Protein AF-A0AAV7KJJ8-F1 (afdb_monomer)

Structure (mmCIF, N/CA/C/O backbone):
data_AF-A0AAV7KJJ8-F1
#
_entry.id   AF-A0AAV7KJJ8-F1
#
loop_
_atom_site.group_PDB
_atom_site.id
_atom_site.type_symbol
_atom_site.label_atom_id
_atom_site.label_alt_id
_atom_site.label_comp_id
_atom_site.label_asym_id
_atom_site.label_entity_id
_atom_site.label_seq_id
_atom_site.pdbx_PDB_ins_code
_atom_site.Cartn_x
_atom_site.Cartn_y
_atom_site.Cartn_z
_atom_site.occupancy
_atom_site.B_iso_or_equiv
_atom_site.auth_seq_id
_atom_site.auth_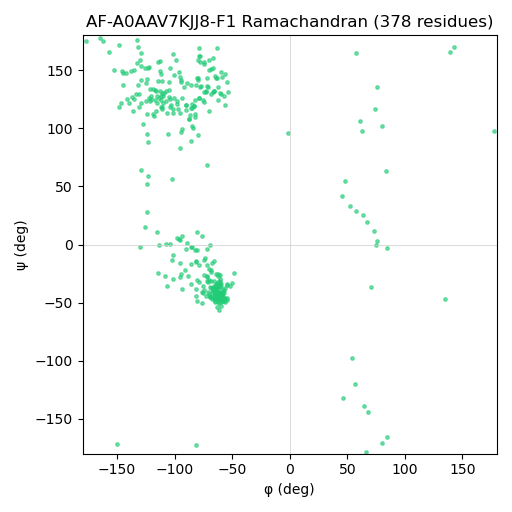comp_id
_atom_site.auth_asym_id
_atom_site.auth_atom_id
_atom_site.pdbx_PDB_model_num
ATOM 1 N N . MET A 1 1 ? 14.624 48.109 -19.524 1.00 42.94 1 MET A N 1
ATOM 2 C CA . MET A 1 1 ? 13.953 46.899 -20.046 1.00 42.94 1 MET A CA 1
ATOM 3 C C . MET A 1 1 ? 15.030 45.931 -20.506 1.00 42.94 1 MET A C 1
ATOM 5 O O . MET A 1 1 ? 15.985 46.408 -21.103 1.00 42.94 1 MET A O 1
ATOM 9 N N . ILE A 1 2 ? 14.835 44.633 -20.219 1.00 25.41 2 ILE A N 1
ATOM 10 C CA . ILE A 1 2 ? 15.768 43.486 -20.349 1.00 25.41 2 ILE A CA 1
ATOM 11 C C . ILE A 1 2 ? 16.853 43.492 -19.246 1.00 25.41 2 ILE A C 1
ATOM 13 O O . ILE A 1 2 ? 17.620 44.437 -19.164 1.00 25.41 2 ILE A O 1
ATOM 17 N N . GLY A 1 3 ? 16.990 42.537 -18.320 1.00 29.48 3 GLY A N 1
ATOM 18 C CA . GLY A 1 3 ? 16.262 41.301 -18.019 1.00 29.48 3 GLY A CA 1
ATOM 19 C C . GLY A 1 3 ? 16.970 40.602 -16.843 1.00 29.48 3 GLY A C 1
ATOM 20 O O . GLY A 1 3 ? 17.975 39.935 -17.038 1.00 29.48 3 GLY A O 1
ATOM 21 N N . TYR A 1 4 ? 16.477 40.791 -15.614 1.00 29.67 4 TYR A N 1
ATOM 22 C CA . TYR A 1 4 ? 17.018 40.183 -14.380 1.00 29.67 4 TYR A CA 1
ATOM 23 C C . TYR A 1 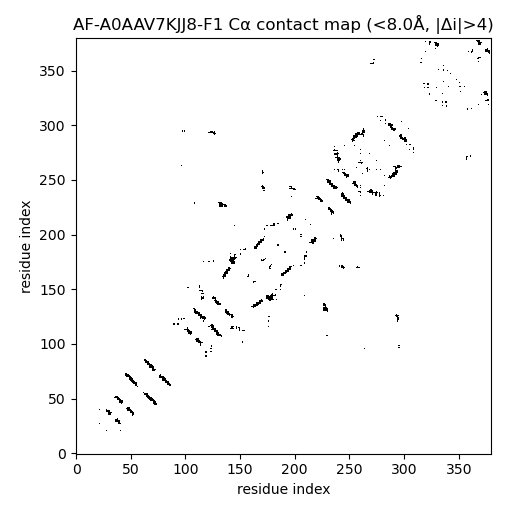4 ? 16.550 38.722 -14.165 1.00 29.67 4 TYR A C 1
ATOM 25 O O . TYR A 1 4 ? 16.738 38.158 -13.089 1.00 29.67 4 TYR A O 1
ATOM 33 N N . SER A 1 5 ? 15.927 38.097 -15.171 1.00 39.06 5 SER A N 1
ATOM 34 C CA . SER A 1 5 ? 15.310 36.770 -15.055 1.00 39.06 5 SER A CA 1
ATOM 35 C C . SER A 1 5 ? 16.327 35.626 -15.046 1.00 39.06 5 SER A C 1
ATOM 37 O O . SER A 1 5 ? 16.204 34.718 -14.231 1.00 39.06 5 SER A O 1
ATOM 39 N N . ASP A 1 6 ? 17.375 35.677 -15.870 1.00 33.38 6 ASP A N 1
ATOM 40 C CA . ASP A 1 6 ? 18.225 34.496 -16.115 1.00 33.38 6 ASP A CA 1
ATOM 41 C C . ASP A 1 6 ? 19.177 34.140 -14.966 1.00 33.38 6 ASP A C 1
ATOM 43 O O . ASP A 1 6 ? 19.538 32.974 -14.799 1.00 33.38 6 ASP A O 1
ATOM 47 N N . GLN A 1 7 ? 19.570 35.108 -14.133 1.00 32.34 7 GLN A N 1
ATOM 48 C CA . GLN A 1 7 ? 20.392 34.816 -12.954 1.00 32.34 7 GLN A CA 1
ATOM 49 C C . GLN A 1 7 ? 19.574 34.255 -11.788 1.00 32.34 7 GLN A C 1
ATOM 51 O O . GLN A 1 7 ? 20.083 33.394 -11.074 1.00 32.34 7 GLN A O 1
ATOM 56 N N . MET A 1 8 ? 18.309 34.664 -11.626 1.00 34.25 8 MET A N 1
ATOM 57 C CA . MET A 1 8 ? 17.423 34.058 -10.627 1.00 34.25 8 MET A CA 1
ATOM 58 C C . MET A 1 8 ? 17.093 32.608 -10.977 1.00 34.25 8 MET A C 1
ATOM 60 O O . MET A 1 8 ? 17.142 31.759 -10.092 1.00 34.25 8 MET A O 1
ATOM 64 N N . TYR A 1 9 ? 16.840 32.297 -12.253 1.00 35.03 9 TYR A N 1
ATOM 65 C CA . TYR A 1 9 ? 16.600 30.913 -12.668 1.00 35.03 9 TYR A CA 1
ATOM 66 C C . TYR A 1 9 ? 17.824 30.025 -12.441 1.00 35.03 9 TYR A C 1
ATOM 68 O O . TYR A 1 9 ? 17.675 28.927 -11.920 1.00 35.03 9 TYR A O 1
ATOM 76 N N . LYS A 1 10 ? 19.041 30.514 -12.717 1.00 33.44 10 LYS A N 1
ATOM 77 C CA . LYS A 1 10 ? 20.274 29.773 -12.397 1.00 33.44 10 LYS A CA 1
ATOM 78 C C . LYS A 1 10 ? 20.458 29.553 -10.894 1.00 33.44 10 LYS A C 1
ATOM 80 O O . LYS A 1 10 ? 20.889 28.476 -10.501 1.00 33.44 10 LYS A O 1
ATOM 85 N N . PHE A 1 11 ? 20.092 30.525 -10.057 1.00 38.97 11 PHE A N 1
ATOM 86 C CA . PHE A 1 11 ? 20.187 30.397 -8.599 1.00 38.97 11 PHE A CA 1
ATOM 87 C C . PHE A 1 11 ? 19.163 29.403 -8.034 1.00 38.97 11 PHE A C 1
ATOM 89 O O . PHE A 1 11 ? 19.514 28.561 -7.216 1.00 38.97 11 PHE A O 1
ATOM 96 N N . VAL A 1 12 ? 17.917 29.449 -8.518 1.00 41.03 12 VAL A N 1
ATOM 97 C CA . VAL A 1 12 ? 16.852 28.502 -8.145 1.00 41.03 12 VAL A CA 1
ATOM 98 C C . VAL A 1 12 ? 17.167 27.091 -8.650 1.00 41.03 12 VAL A C 1
ATOM 100 O O . VAL A 1 12 ? 16.927 26.120 -7.941 1.00 41.03 12 VAL A O 1
ATOM 103 N N . PHE A 1 13 ? 17.766 26.963 -9.835 1.00 38.25 13 PHE A N 1
ATOM 104 C CA . PHE A 1 13 ? 18.161 25.676 -10.407 1.00 38.25 13 PHE A CA 1
ATOM 105 C C . PHE A 1 13 ? 19.322 25.034 -9.639 1.00 38.25 13 PHE A C 1
ATOM 107 O O . PHE A 1 13 ? 19.237 23.865 -9.279 1.00 38.25 13 PHE A O 1
ATOM 114 N N . ILE A 1 14 ? 20.362 25.808 -9.302 1.00 43.38 14 ILE A N 1
ATOM 115 C CA . ILE A 1 14 ? 21.464 25.359 -8.433 1.00 43.38 14 ILE A CA 1
ATOM 116 C C . ILE A 1 14 ? 20.930 24.959 -7.048 1.00 43.38 14 ILE A C 1
ATOM 118 O O . ILE A 1 14 ? 21.380 23.969 -6.481 1.00 43.38 14 ILE A O 1
ATOM 122 N N . PHE A 1 15 ? 19.927 25.674 -6.535 1.00 48.84 15 PHE A N 1
ATOM 123 C CA . PHE A 1 15 ? 19.304 25.414 -5.239 1.00 48.84 15 PHE A CA 1
ATOM 124 C C . PHE A 1 15 ? 18.440 24.135 -5.210 1.00 48.84 15 PHE A C 1
ATOM 126 O O . PHE A 1 15 ? 18.537 23.358 -4.263 1.00 48.84 15 PHE A O 1
ATOM 133 N N . ILE A 1 16 ? 17.663 23.856 -6.264 1.00 48.53 16 ILE A N 1
ATOM 134 C CA . ILE A 1 16 ? 16.921 22.587 -6.416 1.00 48.53 16 ILE A CA 1
ATOM 135 C C . ILE A 1 16 ? 17.894 21.415 -6.589 1.00 48.53 16 ILE A C 1
ATOM 137 O O . ILE A 1 16 ? 17.692 20.361 -5.990 1.00 48.53 16 ILE A O 1
ATOM 141 N N . LEU A 1 17 ? 18.978 21.612 -7.349 1.00 41.31 17 LEU A N 1
ATOM 142 C CA . LEU A 1 17 ? 20.030 20.611 -7.524 1.00 41.31 17 LEU A CA 1
ATOM 143 C C . LEU A 1 17 ? 20.746 20.303 -6.197 1.00 41.31 17 LEU A C 1
ATOM 145 O O . LEU A 1 17 ? 21.054 19.148 -5.931 1.00 41.31 17 LEU A O 1
ATOM 149 N N . LEU A 1 18 ? 20.961 21.314 -5.346 1.00 43.34 18 LEU A N 1
ATOM 150 C CA . LEU A 1 18 ? 21.541 21.173 -4.005 1.00 43.34 18 LEU A CA 1
ATOM 151 C C . LEU A 1 18 ? 20.626 20.400 -3.051 1.00 43.34 18 LEU A C 1
ATOM 153 O O . LEU A 1 18 ? 21.107 19.494 -2.383 1.00 43.34 18 LEU A O 1
ATOM 157 N N . ILE A 1 19 ? 19.319 20.686 -3.029 1.00 50.28 19 ILE A N 1
ATOM 158 C CA . ILE A 1 19 ? 18.348 19.894 -2.249 1.00 50.28 19 ILE A CA 1
ATOM 159 C C . ILE A 1 19 ? 18.342 18.439 -2.734 1.00 50.28 19 ILE A C 1
ATOM 161 O O . ILE A 1 19 ? 18.376 17.519 -1.925 1.00 50.28 19 ILE A O 1
ATOM 165 N N . PHE A 1 20 ? 18.373 18.216 -4.049 1.00 41.66 20 PHE A N 1
ATOM 166 C CA . PHE A 1 20 ? 18.398 16.871 -4.624 1.00 41.66 20 PHE A CA 1
ATOM 167 C C . PHE A 1 20 ? 19.706 16.119 -4.314 1.00 41.66 20 PHE A C 1
ATOM 169 O O . PHE A 1 20 ? 19.683 14.924 -4.037 1.00 41.66 20 PHE A O 1
ATOM 176 N N . LEU A 1 21 ? 20.848 16.815 -4.303 1.00 36.62 21 LEU A N 1
ATOM 177 C CA . LEU A 1 21 ? 22.150 16.253 -3.929 1.00 36.62 21 LEU A CA 1
ATOM 178 C C . LEU A 1 21 ? 22.239 15.925 -2.430 1.00 36.62 21 LEU A C 1
ATOM 180 O O . LEU A 1 21 ? 22.783 14.877 -2.096 1.00 36.62 21 LEU A O 1
ATOM 184 N N . ILE A 1 22 ? 21.638 16.740 -1.552 1.00 43.25 22 ILE A N 1
ATOM 185 C CA . ILE A 1 22 ? 21.533 16.480 -0.101 1.00 43.25 22 ILE A CA 1
ATOM 186 C C . ILE A 1 22 ? 20.777 15.172 0.185 1.00 43.25 22 ILE A C 1
ATOM 188 O O . ILE A 1 22 ? 21.129 14.457 1.119 1.00 43.25 22 ILE A O 1
ATOM 192 N N . PHE A 1 23 ? 19.778 14.827 -0.635 1.00 41.22 23 PHE A N 1
ATOM 193 C CA . PHE A 1 23 ? 19.032 13.569 -0.509 1.00 41.22 23 PHE A CA 1
ATOM 194 C C . PHE A 1 23 ? 19.685 12.372 -1.218 1.00 41.22 23 PHE A C 1
ATOM 196 O O . PHE A 1 23 ? 19.310 11.236 -0.939 1.00 41.22 23 PHE A O 1
ATOM 203 N N . CYS A 1 24 ? 20.630 12.585 -2.141 1.00 36.31 24 CYS A N 1
ATOM 204 C CA . CYS A 1 24 ? 21.163 11.507 -2.983 1.00 36.31 24 CYS A CA 1
ATOM 205 C C . CYS A 1 24 ? 22.642 11.165 -2.762 1.00 36.31 24 CYS A C 1
ATOM 207 O O . CYS A 1 24 ? 23.016 10.036 -3.071 1.00 36.31 24 CYS A O 1
ATOM 209 N N . PHE A 1 25 ? 23.498 12.062 -2.254 1.00 31.78 25 PHE A N 1
ATOM 210 C CA . PHE A 1 25 ? 24.932 11.771 -2.135 1.00 31.78 25 PHE A CA 1
ATOM 211 C C . PHE A 1 25 ? 25.612 12.421 -0.912 1.00 31.78 25 PHE A C 1
ATOM 213 O O . PHE A 1 25 ? 25.753 13.637 -0.826 1.00 31.78 25 PHE A O 1
ATOM 220 N N . SER A 1 26 ? 26.201 11.550 -0.078 1.00 28.70 26 SER A N 1
ATOM 221 C CA . SER A 1 26 ? 27.318 11.747 0.877 1.00 28.70 26 SER A CA 1
ATOM 222 C C . SER A 1 26 ? 27.096 12.473 2.223 1.00 28.70 26 SER A C 1
ATOM 224 O O . SER A 1 26 ? 26.474 13.521 2.317 1.00 28.70 26 SER A O 1
ATOM 226 N N . SER A 1 27 ? 27.677 11.846 3.260 1.00 36.59 27 SER A N 1
ATOM 227 C CA . SER A 1 27 ? 27.885 12.242 4.668 1.00 36.59 27 SER A CA 1
ATOM 228 C C . SER A 1 27 ? 27.401 13.636 5.090 1.00 36.59 27 SER A C 1
ATOM 230 O O . SER A 1 27 ? 28.131 14.621 4.992 1.00 36.59 27 SER A O 1
ATOM 232 N N . VAL A 1 28 ? 26.195 13.680 5.656 1.00 37.41 28 VAL A N 1
ATOM 233 C CA . VAL A 1 28 ? 25.672 14.828 6.402 1.00 37.41 28 VAL A CA 1
ATOM 234 C C . VAL A 1 28 ? 26.212 14.756 7.832 1.00 37.41 28 VAL A C 1
ATOM 236 O O . VAL A 1 28 ? 25.833 13.864 8.590 1.00 37.41 28 VAL A O 1
ATOM 239 N N . GLU A 1 29 ? 27.081 15.686 8.224 1.00 36.75 29 GLU A N 1
ATOM 240 C CA . GLU A 1 29 ? 27.401 15.883 9.641 1.00 36.75 29 GLU A CA 1
ATOM 241 C C . GLU A 1 29 ? 26.331 16.780 10.269 1.00 36.75 29 GLU A C 1
ATOM 243 O O . GLU A 1 29 ? 26.098 17.914 9.847 1.00 36.75 29 GLU A O 1
ATOM 248 N N . SER A 1 30 ? 25.636 16.242 11.268 1.00 34.91 30 SER A N 1
ATOM 249 C CA . SER A 1 30 ? 24.679 17.004 12.068 1.00 34.91 30 SER A CA 1
ATOM 250 C C . SER A 1 30 ? 25.440 17.716 13.181 1.00 34.91 30 SER A C 1
ATOM 252 O O . SER A 1 30 ? 26.039 17.060 14.032 1.00 34.91 30 SER A O 1
ATOM 254 N N . CYS A 1 31 ? 25.411 19.047 13.187 1.00 33.41 31 CYS A N 1
ATOM 255 C CA . CYS A 1 31 ? 26.066 19.870 14.201 1.00 33.41 31 CYS A CA 1
ATOM 256 C C . CYS A 1 31 ? 25.040 20.779 14.891 1.00 33.41 31 CYS A C 1
ATOM 258 O O . CYS A 1 31 ? 24.019 21.149 14.317 1.00 33.41 31 CYS A O 1
ATOM 260 N N . THR A 1 32 ? 25.311 21.153 16.141 1.00 29.83 32 THR A N 1
ATOM 261 C CA . THR A 1 32 ? 24.426 22.003 16.955 1.00 29.83 32 THR A CA 1
ATOM 262 C C . THR A 1 32 ? 25.102 23.336 17.284 1.00 29.83 32 THR A C 1
ATOM 264 O O . THR A 1 32 ? 26.243 23.347 17.746 1.00 29.83 32 THR A O 1
ATOM 267 N N . LEU A 1 33 ? 24.405 24.463 17.090 1.00 30.45 33 LEU A N 1
ATOM 268 C CA . LEU A 1 33 ? 24.782 25.805 17.568 1.00 30.45 33 LEU A CA 1
ATOM 269 C C . LEU A 1 33 ? 23.577 26.266 18.383 1.00 30.45 33 LEU A C 1
ATOM 271 O O . LEU A 1 33 ? 22.592 26.754 17.832 1.00 30.45 33 LEU A O 1
ATOM 275 N N . GLY A 1 34 ? 23.630 26.066 19.698 1.00 46.84 34 GLY A N 1
ATOM 276 C CA . GLY A 1 34 ? 22.473 26.309 20.561 1.00 46.84 34 GLY A CA 1
ATOM 277 C C . GLY A 1 34 ? 21.323 25.321 20.312 1.00 46.84 34 GLY A C 1
ATOM 278 O O . GLY A 1 34 ? 21.567 24.145 20.059 1.00 46.84 34 GLY A O 1
ATOM 279 N N . GLU A 1 35 ? 20.078 25.801 20.417 1.00 31.16 35 GLU A N 1
ATOM 280 C CA . GLU A 1 35 ? 18.846 24.983 20.459 1.00 31.16 35 GLU A CA 1
ATOM 281 C C . GLU A 1 35 ? 18.218 24.661 19.087 1.00 31.16 35 GLU A C 1
ATOM 283 O O . GLU A 1 35 ? 17.188 23.994 19.037 1.00 31.16 35 GLU A O 1
ATOM 288 N N . TYR A 1 36 ? 18.813 25.097 17.970 1.00 40.50 36 TYR A N 1
ATOM 289 C CA . TYR A 1 36 ? 18.249 24.872 16.632 1.00 40.50 36 TYR A CA 1
ATOM 290 C C . TYR A 1 36 ? 19.140 23.938 15.803 1.00 40.50 36 TYR A C 1
ATOM 292 O O . TYR A 1 36 ? 20.333 24.227 15.650 1.00 40.50 36 TYR A O 1
ATOM 300 N N . PRO A 1 37 ? 18.595 22.839 15.245 1.00 43.66 37 PRO A N 1
ATOM 301 C CA . PRO A 1 37 ? 19.353 21.982 14.346 1.00 43.66 37 PRO A CA 1
ATOM 302 C C . PRO A 1 37 ? 19.681 22.752 13.064 1.00 43.66 37 PRO A C 1
ATOM 304 O O . PRO A 1 37 ? 18.816 23.392 12.460 1.00 43.66 37 PRO A O 1
ATOM 307 N N . TYR A 1 38 ? 20.944 22.696 12.653 1.00 48.22 38 TYR A N 1
ATOM 308 C CA . TYR A 1 38 ? 21.381 23.175 11.351 1.00 48.22 38 TYR A CA 1
ATOM 309 C C . TYR A 1 38 ? 22.123 22.060 10.627 1.00 48.22 38 TYR A C 1
ATOM 311 O O . TYR A 1 38 ? 22.735 21.186 11.243 1.00 48.22 38 TYR A O 1
ATOM 319 N N . HIS A 1 39 ? 22.078 22.109 9.305 1.00 51.69 39 HIS A N 1
ATOM 320 C CA . HIS A 1 39 ? 22.786 21.165 8.457 1.00 51.69 39 HIS A CA 1
ATOM 321 C C . HIS A 1 39 ? 23.812 21.922 7.627 1.00 51.69 39 HIS A C 1
ATOM 323 O O . HIS A 1 39 ? 23.502 22.962 7.037 1.00 51.69 39 HIS A O 1
ATOM 329 N N . THR A 1 40 ? 25.031 21.390 7.586 1.00 44.81 40 THR A N 1
ATOM 330 C CA . THR A 1 40 ? 26.127 21.947 6.796 1.00 44.81 40 THR A CA 1
ATOM 331 C C . THR A 1 40 ? 26.468 20.993 5.666 1.00 44.81 40 THR A C 1
ATOM 333 O O . THR A 1 40 ? 26.713 19.811 5.890 1.00 44.81 40 THR A O 1
ATOM 336 N N . VAL A 1 41 ? 26.507 21.515 4.446 1.00 46.81 41 VAL A N 1
ATOM 337 C CA . VAL A 1 41 ? 26.934 20.787 3.251 1.00 46.81 41 VAL A CA 1
ATOM 338 C C . VAL A 1 41 ? 28.262 21.373 2.795 1.00 46.81 41 VAL A C 1
ATOM 340 O O . VAL A 1 41 ? 28.340 22.556 2.459 1.00 46.81 41 VAL A O 1
ATOM 343 N N . ILE A 1 42 ? 29.309 20.552 2.788 1.00 48.12 42 ILE A N 1
ATOM 344 C CA . ILE A 1 42 ? 30.642 20.947 2.323 1.00 48.12 42 ILE A CA 1
ATOM 345 C C . ILE A 1 42 ? 30.691 20.744 0.807 1.00 48.12 42 ILE A C 1
ATOM 347 O O . ILE A 1 42 ? 30.531 19.628 0.321 1.00 48.12 42 ILE A O 1
ATOM 351 N N . LEU A 1 43 ? 30.885 21.827 0.054 1.00 43.31 43 LEU A N 1
ATOM 352 C CA . LEU A 1 43 ? 30.940 21.798 -1.412 1.00 43.31 43 LEU A CA 1
ATOM 353 C C . LEU A 1 43 ? 32.383 21.716 -1.936 1.00 43.31 43 LEU A C 1
ATOM 355 O O . LEU A 1 43 ? 32.610 21.201 -3.029 1.00 43.31 43 LEU A O 1
ATOM 359 N N . SER A 1 44 ? 33.353 22.228 -1.172 1.00 44.28 44 SER A N 1
ATOM 360 C CA . SER A 1 44 ? 34.801 22.118 -1.408 1.00 44.28 44 SER A CA 1
ATOM 361 C C . SER A 1 44 ? 35.576 22.436 -0.117 1.00 44.28 44 SER A C 1
ATOM 363 O O . SER A 1 44 ? 34.956 22.849 0.863 1.00 44.28 44 SER A O 1
ATOM 365 N N . GLU A 1 45 ? 36.911 22.286 -0.109 1.00 46.16 45 GLU A N 1
ATOM 366 C CA . GLU A 1 45 ? 37.764 22.576 1.070 1.00 46.16 45 GLU A CA 1
ATOM 367 C C . GLU A 1 45 ? 37.502 23.963 1.687 1.00 46.16 45 GLU A C 1
ATOM 369 O O . GLU A 1 45 ? 37.520 24.102 2.907 1.00 46.16 45 GLU A O 1
ATOM 374 N N . ASP A 1 46 ? 37.159 24.960 0.863 1.00 41.25 46 ASP A N 1
ATOM 375 C CA . ASP A 1 46 ? 36.973 26.350 1.294 1.00 41.25 46 ASP A CA 1
ATOM 376 C C . ASP A 1 46 ? 35.530 26.857 1.131 1.00 41.25 46 ASP A C 1
ATOM 378 O O . ASP A 1 46 ? 35.297 28.067 1.169 1.00 41.25 46 ASP A O 1
ATOM 382 N N . THR A 1 47 ? 34.548 25.993 0.848 1.00 42.75 47 THR A N 1
ATOM 383 C CA . THR A 1 47 ? 33.153 26.415 0.609 1.00 42.75 47 THR A CA 1
ATOM 384 C C . THR A 1 47 ? 32.159 25.459 1.247 1.00 42.75 47 THR A C 1
ATOM 386 O O . THR A 1 47 ? 32.085 24.283 0.892 1.00 42.75 47 THR A O 1
ATOM 389 N N . PHE A 1 48 ? 31.328 25.997 2.134 1.00 51.62 48 PHE A N 1
ATOM 390 C CA . PHE A 1 48 ? 30.264 25.261 2.806 1.00 51.62 48 PHE A CA 1
ATOM 391 C C . PHE A 1 48 ? 28.966 26.071 2.827 1.00 51.62 48 PHE A C 1
ATOM 393 O O . PHE A 1 48 ? 28.974 27.305 2.807 1.00 51.62 48 PHE A O 1
ATOM 400 N N . VAL A 1 49 ? 27.849 25.349 2.825 1.00 47.31 49 VAL A N 1
ATOM 401 C CA . VAL A 1 49 ? 26.493 25.895 2.897 1.00 47.31 49 VAL A CA 1
ATOM 402 C C . VAL A 1 49 ? 25.869 25.432 4.195 1.00 47.31 49 VAL A C 1
ATOM 404 O O . VAL A 1 49 ? 25.728 24.230 4.405 1.00 47.31 49 VAL A O 1
ATOM 407 N N . THR A 1 50 ? 25.452 26.378 5.029 1.00 47.94 50 THR A N 1
ATOM 408 C CA . THR A 1 50 ? 24.725 26.077 6.264 1.00 47.94 50 THR A CA 1
ATOM 409 C C . THR A 1 50 ? 23.268 26.479 6.095 1.00 47.94 50 THR A C 1
ATOM 411 O O . THR A 1 50 ? 22.988 27.594 5.639 1.00 47.94 50 THR A O 1
ATOM 414 N N . TYR A 1 51 ? 22.339 25.590 6.457 1.00 50.75 51 TYR A N 1
ATOM 415 C CA . TYR A 1 51 ? 20.915 25.910 6.475 1.00 50.75 51 TYR A CA 1
ATOM 416 C C . TYR A 1 51 ? 20.234 25.538 7.793 1.00 50.75 51 TYR A C 1
ATOM 418 O O . TYR A 1 51 ? 20.512 24.501 8.395 1.00 50.75 51 TYR A O 1
ATOM 426 N N . THR A 1 52 ? 19.311 26.404 8.214 1.00 45.78 52 THR A N 1
ATOM 427 C CA . THR A 1 52 ? 18.356 26.169 9.304 1.00 45.78 52 THR A CA 1
ATOM 428 C C . THR A 1 52 ? 16.939 26.301 8.764 1.00 45.78 52 THR A C 1
ATOM 430 O O . THR A 1 52 ? 16.634 27.241 8.023 1.00 45.78 52 THR A O 1
ATOM 433 N N . GLY A 1 53 ? 16.079 25.347 9.119 1.00 42.66 53 GLY A N 1
ATOM 434 C CA . GLY A 1 53 ? 14.641 25.415 8.875 1.00 42.66 53 GLY A CA 1
ATOM 435 C C . GLY A 1 53 ? 13.909 25.628 10.195 1.00 42.66 53 GLY A C 1
ATOM 436 O O . GLY A 1 53 ? 14.168 24.914 11.158 1.00 42.66 53 GLY A O 1
ATOM 437 N N . CYS A 1 54 ? 13.006 26.605 10.251 1.00 39.31 54 CYS A N 1
ATOM 438 C CA . CYS A 1 54 ? 12.078 26.768 11.370 1.00 39.31 54 CYS A CA 1
ATOM 439 C C . CYS A 1 54 ? 10.656 26.938 10.822 1.00 39.31 54 CYS A C 1
ATOM 441 O O . CYS A 1 54 ? 10.435 27.751 9.917 1.00 39.31 54 CYS A O 1
ATOM 443 N N . GLU A 1 55 ? 9.709 26.155 11.343 1.00 40.22 55 GLU A N 1
ATOM 444 C CA . GLU A 1 55 ? 8.279 26.319 11.073 1.00 40.22 55 GLU A CA 1
ATOM 445 C C . GLU A 1 55 ? 7.735 27.472 11.918 1.00 40.22 55 GLU A C 1
ATOM 447 O O . GLU A 1 55 ? 7.882 27.489 13.139 1.00 40.22 55 GLU A O 1
ATOM 452 N N . SER A 1 56 ? 7.090 28.452 11.280 1.00 37.88 56 SER A N 1
ATOM 453 C CA . SER A 1 56 ? 6.380 29.507 12.009 1.00 37.88 56 SER A CA 1
ATOM 454 C C . SER A 1 56 ? 4.877 29.250 11.986 1.00 37.88 56 SER A C 1
ATOM 456 O O . SER A 1 56 ? 4.265 29.242 10.916 1.00 37.88 56 SER A O 1
ATOM 458 N N . SER A 1 57 ? 4.277 29.093 13.164 1.00 38.94 57 SER A N 1
ATOM 459 C CA . SER A 1 57 ? 2.837 28.939 13.362 1.00 38.94 57 SER A CA 1
ATOM 460 C C . SER A 1 57 ? 2.197 30.294 13.683 1.00 38.94 57 SER A C 1
ATOM 462 O O . SER A 1 57 ? 1.987 30.621 14.847 1.00 38.94 57 SER A O 1
ATOM 464 N N . ASN A 1 58 ? 1.888 31.105 12.671 1.00 30.95 58 ASN A N 1
ATOM 465 C CA . ASN A 1 58 ? 1.066 32.304 12.863 1.00 30.95 58 ASN A CA 1
ATOM 466 C C . ASN A 1 58 ? -0.167 32.262 11.957 1.00 30.95 58 ASN A C 1
ATOM 468 O O . ASN A 1 58 ? -0.154 32.795 10.855 1.00 30.95 58 ASN A O 1
ATOM 472 N N . GLY A 1 59 ? -1.230 31.646 12.480 1.00 35.75 59 GLY A N 1
ATOM 473 C CA . GLY A 1 59 ? -2.632 32.061 12.326 1.00 35.75 59 GLY A CA 1
ATOM 474 C C . GLY A 1 59 ? -3.330 31.920 10.973 1.00 35.75 59 GLY A C 1
ATOM 475 O O . GLY A 1 59 ? -4.504 31.577 10.967 1.00 35.75 59 GLY A O 1
ATOM 476 N N . GLU A 1 60 ? -2.671 32.142 9.841 1.00 33.38 60 GLU A N 1
ATOM 477 C CA . GLU A 1 60 ? -3.283 32.056 8.513 1.00 33.38 60 GLU A CA 1
ATOM 478 C C . GLU A 1 60 ? -2.220 31.578 7.511 1.00 33.38 60 GLU A C 1
ATOM 480 O O . GLU A 1 60 ? -1.215 32.251 7.300 1.00 33.38 60 GLU A O 1
ATOM 485 N N . LEU A 1 61 ? -2.468 30.414 6.894 1.00 31.72 61 LEU A N 1
ATOM 486 C CA . LEU A 1 61 ? -1.576 29.624 6.021 1.00 31.72 61 LEU A CA 1
ATOM 487 C C . LEU A 1 61 ? -0.542 28.764 6.777 1.00 31.72 61 LEU A C 1
ATOM 489 O O . LEU A 1 61 ? 0.505 29.223 7.228 1.00 31.72 61 LEU A O 1
ATOM 493 N N . VAL A 1 62 ? -0.851 27.469 6.861 1.00 32.66 62 VAL A N 1
ATOM 494 C CA . VAL A 1 62 ? 0.049 26.405 7.327 1.00 32.66 62 VAL A CA 1
ATOM 495 C C . VAL A 1 62 ? 1.127 26.173 6.250 1.00 32.66 62 VAL A C 1
ATOM 497 O O . VAL A 1 62 ? 0.804 26.128 5.063 1.00 32.66 62 VAL A O 1
ATOM 500 N N . ASN A 1 63 ? 2.391 26.025 6.666 1.00 36.88 63 ASN A N 1
ATOM 501 C CA . ASN A 1 63 ? 3.604 25.780 5.855 1.00 36.88 63 ASN A CA 1
ATOM 502 C C . ASN A 1 63 ? 4.290 27.015 5.239 1.00 36.88 63 ASN A C 1
ATOM 504 O O . ASN A 1 63 ? 4.436 27.120 4.017 1.00 36.88 63 ASN A O 1
ATOM 508 N N . ASN A 1 64 ? 4.789 27.910 6.096 1.00 35.19 64 ASN A N 1
ATOM 509 C CA . ASN A 1 64 ? 5.874 28.828 5.743 1.00 35.19 64 ASN A CA 1
ATOM 510 C C . ASN A 1 64 ? 7.187 28.289 6.327 1.00 35.19 64 ASN A C 1
ATOM 512 O O . ASN A 1 64 ? 7.358 28.270 7.546 1.00 35.19 64 ASN A O 1
ATOM 516 N N . TYR A 1 65 ? 8.114 27.877 5.462 1.00 39.91 65 TYR A N 1
ATOM 517 C CA . TYR A 1 65 ? 9.478 27.536 5.866 1.00 39.91 65 TYR A CA 1
ATOM 518 C C . TYR A 1 65 ? 10.341 28.791 5.781 1.00 39.91 65 TYR A C 1
ATOM 520 O O . TYR A 1 65 ? 10.484 29.385 4.707 1.00 39.91 65 TYR A O 1
ATOM 528 N N . LEU A 1 66 ? 10.923 29.201 6.910 1.00 37.72 66 LEU A N 1
ATOM 529 C CA . LEU A 1 66 ? 11.982 30.200 6.901 1.00 37.72 66 LEU A CA 1
ATOM 530 C C . LEU A 1 66 ? 13.303 29.462 6.709 1.00 37.72 66 LEU A C 1
ATOM 532 O O . LEU A 1 66 ? 13.752 28.761 7.613 1.00 37.72 66 LEU A O 1
ATOM 536 N N . LEU A 1 67 ? 13.902 29.596 5.526 1.00 39.84 67 LEU A N 1
ATOM 537 C CA . LEU A 1 67 ? 15.206 29.007 5.251 1.00 39.84 67 LEU A CA 1
ATOM 538 C C . LEU A 1 67 ? 16.272 30.096 5.354 1.00 39.84 67 LEU A C 1
ATOM 540 O O . LEU A 1 67 ? 16.253 31.069 4.591 1.00 39.84 67 LEU A O 1
ATOM 544 N N . HIS A 1 68 ? 17.188 29.948 6.307 1.00 44.00 68 HIS A N 1
ATOM 545 C CA . HIS A 1 68 ? 18.351 30.822 6.409 1.00 44.00 68 HIS A CA 1
ATOM 546 C C . HIS A 1 68 ? 19.523 30.153 5.695 1.00 44.00 68 HIS A C 1
ATOM 548 O O . HIS A 1 68 ? 19.987 29.110 6.138 1.00 44.00 68 HIS A O 1
ATOM 554 N N . LEU A 1 69 ? 19.978 30.736 4.585 1.00 43.22 69 LEU A N 1
ATOM 555 C CA . LEU A 1 69 ? 21.157 30.273 3.853 1.00 43.22 69 LEU A CA 1
ATOM 556 C C . LEU A 1 69 ? 22.323 31.212 4.126 1.00 43.22 69 LEU A C 1
ATOM 558 O O . LEU A 1 69 ? 22.213 32.426 3.914 1.00 43.22 69 LEU A O 1
ATOM 562 N N . GLU A 1 70 ? 23.437 30.635 4.557 1.00 46.84 70 GLU A N 1
ATOM 563 C CA . GLU A 1 70 ? 24.715 31.325 4.666 1.00 46.84 70 GLU A CA 1
ATOM 564 C C . GLU A 1 70 ? 25.756 30.587 3.821 1.00 46.84 70 GLU A C 1
ATOM 566 O O . GLU A 1 70 ? 25.918 29.370 3.937 1.00 46.84 70 GLU A O 1
ATOM 571 N N . ILE A 1 71 ? 26.412 31.330 2.925 1.00 45.88 71 ILE A N 1
ATOM 572 C CA . ILE A 1 71 ? 27.495 30.829 2.078 1.00 45.88 71 ILE A CA 1
ATOM 573 C C . ILE A 1 71 ? 28.777 31.508 2.550 1.00 45.88 71 ILE A C 1
ATOM 575 O O . ILE A 1 71 ? 28.912 32.732 2.466 1.00 45.88 71 ILE A O 1
ATOM 579 N N . SER A 1 72 ? 29.726 30.707 3.018 1.00 45.56 72 SER A N 1
ATOM 580 C CA . SER A 1 72 ? 31.015 31.195 3.509 1.00 45.56 72 SER A CA 1
ATOM 581 C C . SER A 1 72 ? 32.140 30.707 2.608 1.00 45.56 72 SER A C 1
ATOM 583 O O . SER A 1 72 ? 32.111 29.573 2.122 1.00 45.56 72 SER A O 1
ATOM 585 N N . ARG A 1 73 ? 33.127 31.579 2.368 1.00 40.91 73 ARG A N 1
ATOM 586 C CA . ARG A 1 73 ? 34.339 31.245 1.613 1.00 40.91 73 ARG A CA 1
ATOM 587 C C . ARG A 1 73 ? 35.559 31.631 2.447 1.00 40.91 73 ARG A C 1
ATOM 589 O O . ARG A 1 73 ? 35.871 32.812 2.569 1.00 40.91 73 ARG A O 1
ATOM 596 N N . GLY A 1 74 ? 36.229 30.649 3.048 1.00 53.47 74 GLY A N 1
ATOM 597 C CA . GLY A 1 74 ? 37.255 30.907 4.069 1.00 53.47 74 GLY A CA 1
ATOM 598 C C . GLY A 1 74 ? 36.672 31.555 5.338 1.00 53.47 74 GLY A C 1
ATOM 599 O O . GLY A 1 74 ? 35.594 31.172 5.786 1.00 53.47 74 GLY A O 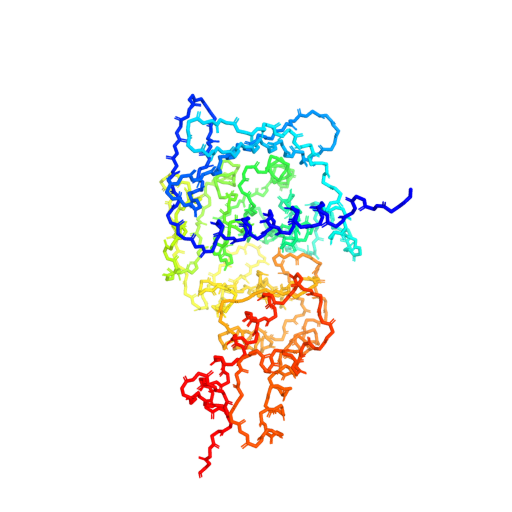1
ATOM 600 N N . THR A 1 75 ? 37.367 32.536 5.930 1.00 45.38 75 THR A N 1
ATOM 601 C CA . THR A 1 75 ? 36.911 33.256 7.143 1.00 45.38 75 THR A CA 1
ATOM 602 C C . THR A 1 75 ? 35.916 34.387 6.873 1.00 45.38 75 THR A C 1
ATOM 604 O O . THR A 1 75 ? 35.419 34.991 7.822 1.00 45.38 75 THR A O 1
ATOM 607 N N . ASP A 1 76 ? 35.626 34.685 5.606 1.00 38.66 76 ASP A N 1
ATOM 608 C CA . ASP A 1 76 ? 34.712 35.757 5.222 1.00 38.66 76 ASP A CA 1
ATOM 609 C C . ASP A 1 76 ? 33.315 35.182 4.940 1.00 38.66 76 ASP A C 1
ATOM 611 O O . ASP A 1 76 ? 33.116 34.395 4.006 1.00 38.66 76 ASP A O 1
ATOM 615 N N . SER A 1 77 ? 32.326 35.585 5.745 1.00 41.47 77 SER A N 1
ATOM 616 C CA . SER A 1 77 ? 30.918 35.290 5.471 1.00 41.47 77 SER A CA 1
ATOM 617 C C . SER A 1 77 ? 30.392 36.250 4.405 1.00 41.47 77 SER A C 1
ATOM 619 O O . SER A 1 77 ? 30.507 37.474 4.517 1.00 41.47 77 SER A O 1
ATOM 621 N N . VAL A 1 78 ? 29.813 35.711 3.328 1.00 42.16 78 VAL A N 1
ATOM 622 C CA . VAL A 1 78 ? 29.271 36.531 2.241 1.00 42.16 78 VAL A CA 1
ATOM 623 C C . VAL A 1 78 ? 27.771 36.299 2.123 1.00 42.16 78 VAL A C 1
ATOM 625 O O . VAL A 1 78 ? 27.311 35.277 1.632 1.00 42.16 78 VAL A O 1
ATOM 628 N N . LYS A 1 79 ? 27.025 37.346 2.494 1.00 43.16 79 LYS A N 1
ATOM 629 C CA . LYS A 1 79 ? 25.575 37.541 2.315 1.00 43.16 79 LYS A CA 1
ATOM 630 C C . LYS A 1 79 ? 24.672 36.508 2.992 1.00 43.16 79 LYS A C 1
ATOM 632 O O . LYS A 1 79 ? 24.389 35.435 2.471 1.00 43.16 79 LYS A O 1
ATOM 637 N N . THR A 1 80 ? 24.041 36.961 4.069 1.00 38.41 80 THR A N 1
ATOM 638 C CA . THR A 1 80 ? 22.816 36.369 4.600 1.00 38.41 80 THR A CA 1
ATOM 639 C C . THR A 1 80 ? 21.629 36.763 3.719 1.00 38.41 80 THR A C 1
ATOM 641 O O . THR A 1 80 ? 21.369 37.943 3.476 1.00 38.41 80 THR A O 1
ATOM 644 N N . SER A 1 81 ? 20.900 35.770 3.214 1.00 39.41 81 SER A N 1
ATOM 645 C CA . SER A 1 81 ? 19.653 35.986 2.471 1.00 39.41 81 SER A CA 1
ATOM 646 C C . SER A 1 81 ? 18.515 35.351 3.260 1.00 39.41 81 SER A C 1
ATOM 648 O O . SER A 1 81 ? 18.488 34.135 3.423 1.00 39.41 81 SER A O 1
ATOM 650 N N . ARG A 1 82 ? 17.572 36.157 3.765 1.00 36.59 82 ARG A N 1
ATOM 651 C CA . ARG A 1 82 ? 16.320 35.641 4.339 1.00 36.59 82 ARG A C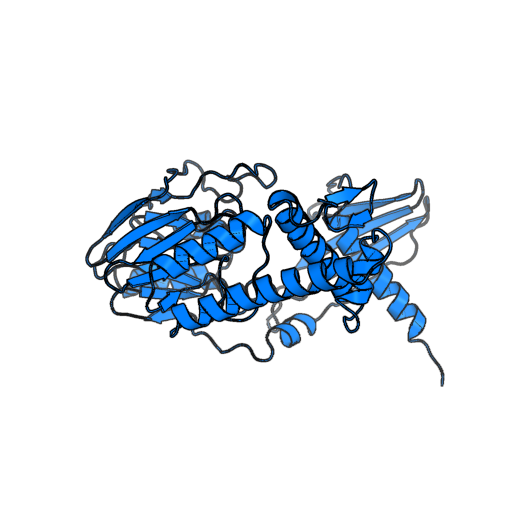A 1
ATOM 652 C C . ARG A 1 82 ? 15.311 35.467 3.217 1.00 36.59 82 ARG A C 1
ATOM 654 O O . ARG A 1 82 ? 14.852 36.461 2.655 1.00 36.59 82 ARG A O 1
ATOM 661 N N . LEU A 1 83 ? 14.975 34.222 2.894 1.00 37.03 83 LEU A N 1
ATOM 662 C CA . LEU A 1 83 ? 13.962 33.918 1.893 1.00 37.03 83 LEU A CA 1
ATOM 663 C C . LEU A 1 83 ? 12.676 33.467 2.591 1.00 37.03 83 LEU A C 1
ATOM 665 O O . LEU A 1 83 ? 12.663 32.469 3.306 1.00 37.03 83 LEU A O 1
ATOM 669 N N . TYR A 1 84 ? 11.597 34.221 2.382 1.00 33.22 84 TYR A N 1
ATOM 670 C CA . TYR A 1 84 ? 10.254 33.830 2.800 1.00 33.22 84 TYR A CA 1
ATOM 671 C C . TYR A 1 84 ? 9.629 32.993 1.682 1.00 33.22 84 TYR A C 1
ATOM 673 O O . TYR A 1 84 ? 9.295 33.524 0.622 1.00 33.22 84 TYR A O 1
ATOM 681 N N . MET A 1 85 ? 9.484 31.688 1.904 1.00 34.62 85 MET A N 1
ATOM 682 C CA . MET A 1 85 ? 8.758 30.797 0.999 1.00 34.62 85 MET A CA 1
ATOM 683 C C . MET A 1 85 ? 7.307 30.677 1.475 1.00 34.62 85 MET A C 1
ATOM 685 O O . MET A 1 85 ? 7.019 29.911 2.389 1.00 34.62 85 MET A O 1
ATOM 689 N N . ALA A 1 86 ? 6.395 31.425 0.846 1.00 31.97 86 ALA A N 1
ATOM 690 C CA . ALA A 1 86 ? 4.963 31.142 0.925 1.00 31.97 86 ALA A CA 1
ATOM 691 C C . ALA A 1 86 ? 4.623 30.040 -0.090 1.00 31.97 86 ALA A C 1
ATOM 693 O O . ALA A 1 86 ? 4.926 30.173 -1.280 1.00 31.97 86 ALA A O 1
ATOM 694 N N . SER A 1 87 ? 4.015 28.942 0.362 1.00 36.69 87 SER A N 1
ATOM 695 C CA . SER A 1 87 ? 3.790 27.718 -0.418 1.00 36.69 87 SER A CA 1
ATOM 696 C C . SER A 1 87 ? 2.705 27.858 -1.507 1.00 36.69 87 SER A C 1
ATOM 698 O O . SER A 1 87 ? 1.670 27.202 -1.500 1.00 36.69 87 SER A O 1
ATOM 700 N N . LYS A 1 88 ? 2.967 28.646 -2.557 1.00 28.88 88 LYS A N 1
ATOM 701 C CA . LYS A 1 88 ? 2.190 28.569 -3.814 1.00 28.88 88 LYS A CA 1
ATOM 702 C C . LYS A 1 88 ? 2.373 27.237 -4.559 1.00 28.88 88 LYS A C 1
ATOM 704 O O . LYS A 1 88 ? 1.603 26.939 -5.463 1.00 28.88 88 LYS A O 1
ATOM 709 N N . VAL A 1 89 ? 3.379 26.443 -4.186 1.00 35.47 89 VAL A N 1
ATOM 710 C CA . VAL A 1 89 ? 3.696 25.153 -4.817 1.00 35.47 89 VAL A CA 1
ATOM 711 C C . VAL A 1 89 ? 2.697 24.069 -4.392 1.00 35.47 89 VAL A C 1
ATOM 713 O O . VAL A 1 89 ? 2.201 23.342 -5.246 1.00 35.47 89 VAL A O 1
ATOM 716 N N . GLY A 1 90 ? 2.306 24.008 -3.112 1.00 34.53 90 GLY A N 1
ATOM 717 C CA . GLY A 1 90 ? 1.332 23.018 -2.625 1.00 34.53 90 GLY A CA 1
ATOM 718 C C . GLY A 1 90 ? -0.058 23.177 -3.252 1.00 34.53 90 GLY A C 1
ATOM 719 O O . GLY A 1 90 ? -0.701 22.189 -3.602 1.00 34.53 90 GLY A O 1
ATOM 720 N N . SER A 1 91 ? -0.490 24.420 -3.496 1.00 39.25 91 SER A N 1
ATOM 721 C CA . SER A 1 91 ? -1.806 24.689 -4.087 1.00 39.25 91 SER A CA 1
ATOM 722 C C . SER A 1 91 ? -1.909 24.330 -5.569 1.00 39.25 91 SER A C 1
ATOM 724 O O . SER A 1 91 ? -3.022 24.179 -6.058 1.00 39.25 91 SER A O 1
ATOM 726 N N . GLN A 1 92 ? -0.789 24.166 -6.285 1.00 38.81 92 GLN A N 1
ATOM 727 C CA . GLN A 1 92 ? -0.780 23.746 -7.690 1.00 38.81 92 GLN A CA 1
ATOM 728 C C . GLN A 1 92 ? -0.821 22.218 -7.852 1.00 38.81 92 GLN A C 1
ATOM 730 O O . GLN A 1 92 ? -1.463 21.730 -8.776 1.00 38.81 92 GLN A O 1
ATOM 735 N N . PHE A 1 93 ? -0.205 21.451 -6.943 1.00 44.56 93 PHE A N 1
ATOM 736 C CA . PHE A 1 93 ? -0.207 19.977 -6.995 1.00 44.56 93 PHE A CA 1
ATOM 737 C C . PHE A 1 93 ? -1.567 19.351 -6.655 1.00 44.56 93 PHE A C 1
ATOM 739 O O . PHE A 1 93 ? -1.923 18.307 -7.209 1.00 44.56 93 PHE A O 1
ATOM 746 N N . LEU A 1 94 ? -2.336 20.012 -5.785 1.00 49.19 94 LEU A N 1
ATOM 747 C CA . LEU A 1 94 ? -3.695 19.607 -5.419 1.00 49.19 94 LEU A CA 1
ATOM 748 C C . LEU A 1 94 ? -4.757 20.037 -6.450 1.00 49.19 94 LEU A C 1
ATOM 750 O O . LEU A 1 94 ? -5.922 19.668 -6.312 1.00 49.19 94 LEU A O 1
ATOM 754 N N . GLN A 1 95 ? -4.392 20.798 -7.493 1.00 50.28 95 GLN A N 1
ATOM 755 C CA . GLN A 1 95 ? -5.340 21.154 -8.554 1.00 50.28 95 GLN A CA 1
ATOM 756 C C . GLN A 1 95 ? -5.851 19.882 -9.243 1.00 50.28 95 GLN A C 1
ATOM 758 O O . GLN A 1 95 ? -5.065 19.033 -9.663 1.00 50.28 95 GLN A O 1
ATOM 763 N N . ASN A 1 96 ? -7.176 19.786 -9.379 1.00 68.38 96 ASN A N 1
ATOM 764 C CA . ASN A 1 96 ? -7.923 18.686 -10.007 1.00 68.38 96 ASN A CA 1
ATOM 765 C C . ASN A 1 96 ? -7.998 17.368 -9.216 1.00 68.38 96 ASN A C 1
ATOM 767 O O . ASN A 1 96 ? -8.433 16.360 -9.772 1.00 68.38 96 ASN A O 1
ATOM 771 N N . LEU A 1 97 ? -7.609 17.353 -7.939 1.00 82.50 97 LEU A N 1
ATOM 772 C CA . LEU A 1 97 ? -7.940 16.231 -7.061 1.00 82.50 97 LEU A CA 1
ATOM 773 C C . LEU A 1 97 ? -9.381 16.353 -6.562 1.00 82.50 97 LEU A C 1
ATOM 775 O O . LEU A 1 97 ? -9.871 17.454 -6.306 1.00 82.50 97 LEU A O 1
ATOM 779 N N . GLU A 1 98 ? -10.063 15.218 -6.430 1.00 87.19 98 GLU A N 1
ATOM 780 C CA . GLU A 1 98 ? -11.410 15.204 -5.867 1.00 87.19 98 GLU A CA 1
ATOM 781 C C . GLU A 1 98 ? -11.326 15.468 -4.359 1.00 87.19 98 GLU A C 1
ATOM 783 O O . GLU A 1 98 ? -10.374 15.046 -3.698 1.00 87.19 98 GLU A O 1
ATOM 788 N N . SER A 1 99 ? -12.292 16.196 -3.801 1.00 90.06 99 SER A N 1
ATOM 789 C CA . SER A 1 99 ? -12.320 16.418 -2.357 1.00 90.06 99 SER A CA 1
ATOM 790 C C . SER A 1 99 ? -12.698 15.125 -1.637 1.00 90.06 99 SER A C 1
ATOM 792 O O . SER A 1 99 ? -13.622 14.422 -2.039 1.00 90.06 99 SER A O 1
ATOM 794 N N . ILE A 1 100 ? -11.980 14.824 -0.561 1.00 94.25 100 ILE A N 1
ATOM 795 C CA . ILE A 1 100 ? -12.242 13.688 0.313 1.00 94.25 100 ILE A CA 1
ATOM 796 C C . ILE A 1 100 ? -12.580 14.244 1.693 1.00 94.25 100 ILE A C 1
ATOM 798 O O . ILE A 1 100 ? -11.797 15.001 2.262 1.00 94.25 100 ILE A O 1
ATOM 802 N N . GLU A 1 101 ? -13.742 13.870 2.227 1.00 96.50 101 GLU A N 1
ATOM 803 C CA . GLU A 1 101 ? -14.095 14.191 3.610 1.00 96.50 101 GLU A CA 1
ATOM 804 C C . GLU A 1 101 ? -13.124 13.511 4.581 1.00 96.50 101 GLU A C 1
ATOM 806 O O . GLU A 1 101 ? -12.732 12.358 4.379 1.00 96.50 101 GLU A O 1
ATOM 811 N N . SER A 1 102 ? -12.784 14.199 5.673 1.00 97.62 102 SER A N 1
ATOM 812 C CA . SER A 1 102 ? -11.828 13.691 6.661 1.00 97.62 102 SER A CA 1
ATOM 813 C C . SER A 1 102 ? -12.288 12.399 7.344 1.00 97.62 102 SER A C 1
ATOM 815 O O . SER A 1 102 ? -11.456 11.619 7.799 1.00 97.62 102 SER A O 1
ATOM 817 N N . VAL A 1 103 ? -13.602 12.151 7.403 1.00 98.56 103 VAL A N 1
ATOM 818 C CA . VAL A 1 103 ? -14.192 10.880 7.841 1.00 98.56 103 VAL A CA 1
ATOM 819 C C . VAL A 1 103 ? -15.298 10.495 6.869 1.00 98.56 103 VAL A C 1
ATOM 821 O O . VAL A 1 103 ? -16.236 11.258 6.673 1.00 98.56 103 VAL A O 1
ATOM 824 N N . SER A 1 104 ? -15.232 9.294 6.298 1.00 98.25 104 SER A N 1
ATOM 825 C CA . SER A 1 104 ? -16.273 8.782 5.399 1.00 98.25 104 SER A CA 1
ATOM 826 C C . SER A 1 104 ? -16.639 7.349 5.761 1.00 98.25 104 SER A C 1
ATOM 828 O O . SER A 1 104 ? -15.775 6.476 5.846 1.00 98.25 104 SER A O 1
ATOM 830 N N . LYS A 1 105 ? -17.934 7.063 5.916 1.00 98.19 105 LYS A N 1
ATOM 831 C CA . LYS A 1 105 ? -18.425 5.683 5.996 1.00 98.19 105 LYS A CA 1
ATOM 832 C C . LYS A 1 105 ? -18.609 5.141 4.579 1.00 98.19 105 LYS A C 1
ATOM 834 O O . LYS A 1 105 ? -19.604 5.447 3.932 1.00 98.19 105 LYS A O 1
ATOM 839 N N . LEU A 1 106 ? -17.644 4.352 4.115 1.00 98.31 106 LEU A N 1
ATOM 840 C CA . LEU A 1 106 ? -17.595 3.842 2.741 1.00 98.31 106 LEU A CA 1
ATOM 841 C C . LEU A 1 106 ? -18.500 2.623 2.537 1.00 98.31 106 LEU A C 1
ATOM 843 O O . LEU A 1 106 ? -19.026 2.410 1.450 1.00 98.31 106 LEU A O 1
ATOM 847 N N . SER A 1 107 ? -18.701 1.824 3.585 1.00 98.38 107 SER A N 1
ATOM 848 C CA . SER A 1 107 ? -19.600 0.670 3.545 1.00 98.38 107 SER A CA 1
ATOM 849 C C . SER A 1 107 ? -20.207 0.382 4.920 1.00 98.38 107 SER A C 1
ATOM 851 O O . SER A 1 107 ? -20.072 1.153 5.877 1.00 98.38 107 SER A O 1
ATOM 853 N N . LYS A 1 108 ? -20.906 -0.752 5.058 1.00 97.69 108 LYS A N 1
ATOM 854 C CA . LYS A 1 108 ? -21.361 -1.220 6.378 1.00 97.69 108 LYS A CA 1
ATOM 855 C C . LYS A 1 108 ? -20.183 -1.566 7.297 1.00 97.69 108 LYS A C 1
ATOM 857 O O . LYS A 1 108 ? -20.361 -1.499 8.512 1.00 97.69 108 LYS A O 1
ATOM 862 N N . ARG A 1 109 ? -19.023 -1.915 6.727 1.00 98.69 109 ARG A N 1
ATOM 863 C CA . ARG A 1 109 ? -17.833 -2.403 7.440 1.00 98.69 109 ARG A CA 1
ATOM 864 C C . ARG A 1 109 ? -16.690 -1.404 7.475 1.00 98.69 109 ARG A C 1
ATOM 866 O O . ARG A 1 109 ? -15.897 -1.469 8.405 1.00 98.69 109 ARG A O 1
ATOM 873 N N . VAL A 1 110 ? -16.596 -0.516 6.488 1.00 98.81 110 VAL A N 1
ATOM 874 C CA . VAL A 1 110 ? -15.418 0.332 6.284 1.00 98.81 110 VAL A CA 1
ATOM 875 C C . VAL A 1 110 ? -15.730 1.789 6.614 1.00 98.81 110 VAL A C 1
ATOM 877 O O . VAL A 1 110 ? -16.617 2.404 6.015 1.00 98.81 110 VAL A O 1
ATOM 880 N N . ILE A 1 111 ? -14.976 2.347 7.560 1.00 98.88 111 ILE A N 1
ATOM 881 C CA . ILE A 1 111 ? -14.879 3.791 7.801 1.00 98.88 111 ILE A CA 1
ATOM 882 C C . ILE A 1 111 ? -13.469 4.216 7.407 1.00 98.88 111 ILE A C 1
ATOM 884 O O . ILE A 1 111 ? -12.502 3.676 7.935 1.00 98.88 111 ILE A O 1
ATOM 888 N N . ARG A 1 112 ? -13.355 5.186 6.503 1.00 98.88 112 ARG A N 1
ATOM 889 C CA . ARG A 1 112 ? -12.090 5.837 6.170 1.00 98.88 112 ARG A CA 1
ATOM 890 C C . ARG A 1 112 ? -11.906 7.073 7.041 1.00 98.88 112 ARG A C 1
ATOM 892 O O . ARG A 1 112 ? -12.844 7.860 7.171 1.00 98.88 112 ARG A O 1
ATOM 899 N N . ILE A 1 113 ? -10.706 7.246 7.579 1.00 98.75 113 ILE A N 1
ATOM 900 C CA . ILE A 1 113 ? -10.256 8.463 8.251 1.00 98.75 113 ILE A CA 1
ATOM 901 C C . ILE A 1 113 ? -9.030 8.966 7.491 1.00 98.75 113 ILE A C 1
ATOM 903 O O . ILE A 1 113 ? -8.083 8.219 7.262 1.00 98.75 113 ILE A O 1
ATOM 907 N N . LEU A 1 114 ? -9.060 10.219 7.051 1.00 98.50 114 LEU A N 1
ATOM 908 C CA . LEU A 1 114 ? -7.940 10.817 6.339 1.00 98.50 114 LEU A CA 1
ATOM 909 C C . LEU A 1 114 ? -6.851 11.223 7.341 1.00 98.50 114 LEU A C 1
ATOM 911 O O . LEU A 1 114 ? -7.142 11.839 8.364 1.00 98.50 114 LEU A O 1
ATOM 915 N N . GLY A 1 115 ? -5.594 10.924 7.027 1.00 98.12 115 GLY A N 1
ATOM 916 C CA . GLY A 1 115 ? -4.415 11.204 7.851 1.00 98.12 115 GLY A CA 1
ATOM 917 C C . GLY A 1 115 ? -4.057 12.687 7.969 1.00 98.12 115 GLY A C 1
ATOM 918 O O . GLY A 1 115 ? -3.090 13.020 8.646 1.00 98.12 115 GLY A O 1
ATOM 919 N N . MET A 1 116 ? -4.822 13.575 7.318 1.00 97.88 116 MET A N 1
ATOM 920 C CA . MET A 1 116 ? -4.661 15.037 7.331 1.00 97.88 116 MET A CA 1
ATOM 921 C C . MET A 1 116 ? -3.242 15.514 6.978 1.00 97.88 116 MET A C 1
ATOM 923 O O . MET A 1 116 ? -2.759 16.534 7.461 1.00 97.88 116 MET A O 1
ATOM 927 N N . ASN A 1 117 ? -2.579 14.771 6.096 1.00 96.12 117 ASN A N 1
ATOM 928 C CA . ASN A 1 117 ? -1.209 14.979 5.643 1.00 96.12 117 ASN A CA 1
ATOM 929 C C . ASN A 1 117 ? -1.145 15.141 4.108 1.00 96.12 117 ASN A C 1
ATOM 931 O O . ASN A 1 117 ? -0.496 14.329 3.445 1.00 96.12 117 ASN A O 1
ATOM 935 N N . PRO A 1 118 ? -1.827 16.140 3.509 1.00 95.00 118 PRO A N 1
ATOM 936 C CA . PRO A 1 118 ? -1.843 16.316 2.060 1.00 95.00 118 PRO A CA 1
ATOM 937 C C . PRO A 1 118 ? -0.456 16.661 1.513 1.00 95.00 118 PRO A C 1
ATOM 939 O O . PRO A 1 118 ? 0.308 17.411 2.126 1.00 95.00 118 PRO A O 1
ATOM 942 N N . GLY A 1 119 ? -0.140 16.168 0.319 1.00 86.88 119 GLY A N 1
ATOM 943 C CA . GLY A 1 119 ? 1.177 16.355 -0.273 1.00 86.88 119 GLY A CA 1
ATOM 944 C C . GLY A 1 119 ? 1.313 15.776 -1.681 1.00 86.88 119 GLY A C 1
ATOM 945 O O . GLY A 1 119 ? 0.396 15.138 -2.192 1.00 86.88 119 GLY A O 1
ATOM 946 N N . PRO A 1 120 ? 2.462 15.991 -2.346 1.00 81.12 120 PRO A N 1
ATOM 947 C CA . PRO A 1 120 ? 2.686 15.495 -3.705 1.00 81.12 120 PRO A CA 1
ATOM 948 C C . PRO A 1 120 ? 2.615 13.966 -3.828 1.00 81.12 120 PRO A C 1
ATOM 950 O O . PRO A 1 120 ? 2.168 13.472 -4.860 1.00 81.12 120 PRO A O 1
ATOM 953 N N . MET A 1 121 ? 3.043 13.247 -2.785 1.00 85.00 121 MET A N 1
ATOM 954 C CA . MET A 1 121 ? 3.026 11.779 -2.726 1.00 85.00 121 MET A CA 1
ATOM 955 C C . MET A 1 121 ? 1.748 11.246 -2.070 1.00 85.00 121 MET A C 1
ATOM 957 O O . MET A 1 121 ? 1.167 10.287 -2.556 1.00 85.00 121 MET A O 1
ATOM 961 N N . THR A 1 122 ? 1.262 11.932 -1.034 1.00 92.06 122 THR A N 1
ATOM 962 C CA . THR A 1 122 ? 0.112 11.507 -0.223 1.00 92.06 122 THR A CA 1
ATOM 963 C C . THR A 1 122 ? -1.236 12.018 -0.737 1.00 92.06 122 THR A C 1
ATOM 965 O O . THR A 1 122 ? -2.286 11.692 -0.187 1.00 92.06 122 THR A O 1
ATOM 968 N N . LEU A 1 123 ? -1.239 12.834 -1.796 1.00 93.75 123 LEU A N 1
ATOM 969 C CA . LEU A 1 123 ? -2.425 13.448 -2.396 1.00 93.75 123 LEU A CA 1
ATOM 970 C C . LEU A 1 123 ? -3.222 14.278 -1.374 1.00 93.75 123 LEU A C 1
ATOM 972 O O . LEU A 1 123 ? -2.693 15.238 -0.816 1.00 93.75 123 LEU A O 1
ATOM 976 N N . GLN A 1 124 ? -4.490 13.940 -1.133 1.00 96.12 124 GLN A N 1
ATOM 977 C CA . GLN A 1 124 ? -5.322 14.547 -0.092 1.00 96.12 124 GLN A CA 1
ATOM 978 C C . GLN A 1 124 ? -4.850 14.177 1.328 1.00 96.12 124 GLN A C 1
ATOM 980 O O . GLN A 1 124 ? -5.160 14.888 2.279 1.00 96.12 124 GLN A O 1
ATOM 985 N N . GLY A 1 125 ? -4.106 13.082 1.470 1.00 96.88 125 GLY A N 1
ATOM 986 C CA . GLY A 1 125 ? -3.649 12.501 2.726 1.00 96.88 125 GLY A CA 1
ATOM 987 C C . GLY A 1 125 ? -3.677 10.973 2.669 1.00 96.88 125 GLY A C 1
ATOM 988 O O . GLY A 1 125 ? -4.230 10.372 1.744 1.00 96.88 125 GLY A O 1
ATOM 989 N N . THR A 1 126 ? -3.086 10.332 3.672 1.00 98.62 126 THR A N 1
ATOM 990 C CA . THR A 1 126 ? -3.156 8.876 3.841 1.00 98.62 126 THR A CA 1
ATOM 991 C C . THR A 1 126 ? -4.576 8.468 4.207 1.00 98.62 126 THR A C 1
ATOM 993 O O . THR A 1 126 ? -5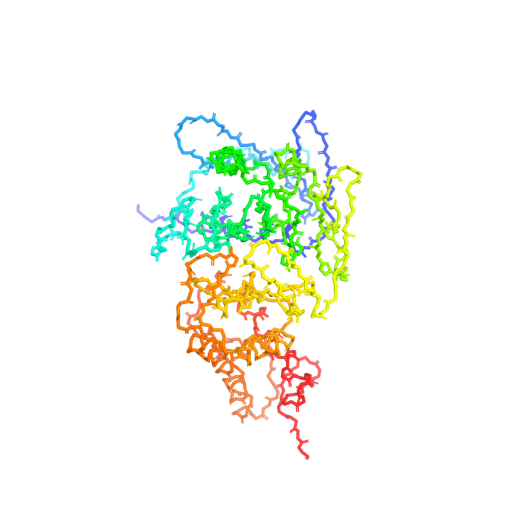.169 9.006 5.137 1.00 98.62 126 THR A O 1
ATOM 996 N N . ASN A 1 127 ? -5.140 7.502 3.505 1.00 98.88 127 ASN A N 1
ATOM 997 C CA . ASN A 1 127 ? -6.395 6.877 3.867 1.00 98.88 127 ASN A CA 1
ATOM 998 C C . ASN A 1 127 ? -6.116 5.794 4.914 1.00 98.88 127 ASN A C 1
ATOM 1000 O O . ASN A 1 127 ? -5.570 4.744 4.584 1.00 98.88 127 ASN A O 1
ATOM 1004 N N . THR A 1 128 ? -6.527 6.020 6.161 1.00 98.88 128 THR A N 1
ATOM 1005 C CA . THR A 1 128 ? -6.562 4.957 7.172 1.00 98.88 128 THR A CA 1
ATOM 1006 C C . THR A 1 128 ? -7.968 4.372 7.249 1.00 98.88 128 THR A C 1
ATOM 1008 O O . THR A 1 128 ? -8.961 5.060 6.982 1.00 98.88 128 THR A O 1
ATOM 1011 N N . TYR A 1 129 ? -8.083 3.082 7.569 1.00 98.94 129 TYR A N 1
ATOM 1012 C CA . TYR A 1 129 ? -9.366 2.374 7.498 1.00 98.94 129 TYR A CA 1
ATOM 1013 C C . TYR A 1 129 ? -9.685 1.625 8.786 1.00 98.94 129 TYR A C 1
ATOM 1015 O O . TYR A 1 129 ? -8.958 0.717 9.177 1.00 98.94 129 TYR A O 1
ATOM 1023 N N . LEU A 1 130 ? -10.821 1.948 9.408 1.00 98.88 130 LEU A N 1
ATOM 1024 C CA . LEU A 1 130 ? -11.428 1.143 10.467 1.00 98.88 130 LEU A CA 1
ATOM 1025 C C . LEU A 1 130 ? -12.385 0.122 9.851 1.00 98.88 130 LEU A C 1
ATOM 1027 O O . LEU A 1 130 ? -13.378 0.497 9.218 1.00 98.88 130 LEU A O 1
ATOM 1031 N N . VAL A 1 131 ? -12.119 -1.162 10.087 1.00 98.94 131 VAL A N 1
ATOM 1032 C CA . VAL A 1 131 ? -12.823 -2.280 9.450 1.00 98.94 131 VAL A CA 1
ATOM 1033 C C . VAL A 1 131 ? -13.499 -3.184 10.481 1.00 98.94 131 VAL A C 1
ATOM 1035 O O . VAL A 1 131 ? -12.871 -3.646 11.434 1.00 98.94 131 VAL A O 1
ATOM 1038 N N . GLY A 1 132 ? -14.794 -3.432 10.282 1.00 98.81 132 GLY A N 1
ATOM 1039 C CA . GLY A 1 132 ? -15.644 -4.281 11.123 1.00 98.81 132 GLY A CA 1
ATOM 1040 C C . GLY A 1 132 ? -17.031 -3.674 11.335 1.00 98.81 132 GLY A C 1
ATOM 1041 O O . GLY A 1 132 ? -17.259 -2.496 11.057 1.00 98.81 132 GLY A O 1
ATOM 1042 N N . THR A 1 133 ? -17.980 -4.466 11.831 1.00 98.69 133 THR A N 1
ATOM 1043 C CA . THR A 1 133 ? -19.330 -3.988 12.187 1.00 98.69 133 THR A CA 1
ATOM 1044 C C . THR A 1 133 ? -19.504 -3.775 13.684 1.00 98.69 133 THR A C 1
ATOM 1046 O O . THR A 1 133 ? -20.265 -2.890 14.074 1.00 98.69 133 THR A O 1
ATOM 1049 N N . GLY A 1 134 ? -18.783 -4.542 14.504 1.00 97.94 134 GLY A N 1
ATOM 1050 C CA . GLY A 1 134 ? -18.876 -4.491 15.961 1.00 97.94 134 GLY A CA 1
ATOM 1051 C C . GLY A 1 134 ? -18.077 -3.362 16.612 1.00 97.94 134 GLY A C 1
ATOM 1052 O O . GLY A 1 134 ? -17.503 -2.491 15.946 1.00 97.94 134 GLY A O 1
ATOM 1053 N N . ALA A 1 135 ? -18.033 -3.418 17.946 1.00 97.69 135 ALA A N 1
ATOM 1054 C CA . ALA A 1 135 ? -17.289 -2.476 18.783 1.00 97.69 135 ALA A CA 1
ATOM 1055 C C . ALA A 1 135 ? -15.767 -2.651 18.667 1.00 97.69 135 ALA A C 1
ATOM 1057 O O . ALA A 1 135 ? -15.036 -1.681 18.782 1.00 97.69 135 ALA A O 1
ATOM 1058 N N . LYS A 1 136 ? -15.271 -3.863 18.407 1.00 98.56 136 LYS A N 1
ATOM 1059 C CA . LYS A 1 136 ? -13.848 -4.109 18.133 1.00 98.56 136 LYS A CA 1
ATOM 1060 C C . LYS A 1 136 ? -13.599 -4.071 16.631 1.00 98.56 136 LYS A C 1
ATOM 1062 O O . LYS A 1 136 ? -14.259 -4.808 15.897 1.00 98.56 136 LYS A O 1
ATOM 1067 N N . ARG A 1 137 ? -12.652 -3.249 16.177 1.00 98.75 137 ARG A N 1
ATOM 1068 C CA . ARG A 1 137 ? -12.311 -3.101 14.753 1.00 98.75 137 ARG A CA 1
ATOM 1069 C C . ARG A 1 137 ? -10.819 -3.223 14.485 1.00 98.75 137 ARG A C 1
ATOM 1071 O O . ARG A 1 137 ? -9.994 -3.043 15.378 1.00 98.75 137 ARG A O 1
ATOM 1078 N N . LEU A 1 138 ? -10.496 -3.545 13.240 1.00 98.88 138 LEU A N 1
ATOM 1079 C CA . LEU A 1 138 ? -9.134 -3.536 12.713 1.00 98.88 138 LEU A CA 1
ATOM 1080 C C . LEU A 1 138 ? -8.844 -2.139 12.156 1.00 98.88 138 LEU A C 1
ATOM 1082 O O . LEU A 1 138 ? -9.724 -1.558 11.523 1.00 98.88 138 LEU A O 1
ATOM 1086 N N . LEU A 1 139 ? -7.647 -1.606 12.392 1.00 98.94 139 LEU A N 1
ATOM 1087 C CA . LEU A 1 139 ? -7.161 -0.384 11.747 1.00 98.94 139 LEU A CA 1
ATOM 1088 C C . LEU A 1 139 ? -6.133 -0.758 10.674 1.00 98.94 139 LEU A C 1
ATOM 1090 O O . LEU A 1 139 ? -5.227 -1.541 10.953 1.00 98.94 139 LEU A O 1
ATOM 1094 N N . ILE A 1 140 ? -6.260 -0.195 9.476 1.00 98.94 140 ILE A N 1
ATOM 1095 C CA . ILE A 1 140 ? -5.258 -0.293 8.410 1.00 98.94 140 ILE A CA 1
ATOM 1096 C C . ILE A 1 140 ? -4.564 1.061 8.279 1.00 98.94 140 ILE A C 1
ATOM 1098 O O . ILE A 1 140 ? -5.249 2.061 8.052 1.00 98.94 140 ILE A O 1
ATOM 1102 N N . ASP A 1 141 ? -3.236 1.050 8.418 1.00 98.75 141 ASP A N 1
ATOM 1103 C CA . ASP A 1 141 ? -2.331 2.207 8.429 1.00 98.75 141 ASP A CA 1
ATOM 1104 C C . ASP A 1 141 ? -2.624 3.266 9.506 1.00 98.75 141 ASP A C 1
ATOM 1106 O O . ASP A 1 141 ? -3.658 3.272 10.175 1.00 98.75 141 ASP A O 1
ATOM 1110 N N . THR A 1 142 ? -1.651 4.148 9.741 1.00 98.31 142 THR A N 1
ATOM 1111 C CA . THR A 1 142 ? -1.677 5.099 10.865 1.00 98.31 142 THR A CA 1
ATOM 1112 C C . THR A 1 142 ? -1.387 6.547 10.490 1.00 98.31 142 THR A C 1
ATOM 1114 O O . THR A 1 142 ? -1.501 7.408 11.356 1.00 98.31 142 THR A O 1
ATOM 1117 N N . GLY A 1 143 ? -1.088 6.846 9.225 1.00 97.25 143 GLY A N 1
ATOM 1118 C CA . GLY A 1 143 ? -0.786 8.209 8.793 1.00 97.25 143 GLY A CA 1
ATOM 1119 C C . GLY A 1 143 ? 0.651 8.641 9.114 1.00 97.25 143 GLY A C 1
ATOM 1120 O O . GLY A 1 143 ? 1.496 7.846 9.528 1.00 97.25 143 GLY A O 1
ATOM 1121 N N . SER A 1 144 ? 0.922 9.933 8.919 1.00 95.81 144 SER A N 1
ATOM 1122 C CA . SER A 1 144 ? 2.198 10.580 9.265 1.00 95.81 144 SER A CA 1
ATOM 1123 C C . SER A 1 144 ? 2.316 10.862 10.772 1.00 95.81 144 SER A C 1
ATOM 1125 O O . SER A 1 144 ? 1.290 10.980 11.443 1.00 95.81 144 SER A O 1
ATOM 1127 N N . PRO A 1 145 ? 3.539 11.000 11.320 1.00 93.81 145 PRO A N 1
ATOM 1128 C CA . PRO A 1 145 ? 3.718 11.304 12.738 1.00 93.81 145 PRO A CA 1
ATOM 1129 C C . PRO A 1 145 ? 3.278 12.738 13.060 1.00 93.81 145 PRO A C 1
ATOM 1131 O O . PRO A 1 145 ? 3.419 13.637 12.226 1.00 93.81 145 PRO A O 1
ATOM 1134 N N . ASP A 1 146 ? 2.803 12.941 14.290 1.00 92.12 146 ASP A N 1
ATOM 1135 C CA . ASP A 1 146 ? 2.568 14.248 14.916 1.00 92.12 146 ASP A CA 1
ATOM 1136 C C . ASP A 1 146 ? 1.501 15.121 14.222 1.00 92.12 146 ASP A C 1
ATOM 1138 O O . ASP A 1 146 ? 1.478 16.347 14.360 1.00 92.12 146 ASP A O 1
ATOM 1142 N N . ILE A 1 147 ? 0.556 14.502 13.503 1.00 97.25 147 ILE A N 1
ATOM 1143 C CA . ILE A 1 147 ? -0.562 15.216 12.867 1.00 97.25 147 ILE A CA 1
ATOM 1144 C C . ILE A 1 147 ? -1.723 15.387 13.858 1.00 97.25 147 ILE A C 1
ATOM 1146 O O . ILE A 1 147 ? -2.643 14.569 13.929 1.00 97.25 147 ILE A O 1
ATOM 1150 N N . ALA A 1 148 ? -1.707 16.487 14.617 1.00 97.69 148 ALA A N 1
ATOM 1151 C CA . ALA A 1 148 ? -2.689 16.771 15.672 1.00 97.69 148 ALA A CA 1
ATOM 1152 C C . ALA A 1 148 ? -4.161 16.717 15.206 1.00 97.69 148 ALA A C 1
ATOM 1154 O O . ALA A 1 148 ? -5.043 16.299 15.961 1.00 97.69 148 ALA A O 1
ATOM 1155 N N . GLU A 1 149 ? -4.442 17.112 13.961 1.00 98.06 149 GLU A N 1
ATOM 1156 C CA . GLU A 1 149 ? -5.797 17.062 13.403 1.00 98.06 149 GLU A CA 1
ATOM 1157 C C . GLU A 1 149 ? -6.287 15.618 13.222 1.00 98.06 149 GLU A C 1
ATOM 1159 O O . GLU A 1 149 ? -7.375 15.275 13.688 1.00 98.06 149 GLU A O 1
ATOM 1164 N N . TYR A 1 150 ? -5.457 14.739 12.648 1.00 98.31 150 TYR A N 1
ATOM 1165 C CA . TYR A 1 150 ? -5.754 13.309 12.537 1.00 98.31 150 TYR A CA 1
ATOM 1166 C C . TYR A 1 150 ? -5.978 12.673 13.915 1.00 98.31 150 TYR A C 1
ATOM 1168 O O . TYR A 1 150 ? -6.943 11.934 14.108 1.00 98.31 150 TYR A O 1
ATOM 1176 N N . GLN A 1 151 ? -5.150 13.023 14.904 1.00 98.12 151 GLN A N 1
ATOM 1177 C CA . GLN A 1 151 ? -5.305 12.551 16.283 1.00 98.12 151 GLN A CA 1
ATOM 1178 C C . GLN A 1 151 ? -6.661 12.940 16.886 1.00 98.12 151 GLN A C 1
ATOM 1180 O O . GLN A 1 151 ? -7.325 12.117 17.523 1.00 98.12 151 GLN A O 1
ATOM 1185 N N . SER A 1 152 ? -7.074 14.196 16.690 1.00 98.38 152 SER A N 1
ATOM 1186 C CA . SER A 1 152 ? -8.361 14.707 17.167 1.00 98.38 152 SER A CA 1
ATOM 1187 C C . SER A 1 152 ? -9.532 13.981 16.504 1.00 98.38 152 SER A C 1
ATOM 1189 O O . SER A 1 152 ? -10.448 13.532 17.196 1.00 98.38 152 SER A O 1
ATOM 1191 N N . ILE A 1 153 ? -9.466 13.793 15.183 1.00 98.56 153 ILE A N 1
ATOM 1192 C CA . ILE A 1 153 ? -10.499 13.104 14.406 1.00 98.56 153 ILE A CA 1
ATOM 1193 C C . ILE A 1 153 ? -10.603 11.636 14.820 1.00 98.56 153 ILE A C 1
ATOM 1195 O O . ILE A 1 153 ? -11.700 11.173 15.127 1.00 98.56 153 ILE A O 1
ATOM 1199 N N . LEU A 1 154 ? -9.483 10.909 14.882 1.00 98.62 154 LEU A N 1
ATOM 1200 C CA . LEU A 1 154 ? -9.471 9.502 15.280 1.00 98.62 154 LEU A CA 1
ATOM 1201 C C . LEU A 1 154 ? -10.064 9.326 16.681 1.00 98.62 154 LEU A C 1
ATOM 1203 O O . LEU A 1 154 ? -10.951 8.496 16.869 1.00 98.62 154 LEU A O 1
ATOM 1207 N N . ARG A 1 155 ? -9.631 10.141 17.652 1.00 98.44 155 ARG A N 1
ATOM 1208 C CA . ARG A 1 155 ? -10.191 10.132 19.010 1.00 98.44 155 ARG A CA 1
ATOM 1209 C C . ARG A 1 155 ? -11.701 10.368 18.990 1.00 98.44 155 ARG A C 1
ATOM 1211 O O . ARG A 1 155 ? -12.439 9.582 19.576 1.00 98.44 155 ARG A O 1
ATOM 1218 N N . GLY A 1 156 ? -12.151 11.404 18.281 1.00 98.44 156 GLY A N 1
ATOM 1219 C CA . GLY A 1 156 ? -13.567 11.739 18.163 1.00 98.44 156 GLY A CA 1
ATOM 1220 C C . GLY A 1 156 ? -14.391 10.602 17.557 1.00 98.44 156 GLY A C 1
ATOM 1221 O O . GLY A 1 156 ? -15.453 10.274 18.083 1.00 98.44 156 GLY A O 1
ATOM 1222 N N . VAL A 1 157 ? -13.888 9.946 16.506 1.00 98.44 157 VAL A N 1
ATOM 1223 C CA . VAL A 1 157 ? -14.552 8.787 15.891 1.00 98.44 157 VAL A CA 1
ATOM 1224 C C . VAL A 1 157 ? -14.664 7.633 16.884 1.00 98.44 157 VAL A C 1
ATOM 1226 O O . VAL A 1 157 ? -15.756 7.088 17.044 1.00 98.44 157 VAL A O 1
ATOM 1229 N N . LEU A 1 158 ? -13.579 7.261 17.571 1.00 98.38 158 LEU A N 1
ATOM 1230 C CA . LEU A 1 158 ? -13.591 6.148 18.528 1.00 98.38 158 LEU A CA 1
ATOM 1231 C C . LEU A 1 158 ? -14.535 6.421 19.712 1.00 98.38 158 LEU A C 1
ATOM 1233 O O . LEU A 1 158 ? -15.332 5.556 20.071 1.00 98.38 158 LEU A O 1
ATOM 1237 N N . GLU A 1 159 ? -14.519 7.636 20.268 1.00 97.69 159 GLU A N 1
ATOM 1238 C CA . GLU A 1 159 ? -15.385 8.037 21.386 1.00 97.69 159 GLU A CA 1
ATOM 1239 C C . GLU A 1 159 ? -16.870 8.071 20.997 1.00 97.69 159 GLU A C 1
ATOM 1241 O O . GLU A 1 159 ? -17.709 7.527 21.714 1.00 97.69 159 GLU A O 1
ATOM 1246 N N . GLN A 1 160 ? -17.210 8.666 19.849 1.00 97.50 160 GLN A N 1
ATOM 1247 C CA . GLN A 1 160 ? -18.603 8.797 19.401 1.00 97.50 160 GLN A CA 1
ATOM 1248 C C . GLN A 1 160 ? -19.235 7.457 19.017 1.00 97.50 160 GLN A C 1
ATOM 1250 O O . GLN A 1 160 ? -20.444 7.274 19.155 1.00 97.50 160 GLN A O 1
ATOM 1255 N N . THR A 1 161 ? -18.431 6.526 18.505 1.00 97.19 161 THR A N 1
ATOM 1256 C CA . THR A 1 161 ? -18.910 5.218 18.036 1.00 97.19 161 THR A CA 1
ATOM 1257 C C . THR A 1 161 ? -18.792 4.117 19.088 1.00 97.19 161 THR A C 1
ATOM 1259 O O . THR A 1 161 ? -19.409 3.065 18.927 1.00 97.19 161 THR A O 1
ATOM 1262 N N . GLY A 1 162 ? -18.001 4.331 20.144 1.00 97.38 162 GLY A N 1
ATOM 1263 C CA . GLY A 1 162 ? -17.637 3.292 21.108 1.00 97.38 162 GLY A CA 1
ATOM 1264 C C . GLY A 1 162 ? -16.741 2.198 20.515 1.00 97.38 162 GLY A C 1
ATOM 1265 O O . GLY A 1 162 ? -16.690 1.095 21.061 1.00 97.38 162 GLY A O 1
ATOM 1266 N N . ILE A 1 163 ? -16.074 2.472 19.387 1.00 98.38 163 ILE A N 1
ATOM 1267 C CA . ILE A 1 163 ? -15.164 1.526 18.739 1.00 98.38 163 ILE A CA 1
ATOM 1268 C C . ILE A 1 163 ? -13.832 1.481 19.499 1.00 98.38 163 ILE A C 1
ATOM 1270 O O . ILE A 1 163 ? -13.258 2.514 19.833 1.00 98.38 163 ILE A O 1
ATOM 1274 N N . SER A 1 164 ? -13.299 0.280 19.705 1.00 98.44 164 SER A N 1
ATOM 1275 C CA . SER A 1 164 ? -11.914 0.035 20.099 1.00 98.44 164 SER A CA 1
ATOM 1276 C C . SER A 1 164 ? -11.140 -0.638 18.966 1.00 98.44 164 SER A C 1
ATOM 1278 O O . SER A 1 164 ? -11.687 -1.412 18.174 1.00 98.44 164 SER A O 1
ATOM 1280 N N . ILE A 1 165 ? -9.849 -0.323 18.875 1.00 98.69 165 ILE A N 1
ATOM 1281 C CA . ILE A 1 165 ? -8.952 -0.898 17.873 1.00 98.69 165 ILE A CA 1
ATOM 1282 C C . ILE A 1 165 ? -8.343 -2.166 18.470 1.00 98.69 165 ILE A C 1
ATOM 1284 O O . ILE A 1 165 ? -7.620 -2.099 19.459 1.00 98.69 165 ILE A O 1
ATOM 1288 N N . GLU A 1 166 ? -8.647 -3.320 17.883 1.00 98.12 166 GLU A N 1
ATOM 1289 C CA . GLU A 1 166 ? -8.121 -4.614 18.338 1.00 98.12 166 GLU A CA 1
ATOM 1290 C C . GLU A 1 166 ? -6.704 -4.845 17.799 1.00 98.12 166 GLU A C 1
ATOM 1292 O O . GLU A 1 166 ? -5.810 -5.299 18.517 1.00 98.12 166 GLU A O 1
ATOM 1297 N N . ARG A 1 167 ? -6.501 -4.544 16.511 1.00 98.56 167 ARG A N 1
ATOM 1298 C CA . ARG A 1 167 ? -5.235 -4.743 15.800 1.00 98.56 167 ARG A CA 1
ATOM 1299 C C . ARG A 1 167 ? -5.010 -3.647 14.768 1.00 98.56 167 ARG A C 1
ATOM 1301 O O . ARG A 1 167 ? -5.972 -3.142 14.190 1.00 98.56 167 ARG A O 1
ATOM 1308 N N . ILE A 1 168 ? -3.743 -3.337 14.526 1.00 98.75 168 ILE A N 1
ATOM 1309 C CA . ILE A 1 168 ? -3.269 -2.451 13.466 1.00 98.75 168 ILE A CA 1
ATOM 1310 C C . ILE A 1 168 ? -2.540 -3.308 12.431 1.00 98.75 168 ILE A C 1
ATOM 1312 O O . ILE A 1 168 ? -1.648 -4.079 12.787 1.00 98.75 168 ILE A O 1
ATOM 1316 N N . LEU A 1 169 ? -2.923 -3.164 11.168 1.00 98.81 169 LEU A N 1
ATOM 1317 C CA . LEU A 1 169 ? -2.295 -3.785 10.008 1.00 98.81 169 LEU A CA 1
ATOM 1318 C C . LEU A 1 169 ? -1.610 -2.674 9.196 1.00 98.81 169 LEU A C 1
ATOM 1320 O O . LEU A 1 169 ? -2.292 -1.774 8.714 1.00 98.81 169 LEU A O 1
ATOM 1324 N N . LEU A 1 170 ? -0.285 -2.708 9.069 1.00 98.19 170 LEU A N 1
ATOM 1325 C CA . LEU A 1 170 ? 0.474 -1.713 8.300 1.00 98.19 170 LEU A CA 1
ATOM 1326 C C . LEU A 1 170 ? 0.784 -2.241 6.907 1.00 98.19 170 LEU A C 1
ATOM 1328 O O . LEU A 1 170 ? 1.414 -3.289 6.778 1.00 98.19 170 LEU A O 1
ATOM 1332 N N . THR A 1 171 ? 0.375 -1.514 5.876 1.00 98.31 171 THR A N 1
ATOM 1333 C CA . THR A 1 171 ? 0.583 -1.930 4.488 1.00 98.31 171 THR A CA 1
ATOM 1334 C C . THR A 1 171 ? 2.061 -2.014 4.136 1.00 98.31 171 THR A C 1
ATOM 1336 O O . THR A 1 171 ? 2.439 -2.972 3.479 1.00 98.31 171 THR A O 1
ATOM 1339 N N . HIS A 1 172 ? 2.890 -1.066 4.579 1.00 96.12 172 HIS A N 1
ATOM 1340 C CA . HIS A 1 172 ? 4.336 -1.051 4.337 1.00 96.12 172 HIS A CA 1
ATOM 1341 C C . HIS A 1 172 ? 5.072 -0.068 5.262 1.00 96.12 172 HIS A C 1
ATOM 1343 O O . HIS A 1 172 ? 4.439 0.614 6.067 1.00 96.12 172 HIS A O 1
ATOM 1349 N N . TRP A 1 173 ? 6.405 -0.001 5.166 1.00 93.88 173 TRP A N 1
ATOM 1350 C CA . TRP A 1 173 ? 7.262 0.770 6.079 1.00 93.88 173 TRP A CA 1
ATOM 1351 C C . TRP A 1 173 ? 7.256 2.297 5.904 1.00 93.88 173 TRP A C 1
ATOM 1353 O O . TRP A 1 173 ? 7.766 2.982 6.793 1.00 93.88 173 TRP A O 1
ATOM 1363 N N . HIS A 1 174 ? 6.715 2.859 4.815 1.00 93.50 174 HIS A N 1
ATOM 1364 C CA . HIS A 1 174 ? 6.832 4.301 4.576 1.00 93.50 174 HIS A CA 1
ATOM 1365 C C . HIS A 1 174 ? 6.223 5.143 5.706 1.00 93.50 174 HIS A C 1
ATOM 1367 O O . HIS A 1 174 ? 5.204 4.811 6.323 1.00 93.50 174 HIS A O 1
ATOM 1373 N N . ARG A 1 175 ? 6.881 6.280 5.966 1.00 94.19 175 ARG A N 1
ATOM 1374 C CA . ARG A 1 175 ? 6.614 7.192 7.089 1.00 94.19 175 ARG A CA 1
ATOM 1375 C C . ARG A 1 175 ? 5.155 7.611 7.208 1.00 94.19 175 ARG A C 1
ATOM 1377 O O . ARG A 1 175 ? 4.677 7.833 8.312 1.00 94.19 175 ARG A O 1
ATOM 1384 N N . ASP A 1 176 ? 4.452 7.786 6.107 1.00 95.94 176 ASP A N 1
ATOM 1385 C CA . ASP A 1 176 ? 3.068 8.237 6.091 1.00 95.94 176 ASP A CA 1
ATOM 1386 C C . ASP A 1 176 ? 2.044 7.110 6.284 1.00 95.94 176 ASP A C 1
ATOM 1388 O O . ASP A 1 176 ? 0.859 7.402 6.420 1.00 95.94 176 ASP A O 1
ATOM 1392 N N . HIS A 1 177 ? 2.488 5.857 6.407 1.00 97.31 177 HIS A N 1
ATOM 1393 C CA . HIS A 1 177 ? 1.662 4.711 6.794 1.00 97.31 177 HIS A CA 1
ATOM 1394 C C . HIS A 1 177 ? 1.961 4.250 8.225 1.00 97.31 177 HIS A C 1
ATOM 1396 O O . HIS A 1 177 ? 1.036 3.887 8.959 1.00 97.31 177 HIS A O 1
ATOM 1402 N N . VAL A 1 178 ? 3.225 4.321 8.661 1.00 95.56 178 VAL A N 1
ATOM 1403 C CA . VAL A 1 178 ? 3.668 3.870 9.998 1.00 95.56 178 VAL A CA 1
ATOM 1404 C C . VAL A 1 178 ? 3.894 5.005 11.002 1.00 95.56 178 VAL A C 1
ATOM 1406 O O . VAL A 1 178 ? 4.064 4.763 12.195 1.00 95.56 178 VAL A O 1
ATOM 1409 N N . GLY A 1 179 ? 3.943 6.253 10.543 1.00 95.25 179 GLY A N 1
ATOM 1410 C CA . GLY A 1 179 ? 4.393 7.386 11.345 1.00 95.25 179 GLY A CA 1
ATOM 1411 C C . GLY A 1 179 ? 3.498 7.699 12.535 1.00 95.25 179 GLY A C 1
ATOM 1412 O O . GLY A 1 179 ? 3.991 8.017 13.616 1.00 95.25 179 GLY A O 1
ATOM 1413 N N . GLY A 1 180 ? 2.186 7.556 12.360 1.00 96.31 180 GLY A N 1
ATOM 1414 C CA . GLY A 1 180 ? 1.194 7.814 13.401 1.00 96.31 180 GLY A CA 1
ATOM 1415 C C . GLY A 1 180 ? 1.082 6.719 14.467 1.00 96.31 180 GLY A C 1
ATOM 1416 O O . GLY A 1 180 ? 0.185 6.785 15.305 1.00 96.31 180 GLY A O 1
ATOM 1417 N N . LEU A 1 181 ? 1.949 5.699 14.484 1.00 96.31 181 LEU A N 1
ATOM 1418 C CA . LEU A 1 181 ? 1.863 4.594 15.448 1.00 96.31 181 LEU A CA 1
ATOM 1419 C C . LEU A 1 181 ? 1.844 5.058 16.909 1.00 96.31 181 LEU A C 1
ATOM 1421 O O . LEU A 1 181 ? 0.991 4.613 17.679 1.00 96.31 181 LEU A O 1
ATOM 1425 N N . ARG A 1 182 ? 2.751 5.962 17.301 1.00 94.94 182 ARG A N 1
ATOM 1426 C CA . ARG A 1 182 ? 2.802 6.509 18.674 1.00 94.94 182 ARG A CA 1
ATOM 1427 C C . ARG A 1 182 ? 1.498 7.203 19.045 1.00 94.94 182 ARG A C 1
ATOM 1429 O O . ARG A 1 182 ? 0.959 6.982 20.131 1.00 94.94 182 ARG A O 1
ATOM 1436 N N . ASP A 1 183 ? 0.957 7.967 18.110 1.00 92.94 183 ASP A N 1
ATOM 1437 C CA . ASP A 1 183 ? -0.288 8.700 18.278 1.00 92.94 183 ASP A CA 1
ATOM 1438 C C . ASP A 1 183 ? -1.481 7.758 18.452 1.00 92.94 183 ASP A C 1
ATOM 1440 O O . ASP A 1 183 ? -2.251 7.874 19.411 1.00 92.94 183 ASP A O 1
ATOM 1444 N N . VAL A 1 184 ? -1.597 6.760 17.573 1.00 96.62 184 VAL A N 1
ATOM 1445 C CA . VAL A 1 184 ? -2.659 5.752 17.638 1.00 96.62 184 VAL A CA 1
ATOM 1446 C C . VAL A 1 184 ? -2.567 4.945 18.935 1.00 96.62 184 VAL A C 1
ATOM 1448 O O . VAL A 1 184 ? -3.594 4.719 19.568 1.00 96.62 184 VAL A O 1
ATOM 1451 N N . PHE A 1 185 ? -1.373 4.561 19.397 1.00 95.75 185 PHE A N 1
ATOM 1452 C CA . PHE A 1 185 ? -1.193 3.838 20.667 1.00 95.75 185 PHE A CA 1
ATOM 1453 C C . PHE A 1 185 ? -1.597 4.672 21.893 1.00 95.75 185 PHE A C 1
ATOM 1455 O O . PHE A 1 185 ? -2.138 4.144 22.874 1.00 95.75 185 PHE A O 1
ATOM 1462 N N . ASN A 1 186 ? -1.370 5.985 21.843 1.00 94.69 186 ASN A N 1
ATOM 1463 C CA . ASN A 1 186 ? -1.796 6.901 22.896 1.00 94.69 186 ASN A CA 1
ATOM 1464 C C . ASN A 1 186 ? -3.326 7.033 22.951 1.00 94.69 186 ASN A C 1
ATOM 1466 O O . ASN A 1 186 ? -3.895 7.097 24.044 1.00 94.69 186 ASN A O 1
ATOM 1470 N N . ILE A 1 187 ? -3.993 7.025 21.795 1.00 96.31 187 ILE A N 1
ATOM 1471 C CA . ILE A 1 187 ? -5.449 7.176 21.670 1.00 96.31 187 ILE A CA 1
ATOM 1472 C C . ILE A 1 187 ? -6.187 5.857 21.945 1.00 96.31 187 ILE A C 1
ATOM 1474 O O . ILE A 1 187 ? -7.149 5.837 22.713 1.00 96.31 187 ILE A O 1
ATOM 1478 N N . ALA A 1 188 ? -5.753 4.758 21.330 1.00 95.88 188 ALA A N 1
ATOM 1479 C CA . ALA A 1 188 ? -6.450 3.480 21.353 1.00 95.88 188 ALA A CA 1
ATOM 1480 C C . ALA A 1 188 ? -6.345 2.797 22.723 1.00 95.88 188 ALA A C 1
ATOM 1482 O O . ALA A 1 188 ? -5.260 2.676 23.308 1.00 95.88 188 ALA A O 1
ATOM 1483 N N . LYS A 1 189 ? -7.496 2.345 23.239 1.00 94.19 189 LYS A N 1
ATOM 1484 C CA . LYS A 1 189 ? -7.611 1.575 24.484 1.00 94.19 189 LYS A CA 1
ATOM 1485 C C . LYS A 1 189 ? -8.600 0.411 24.288 1.00 94.19 189 LYS A C 1
ATOM 1487 O O . LYS A 1 189 ? -9.737 0.670 23.889 1.00 94.19 189 LYS A O 1
ATOM 1492 N N . PRO A 1 190 ? -8.221 -0.849 24.592 1.00 95.31 190 PRO A N 1
ATOM 1493 C CA . PRO A 1 190 ? -6.883 -1.307 25.000 1.00 95.31 190 PRO A CA 1
ATOM 1494 C C . PRO A 1 190 ? -5.822 -1.089 23.905 1.00 95.31 190 PRO A C 1
ATOM 1496 O O . PRO A 1 190 ? -6.159 -0.741 22.777 1.00 95.31 190 PRO A O 1
ATOM 1499 N N . THR A 1 191 ? -4.542 -1.254 24.253 1.00 94.75 191 THR A N 1
ATOM 1500 C CA . THR A 1 191 ? -3.442 -1.148 23.282 1.00 94.75 191 THR A CA 1
ATOM 1501 C C . THR A 1 191 ? -3.594 -2.230 22.203 1.00 94.75 191 THR A C 1
ATOM 1503 O O . THR A 1 191 ? -3.674 -3.408 22.563 1.00 94.75 191 THR A O 1
ATOM 1506 N N . PRO A 1 192 ? -3.632 -1.865 20.910 1.00 96.69 192 PRO A N 1
ATOM 1507 C CA . PRO A 1 192 ? -3.813 -2.823 19.826 1.00 96.69 192 PRO A CA 1
ATOM 1508 C C . PRO A 1 192 ? -2.550 -3.652 19.569 1.00 96.69 192 PRO A C 1
ATOM 1510 O O . PRO A 1 192 ? -1.430 -3.208 19.827 1.00 96.69 192 PRO A O 1
ATOM 1513 N N . LEU A 1 193 ? -2.727 -4.846 19.000 1.00 97.06 193 LEU A N 1
ATOM 1514 C CA . LEU A 1 193 ? -1.609 -5.632 18.464 1.00 97.06 193 LEU A CA 1
ATOM 1515 C C . LEU A 1 193 ? -1.204 -5.098 17.087 1.00 97.06 193 LEU A C 1
ATOM 1517 O O . LEU A 1 193 ? -2.065 -4.734 16.290 1.00 97.06 193 LEU A O 1
ATOM 1521 N N . LEU A 1 194 ? 0.095 -5.065 16.803 1.00 96.88 194 LEU A N 1
ATOM 1522 C CA . LEU A 1 194 ? 0.642 -4.440 15.602 1.00 96.88 194 LEU A CA 1
ATOM 1523 C C . LEU A 1 194 ? 1.200 -5.481 14.631 1.00 96.88 194 LEU A C 1
ATOM 1525 O O . LEU A 1 194 ? 1.997 -6.321 15.038 1.00 96.88 194 LEU A O 1
ATOM 1529 N N . HIS A 1 195 ? 0.818 -5.396 13.359 1.00 97.81 195 HIS A N 1
ATOM 1530 C CA . HIS A 1 195 ? 1.156 -6.373 12.329 1.00 97.81 195 HIS A CA 1
ATOM 1531 C C . HIS A 1 195 ? 1.688 -5.716 11.057 1.00 97.81 195 HIS A C 1
ATOM 1533 O O . HIS A 1 195 ? 1.120 -4.732 10.585 1.00 97.81 195 HIS A O 1
ATOM 1539 N N . LYS A 1 196 ? 2.743 -6.302 10.485 1.00 95.19 196 LYS A N 1
ATOM 1540 C CA . LYS A 1 196 ? 3.324 -5.932 9.185 1.00 95.19 196 LYS A CA 1
ATOM 1541 C C . LYS A 1 196 ? 4.100 -7.105 8.587 1.00 95.19 196 LYS A C 1
ATOM 1543 O O . LYS A 1 196 ? 4.398 -8.056 9.308 1.00 95.19 196 LYS A O 1
ATOM 1548 N N . PHE A 1 197 ? 4.452 -7.056 7.306 1.00 95.44 197 PHE A N 1
ATOM 1549 C CA . PHE A 1 197 ? 5.490 -7.948 6.777 1.00 95.44 197 PHE A CA 1
ATOM 1550 C C . PHE A 1 197 ? 6.872 -7.488 7.238 1.00 95.44 197 PHE A C 1
ATOM 1552 O O . PHE A 1 197 ? 7.067 -6.330 7.593 1.00 95.44 197 PHE A O 1
ATOM 1559 N N . ILE A 1 198 ? 7.835 -8.405 7.259 1.00 91.44 198 ILE A N 1
ATOM 1560 C CA . ILE A 1 198 ? 9.230 -8.053 7.526 1.00 91.44 198 ILE A CA 1
ATOM 1561 C C . ILE A 1 198 ? 9.833 -7.362 6.295 1.00 91.44 198 ILE A C 1
ATOM 1563 O O . ILE A 1 198 ? 9.702 -7.873 5.183 1.00 91.44 198 ILE A O 1
ATOM 1567 N N . SER A 1 199 ? 10.497 -6.222 6.496 1.00 86.19 199 SER A N 1
ATOM 1568 C CA . SER A 1 199 ? 11.280 -5.555 5.450 1.00 86.19 199 SER A CA 1
ATOM 1569 C C . SER A 1 199 ? 12.744 -5.981 5.529 1.00 86.19 199 SER A C 1
ATOM 1571 O O . SER A 1 199 ? 13.316 -6.092 6.616 1.00 86.19 199 SER A O 1
ATOM 1573 N N . ASN A 1 200 ? 13.375 -6.202 4.377 1.00 81.06 200 ASN A N 1
ATOM 1574 C CA . ASN A 1 200 ? 14.826 -6.348 4.276 1.00 81.06 200 ASN A CA 1
ATOM 1575 C C . ASN A 1 200 ? 15.521 -4.978 4.245 1.00 81.06 200 ASN A C 1
ATOM 1577 O O . ASN A 1 200 ? 16.738 -4.898 4.444 1.00 81.06 200 ASN A O 1
ATOM 1581 N N . ASN A 1 201 ? 14.767 -3.899 4.011 1.00 66.69 201 ASN A N 1
ATOM 1582 C CA . ASN A 1 201 ? 15.268 -2.539 4.042 1.00 66.69 201 ASN A CA 1
ATOM 1583 C C . ASN A 1 201 ? 15.384 -2.042 5.492 1.00 66.69 201 ASN A C 1
ATOM 1585 O O . ASN A 1 201 ? 14.451 -1.524 6.098 1.00 66.69 201 ASN A O 1
ATOM 1589 N N . THR A 1 202 ? 16.578 -2.196 6.063 1.00 56.41 202 THR A N 1
ATOM 1590 C CA . THR A 1 202 ? 16.893 -1.736 7.425 1.00 56.41 202 THR A CA 1
ATOM 1591 C C . THR A 1 202 ? 17.340 -0.273 7.485 1.00 56.41 202 THR A C 1
ATOM 1593 O O . THR A 1 202 ? 17.593 0.236 8.578 1.00 56.41 202 THR A O 1
ATOM 1596 N N . SER A 1 203 ? 17.448 0.410 6.337 1.00 48.12 203 SER A N 1
ATOM 1597 C CA . SER A 1 203 ? 18.152 1.696 6.228 1.00 48.12 203 SER A CA 1
ATOM 1598 C C . SER A 1 203 ? 17.424 2.881 6.874 1.00 48.12 203 SER A C 1
ATOM 1600 O O . SER A 1 203 ? 18.095 3.778 7.379 1.00 48.12 203 SER A O 1
ATOM 1602 N N . GLU A 1 204 ? 16.090 2.849 6.970 1.00 49.12 204 GLU A N 1
ATOM 1603 C CA . GLU A 1 204 ? 15.303 3.848 7.719 1.00 49.12 204 GLU A CA 1
ATOM 1604 C C . GLU A 1 204 ? 14.908 3.396 9.132 1.00 49.12 204 GLU A C 1
ATOM 1606 O O . GLU A 1 204 ? 14.206 4.112 9.845 1.00 49.12 204 GLU A O 1
ATOM 1611 N N . GLY A 1 205 ? 15.399 2.233 9.572 1.00 54.25 205 GLY A N 1
ATOM 1612 C CA . GLY A 1 205 ? 15.061 1.648 10.861 1.00 54.25 205 GLY A CA 1
ATOM 1613 C C . GLY A 1 205 ? 13.570 1.333 10.938 1.00 54.25 205 GLY A C 1
ATOM 1614 O O . GLY A 1 205 ? 12.767 2.181 11.306 1.00 54.25 205 GLY A O 1
ATOM 1615 N N . ASP A 1 206 ? 13.197 0.081 10.680 1.00 64.50 206 ASP A N 1
ATOM 1616 C CA . ASP A 1 206 ? 11.807 -0.407 10.757 1.00 64.50 206 ASP A CA 1
ATOM 1617 C C . ASP A 1 206 ? 11.085 -0.004 12.074 1.00 64.50 206 ASP A C 1
ATOM 1619 O O . ASP A 1 206 ? 9.867 0.154 12.157 1.00 64.50 206 ASP A O 1
ATOM 1623 N N . ASN A 1 207 ? 11.869 0.254 13.125 1.00 77.94 207 ASN A N 1
ATOM 1624 C CA . ASN A 1 207 ? 11.410 0.641 14.454 1.00 77.94 207 ASN A CA 1
ATOM 1625 C C . ASN A 1 207 ? 11.374 2.160 14.723 1.00 77.94 207 ASN A C 1
ATOM 1627 O O . ASN A 1 207 ? 11.064 2.554 15.845 1.00 77.94 207 ASN A O 1
ATOM 1631 N N . THR A 1 208 ? 11.675 3.027 13.750 1.00 83.44 208 THR A N 1
ATOM 1632 C CA . THR A 1 208 ? 11.788 4.489 13.950 1.00 83.44 208 THR A CA 1
ATOM 1633 C C . THR A 1 208 ? 10.522 5.104 14.550 1.00 83.44 208 THR A C 1
ATOM 1635 O O . THR A 1 208 ? 10.603 5.977 15.420 1.00 83.44 208 THR A O 1
ATOM 1638 N N . PHE A 1 209 ? 9.351 4.611 14.144 1.00 87.75 209 PHE A N 1
ATOM 1639 C CA . PHE A 1 209 ? 8.043 5.073 14.623 1.00 87.75 209 PHE A CA 1
ATOM 1640 C C . PHE A 1 209 ? 7.393 4.118 15.629 1.00 87.75 209 PHE A C 1
ATOM 1642 O O . PHE A 1 209 ? 6.303 4.394 16.133 1.00 87.75 209 PHE A O 1
ATOM 1649 N N . LEU A 1 210 ? 8.064 3.012 15.960 1.00 89.94 210 LEU A N 1
ATOM 1650 C CA . LEU A 1 210 ? 7.543 2.030 16.896 1.00 89.94 210 LEU A CA 1
ATOM 1651 C C . LEU A 1 210 ? 7.461 2.657 18.306 1.00 89.94 210 LEU A C 1
ATOM 1653 O O . LEU A 1 210 ? 8.417 3.304 18.751 1.00 89.94 210 LEU A O 1
ATOM 1657 N N . PRO A 1 211 ? 6.324 2.528 19.012 1.00 88.81 211 PRO A N 1
ATOM 1658 C CA . PRO A 1 211 ? 6.204 2.994 20.390 1.00 88.81 211 PRO A CA 1
ATOM 1659 C C . PRO A 1 211 ? 7.092 2.193 21.347 1.00 88.81 211 PRO A C 1
ATOM 1661 O O . PRO A 1 211 ? 7.325 1.000 21.140 1.00 88.81 211 PRO A O 1
ATOM 1664 N N . ASP A 1 212 ? 7.529 2.823 22.437 1.00 86.62 212 ASP A N 1
ATOM 1665 C CA . ASP A 1 212 ? 8.353 2.159 23.449 1.00 86.62 212 ASP A CA 1
ATOM 1666 C C . ASP A 1 212 ? 7.649 0.919 24.019 1.00 86.62 212 ASP A C 1
ATOM 1668 O O . ASP A 1 212 ? 6.498 0.966 24.458 1.00 86.62 212 ASP A O 1
ATOM 1672 N N . GLY A 1 213 ? 8.355 -0.215 24.007 1.00 84.94 213 GLY A N 1
ATOM 1673 C CA . GLY A 1 213 ? 7.834 -1.499 24.485 1.00 84.94 213 GLY A CA 1
ATOM 1674 C C . GLY A 1 213 ? 6.834 -2.186 23.547 1.00 84.94 213 GLY A C 1
ATOM 1675 O O . GLY A 1 213 ? 6.381 -3.288 23.864 1.00 84.94 213 GLY A O 1
ATOM 1676 N N . ALA A 1 214 ? 6.499 -1.590 22.399 1.00 91.38 214 ALA A N 1
ATOM 1677 C CA . ALA A 1 214 ? 5.758 -2.269 21.344 1.00 91.38 214 ALA A CA 1
ATOM 1678 C C . ALA A 1 214 ? 6.687 -3.170 20.513 1.00 91.38 214 ALA A C 1
ATOM 1680 O O . ALA A 1 214 ? 7.905 -3.004 20.491 1.00 91.38 214 ALA A O 1
ATOM 1681 N N . SER A 1 215 ? 6.102 -4.148 19.825 1.00 92.12 215 SER A N 1
ATOM 1682 C CA . SER A 1 215 ? 6.809 -5.003 18.869 1.00 92.12 215 SER A CA 1
ATOM 1683 C C . SER A 1 215 ? 5.888 -5.362 17.712 1.00 92.12 215 SER A C 1
ATOM 1685 O O . SER A 1 215 ? 4.674 -5.492 17.894 1.00 92.12 215 SER A O 1
ATOM 1687 N N . TYR A 1 216 ? 6.470 -5.518 16.525 1.00 93.19 216 TYR A N 1
ATOM 1688 C CA . TYR A 1 216 ? 5.756 -6.031 15.364 1.00 93.19 216 TYR A CA 1
ATOM 1689 C C . TYR A 1 216 ? 5.495 -7.533 15.516 1.00 93.19 216 TYR A C 1
ATOM 1691 O O . TYR A 1 216 ? 6.398 -8.314 15.817 1.00 93.19 216 TYR A O 1
ATOM 1699 N N . GLN A 1 217 ? 4.256 -7.945 15.261 1.00 96.00 217 GLN A N 1
ATOM 1700 C CA . GLN A 1 217 ? 3.890 -9.332 15.000 1.00 96.00 217 GLN A CA 1
ATOM 1701 C C . GLN A 1 217 ? 3.896 -9.543 13.491 1.00 96.00 217 GLN A C 1
ATOM 1703 O O . GLN A 1 217 ? 2.928 -9.198 12.806 1.00 96.00 217 GLN A O 1
ATOM 1708 N N . TYR A 1 218 ? 5.005 -10.077 12.980 1.00 96.25 218 TYR A N 1
ATOM 1709 C CA . TYR A 1 218 ? 5.161 -10.277 11.547 1.00 96.25 218 TYR A CA 1
ATOM 1710 C C . TYR A 1 218 ? 4.121 -11.247 10.995 1.00 96.25 218 TYR A C 1
ATOM 1712 O O . TYR A 1 218 ? 3.855 -12.289 11.596 1.00 96.25 218 TYR A O 1
ATOM 1720 N N . VAL A 1 219 ? 3.547 -10.878 9.855 1.00 97.19 219 VAL A N 1
ATOM 1721 C CA . VAL A 1 219 ? 2.561 -11.691 9.138 1.00 97.19 219 VAL A CA 1
ATOM 1722 C C . VAL A 1 219 ? 3.214 -12.462 8.000 1.00 97.19 219 VAL A C 1
ATOM 1724 O O . VAL A 1 219 ? 4.291 -12.106 7.520 1.00 97.19 219 VAL A O 1
ATOM 1727 N N . SER A 1 220 ? 2.543 -13.524 7.575 1.00 98.00 220 SER A N 1
ATOM 1728 C CA . SER A 1 220 ? 2.848 -14.293 6.371 1.00 98.00 220 SER A CA 1
ATOM 1729 C C . SER A 1 220 ? 1.739 -14.133 5.336 1.00 98.00 220 SER A C 1
ATOM 1731 O O . SER A 1 220 ? 0.600 -13.808 5.671 1.00 98.00 220 SER A O 1
ATOM 1733 N N . ASP A 1 221 ? 2.061 -14.386 4.065 1.00 98.25 221 ASP A N 1
ATOM 1734 C CA . ASP A 1 221 ? 1.056 -14.402 3.001 1.00 98.25 221 ASP A CA 1
ATOM 1735 C C . ASP A 1 221 ? -0.100 -15.352 3.347 1.00 98.25 221 ASP A C 1
ATOM 1737 O O . ASP A 1 221 ? 0.110 -16.501 3.743 1.00 98.25 221 ASP A O 1
ATOM 1741 N N . GLY A 1 222 ? -1.329 -14.858 3.203 1.00 98.38 222 GLY A N 1
ATOM 1742 C CA . GLY A 1 222 ? -2.539 -15.616 3.487 1.00 98.38 222 GLY A CA 1
ATOM 1743 C C . GLY A 1 222 ? -3.002 -15.623 4.944 1.00 98.38 222 GLY A C 1
ATOM 1744 O O . GLY A 1 222 ? -4.078 -16.171 5.184 1.00 98.38 222 GLY A O 1
ATOM 1745 N N . ASP A 1 223 ? -2.276 -15.006 5.884 1.00 98.69 223 ASP A N 1
ATOM 1746 C CA . ASP A 1 223 ? -2.760 -14.821 7.258 1.00 98.69 223 ASP A CA 1
ATOM 1747 C C . ASP A 1 223 ? -4.108 -14.082 7.285 1.00 98.69 223 ASP A C 1
ATOM 1749 O O . ASP A 1 223 ? -4.396 -13.213 6.453 1.00 98.69 223 ASP A O 1
ATOM 1753 N N . GLU A 1 224 ? -4.951 -14.424 8.263 1.00 98.62 224 GLU A N 1
ATOM 1754 C CA . GLU A 1 224 ? -6.298 -13.869 8.384 1.00 98.62 224 GLU A CA 1
ATOM 1755 C C . GLU A 1 224 ? -6.553 -13.231 9.749 1.00 98.62 224 GLU A C 1
ATOM 1757 O O . GLU A 1 224 ? -6.226 -13.781 10.801 1.00 98.62 224 GLU A O 1
ATOM 1762 N N . PHE A 1 225 ? -7.225 -12.082 9.720 1.00 98.69 225 PHE A N 1
ATOM 1763 C CA . PHE A 1 225 ? -7.633 -11.313 10.885 1.00 98.69 225 PHE A CA 1
ATOM 1764 C C . PHE A 1 225 ? -9.147 -11.154 10.885 1.00 98.69 225 PHE A C 1
ATOM 1766 O O . PHE A 1 225 ? -9.730 -10.646 9.927 1.00 98.69 225 PHE A O 1
ATOM 1773 N N . GLN A 1 226 ? -9.789 -11.588 11.967 1.00 98.62 226 GLN A N 1
ATOM 1774 C CA . GLN A 1 226 ? -11.244 -11.596 12.087 1.00 98.62 226 GLN A CA 1
ATOM 1775 C C . GLN A 1 226 ? -11.700 -10.712 13.244 1.00 98.62 226 GLN A C 1
ATOM 1777 O O . GLN A 1 226 ? -11.179 -10.792 14.358 1.00 98.62 226 GLN A O 1
ATOM 1782 N N . VAL A 1 227 ? -12.711 -9.897 12.968 1.00 98.62 227 VAL A N 1
ATOM 1783 C CA . VAL A 1 227 ? -13.521 -9.168 13.949 1.00 98.62 227 VAL A CA 1
ATOM 1784 C C . VAL A 1 227 ? -14.993 -9.350 13.589 1.00 98.62 227 VAL A C 1
ATOM 1786 O O . VAL A 1 227 ? -15.331 -9.971 12.581 1.00 98.62 227 VAL A O 1
ATOM 1789 N N . GLU A 1 228 ? -15.904 -8.824 14.405 1.00 98.69 228 GLU A N 1
ATOM 1790 C CA . GLU A 1 228 ? -17.329 -8.919 14.102 1.00 98.69 228 GLU A CA 1
ATOM 1791 C C . GLU A 1 228 ? -17.634 -8.322 12.719 1.00 98.69 228 GLU A C 1
ATOM 1793 O O . GLU A 1 228 ? -17.370 -7.145 12.456 1.00 98.69 228 GLU A O 1
ATOM 1798 N N . GLY A 1 229 ? -18.184 -9.160 11.841 1.00 98.44 229 GLY A N 1
ATOM 1799 C CA . GLY A 1 229 ? -18.632 -8.780 10.509 1.00 98.44 229 GLY A CA 1
ATOM 1800 C C . GLY A 1 229 ? -17.532 -8.575 9.467 1.00 98.44 229 GLY A C 1
ATOM 1801 O O . GLY A 1 229 ? -17.895 -8.202 8.355 1.00 98.44 229 GLY A O 1
ATOM 1802 N N . ALA A 1 230 ? -16.248 -8.804 9.763 1.00 98.81 230 ALA A N 1
ATOM 1803 C CA . ALA A 1 230 ? -15.171 -8.645 8.782 1.00 98.81 230 ALA A CA 1
ATOM 1804 C C . ALA A 1 230 ? -14.035 -9.667 8.946 1.00 98.81 230 ALA A C 1
ATOM 1806 O O . ALA A 1 230 ? -13.536 -9.888 10.052 1.00 98.81 230 ALA A O 1
ATOM 1807 N N . THR A 1 231 ? -13.577 -10.197 7.812 1.00 98.88 231 THR A N 1
ATOM 1808 C CA . THR A 1 231 ? -12.420 -11.081 7.678 1.00 98.88 231 THR A CA 1
ATOM 1809 C C . THR A 1 231 ? -11.436 -10.474 6.685 1.00 98.88 231 THR A C 1
ATOM 1811 O O . THR A 1 231 ? -11.712 -10.399 5.485 1.00 98.88 231 THR A O 1
ATOM 1814 N N . LEU A 1 232 ? -10.275 -10.064 7.192 1.00 98.88 232 LEU A N 1
ATOM 1815 C CA . LEU A 1 232 ? -9.174 -9.528 6.403 1.00 98.88 232 LEU A CA 1
ATOM 1816 C C . LEU A 1 232 ? -8.139 -10.617 6.136 1.00 98.88 232 LEU A C 1
ATOM 1818 O O . LEU A 1 232 ? -7.582 -11.160 7.083 1.00 98.88 232 LEU A O 1
ATOM 1822 N N . ARG A 1 233 ? -7.873 -10.923 4.864 1.00 98.88 233 ARG A N 1
ATOM 1823 C CA . ARG A 1 233 ? -6.781 -11.813 4.446 1.00 98.88 233 ARG A CA 1
ATOM 1824 C C . ARG A 1 233 ? -5.634 -10.988 3.880 1.00 98.88 233 ARG A C 1
ATOM 1826 O O . ARG A 1 233 ? -5.855 -10.222 2.945 1.00 98.88 233 ARG A O 1
ATOM 1833 N N . VAL A 1 234 ? -4.430 -11.159 4.414 1.00 98.56 234 VAL A N 1
ATOM 1834 C CA . VAL A 1 234 ? -3.243 -10.456 3.912 1.00 98.56 234 VAL A CA 1
ATOM 1835 C C . VAL A 1 234 ? -2.697 -11.144 2.664 1.00 98.56 234 VAL A C 1
ATOM 1837 O O . VAL A 1 234 ? -2.724 -12.372 2.554 1.00 98.56 234 VAL A O 1
ATOM 1840 N N . LEU A 1 235 ? -2.210 -10.338 1.727 1.00 98.75 235 LEU A N 1
ATOM 1841 C CA . LEU A 1 235 ? -1.529 -10.754 0.509 1.00 98.75 235 LEU A CA 1
ATOM 1842 C C . LEU A 1 235 ? -0.173 -10.054 0.469 1.00 98.75 235 LEU A C 1
ATOM 1844 O O . LEU A 1 235 ? -0.119 -8.819 0.502 1.00 98.75 235 LEU A O 1
ATOM 1848 N N . HIS A 1 236 ? 0.914 -10.816 0.376 1.00 98.56 236 HIS A N 1
ATOM 1849 C CA . HIS A 1 236 ? 2.231 -10.229 0.148 1.00 98.56 236 HIS A CA 1
ATOM 1850 C C . HIS A 1 236 ? 2.277 -9.692 -1.282 1.00 98.56 236 HIS A C 1
ATOM 1852 O O . HIS A 1 236 ? 2.152 -10.441 -2.249 1.00 98.56 236 HIS A O 1
ATOM 1858 N N . THR A 1 237 ? 2.409 -8.374 -1.416 1.00 98.50 237 THR A N 1
ATOM 1859 C CA . THR A 1 237 ? 2.349 -7.675 -2.708 1.00 98.50 237 THR A CA 1
ATOM 1860 C C . THR A 1 237 ? 3.553 -6.748 -2.861 1.00 98.50 237 THR A C 1
ATOM 1862 O O . THR A 1 237 ? 3.380 -5.529 -2.910 1.00 98.50 237 THR A O 1
ATOM 1865 N N . PRO A 1 238 ? 4.780 -7.303 -2.905 1.00 97.69 238 PRO A N 1
ATOM 1866 C CA . PRO A 1 238 ? 5.995 -6.510 -2.991 1.00 97.69 238 PRO A CA 1
ATOM 1867 C C . PRO A 1 238 ? 6.094 -5.769 -4.326 1.00 97.69 238 PRO A C 1
ATOM 1869 O O . PRO A 1 238 ? 5.471 -6.133 -5.328 1.00 97.69 238 PRO A O 1
ATOM 1872 N N . GLY A 1 239 ? 6.931 -4.740 -4.348 1.00 95.50 239 GLY A N 1
ATOM 1873 C CA . GLY A 1 239 ? 7.267 -3.981 -5.547 1.00 95.50 239 GLY A CA 1
ATOM 1874 C C . GLY A 1 239 ? 7.235 -2.485 -5.294 1.00 95.50 239 GLY A C 1
ATOM 1875 O O . GLY A 1 239 ? 8.203 -1.810 -5.630 1.00 95.50 239 GLY A O 1
ATOM 1876 N N . HIS A 1 240 ? 6.175 -1.980 -4.646 1.00 95.12 240 HIS A N 1
ATOM 1877 C CA . HIS A 1 240 ? 6.189 -0.616 -4.106 1.00 95.12 240 HIS A CA 1
ATOM 1878 C C . HIS A 1 240 ? 7.304 -0.480 -3.060 1.00 95.12 240 HIS A C 1
ATOM 1880 O O . HIS A 1 240 ? 8.224 0.307 -3.252 1.00 95.12 240 HIS A O 1
ATOM 1886 N N . THR A 1 241 ? 7.250 -1.349 -2.052 1.00 95.06 241 THR A N 1
ATOM 1887 C CA . THR A 1 241 ? 8.337 -1.708 -1.133 1.00 95.06 241 THR A CA 1
ATOM 1888 C C . THR A 1 241 ? 8.413 -3.234 -1.034 1.00 95.06 241 THR A C 1
ATOM 1890 O O . THR A 1 241 ? 7.531 -3.944 -1.536 1.00 95.06 241 THR A O 1
ATOM 1893 N N . ASP A 1 242 ? 9.460 -3.768 -0.410 1.00 94.62 242 ASP A N 1
ATOM 1894 C CA . ASP A 1 242 ? 9.625 -5.214 -0.213 1.00 94.62 242 ASP A CA 1
ATOM 1895 C C . ASP A 1 242 ? 8.665 -5.825 0.830 1.00 94.62 242 ASP A C 1
ATOM 1897 O O . ASP A 1 242 ? 8.272 -6.989 0.703 1.00 94.62 242 ASP A O 1
ATOM 1901 N N . ASP A 1 243 ? 8.233 -5.037 1.814 1.00 95.69 243 ASP A N 1
ATOM 1902 C CA . ASP A 1 243 ? 7.282 -5.416 2.865 1.00 95.69 243 ASP A CA 1
ATOM 1903 C C . ASP A 1 243 ? 5.825 -5.061 2.537 1.00 95.69 243 ASP A C 1
ATOM 1905 O O . ASP A 1 243 ? 4.949 -5.202 3.390 1.00 95.69 243 ASP A O 1
ATOM 1909 N N . HIS A 1 244 ? 5.546 -4.606 1.314 1.00 97.94 244 HIS A N 1
ATOM 1910 C CA . HIS A 1 244 ? 4.211 -4.144 0.965 1.00 97.94 244 HIS A CA 1
ATOM 1911 C C . HIS A 1 244 ? 3.172 -5.276 1.000 1.00 97.94 244 HIS A C 1
ATOM 1913 O O . HIS A 1 244 ? 3.338 -6.335 0.381 1.00 97.94 244 HIS A O 1
ATOM 1919 N N . MET A 1 245 ? 2.035 -5.023 1.647 1.00 98.31 245 MET A N 1
ATOM 1920 C CA . MET A 1 245 ? 0.871 -5.900 1.643 1.00 98.31 245 MET A CA 1
ATOM 1921 C C . MET A 1 245 ? -0.407 -5.225 1.166 1.00 98.31 245 MET A C 1
ATOM 1923 O O . MET A 1 245 ? -0.712 -4.081 1.496 1.00 98.31 245 MET A O 1
ATOM 1927 N N . SER A 1 246 ? -1.190 -6.009 0.433 1.00 98.75 246 SER A N 1
ATOM 1928 C CA . SER A 1 246 ? -2.585 -5.726 0.124 1.00 98.75 246 SER A CA 1
ATOM 1929 C C . SER A 1 246 ? -3.461 -6.614 0.998 1.00 98.75 246 SER A C 1
ATOM 1931 O O . SER A 1 246 ? -3.046 -7.695 1.414 1.00 98.75 246 SER A O 1
ATOM 1933 N N . ILE A 1 247 ? -4.674 -6.172 1.310 1.00 98.88 247 ILE A N 1
ATOM 1934 C CA . ILE A 1 247 ? -5.530 -6.849 2.283 1.00 98.88 247 ILE A CA 1
ATOM 1935 C C . ILE A 1 247 ? -6.924 -7.033 1.690 1.00 98.88 247 ILE A C 1
ATOM 1937 O O . ILE A 1 247 ? -7.614 -6.063 1.386 1.00 98.88 247 ILE A O 1
ATOM 1941 N N . LEU A 1 248 ? -7.360 -8.281 1.543 1.00 98.88 248 LEU A N 1
ATOM 1942 C CA . LEU A 1 248 ? -8.682 -8.630 1.031 1.00 98.88 248 LEU A CA 1
ATOM 1943 C C . LEU A 1 248 ? -9.714 -8.615 2.162 1.00 98.88 248 LEU A C 1
ATOM 1945 O O . LEU A 1 248 ? -9.613 -9.410 3.097 1.00 98.88 248 LEU A O 1
ATOM 1949 N N . LEU A 1 249 ? -10.753 -7.790 2.033 1.00 98.88 249 LEU A N 1
ATOM 1950 C CA . LEU A 1 249 ? -11.982 -7.887 2.820 1.00 98.88 249 LEU A CA 1
ATOM 1951 C C . LEU A 1 249 ? -12.930 -8.885 2.156 1.00 98.88 249 LEU A C 1
ATOM 1953 O O . LEU A 1 249 ? -13.604 -8.560 1.175 1.00 98.88 249 LEU A O 1
ATOM 1957 N N . LYS A 1 250 ? -12.997 -10.103 2.698 1.00 98.75 250 LYS A N 1
ATOM 1958 C CA . LYS A 1 250 ? -13.728 -11.213 2.069 1.00 98.75 250 LYS A CA 1
ATOM 1959 C C . LYS A 1 250 ? -15.217 -10.935 1.889 1.00 98.75 250 LYS A C 1
ATOM 1961 O O . LYS A 1 250 ? -15.783 -11.298 0.865 1.00 98.75 250 LYS A O 1
ATOM 1966 N N . GLU A 1 251 ? -15.858 -10.314 2.876 1.00 98.62 251 GLU A N 1
ATOM 1967 C CA . GLU A 1 251 ? -17.310 -10.114 2.891 1.00 98.62 251 GLU A CA 1
ATOM 1968 C C . GLU A 1 251 ? -17.804 -9.099 1.856 1.00 98.62 251 GLU A C 1
ATOM 1970 O O . GLU A 1 251 ? -18.990 -9.105 1.531 1.00 98.62 251 GLU A O 1
ATOM 1975 N N . GLU A 1 252 ? -16.926 -8.214 1.380 1.00 98.25 252 GLU A N 1
ATOM 1976 C CA . GLU A 1 252 ? -17.246 -7.204 0.358 1.00 98.25 252 GLU A CA 1
ATOM 1977 C C . GLU A 1 252 ? -16.491 -7.460 -0.951 1.00 98.25 252 GLU A C 1
ATOM 1979 O O . GLU A 1 252 ? -16.666 -6.714 -1.902 1.00 98.25 252 GLU A O 1
ATOM 1984 N N . ASN A 1 253 ? -15.665 -8.515 -1.003 1.00 98.06 253 ASN A N 1
ATOM 1985 C CA . ASN A 1 253 ? -14.736 -8.781 -2.099 1.00 98.06 253 ASN A CA 1
ATOM 1986 C C . ASN A 1 253 ? -13.965 -7.512 -2.522 1.00 98.06 253 ASN A C 1
ATOM 1988 O O . ASN A 1 253 ? -13.786 -7.236 -3.703 1.00 98.06 253 ASN A O 1
ATOM 1992 N N . SER A 1 254 ? -13.528 -6.723 -1.541 1.00 98.44 254 SER A N 1
ATOM 1993 C CA . SER A 1 254 ? -12.832 -5.449 -1.750 1.00 98.44 254 SER A CA 1
ATOM 1994 C C . SER A 1 254 ? -11.391 -5.559 -1.275 1.00 98.44 254 SER A C 1
ATOM 1996 O O . SER A 1 254 ? -11.107 -6.293 -0.328 1.00 98.44 254 SER A O 1
ATOM 1998 N N . MET A 1 255 ? -10.478 -4.818 -1.897 1.00 98.56 255 MET A N 1
ATOM 1999 C CA . MET A 1 255 ? -9.051 -4.875 -1.574 1.00 98.56 255 MET A CA 1
ATOM 2000 C C . MET A 1 255 ? -8.565 -3.544 -1.007 1.00 98.56 255 MET A C 1
ATOM 2002 O O . MET A 1 255 ? -8.739 -2.510 -1.642 1.00 98.56 255 MET A O 1
ATOM 2006 N N . PHE A 1 256 ? -7.906 -3.564 0.148 1.00 98.88 256 PHE A N 1
ATOM 2007 C CA . PHE A 1 256 ? -7.065 -2.456 0.592 1.00 98.88 256 PHE A CA 1
ATOM 2008 C C . PHE A 1 256 ? -5.696 -2.602 -0.066 1.00 98.88 256 PHE A C 1
ATOM 2010 O O . PHE A 1 256 ? -5.040 -3.625 0.120 1.00 98.88 256 PHE A O 1
ATOM 2017 N N . CYS A 1 257 ? -5.287 -1.625 -0.871 1.00 97.75 257 CYS A N 1
ATOM 2018 C CA . CYS A 1 257 ? -4.137 -1.778 -1.771 1.00 97.75 257 CYS A CA 1
ATOM 2019 C C . CYS A 1 257 ? -2.885 -1.014 -1.342 1.00 97.75 257 CYS A C 1
ATOM 2021 O O . CYS A 1 257 ? -1.901 -1.065 -2.079 1.00 97.75 257 CYS A O 1
ATOM 2023 N N . GLY A 1 258 ? -2.930 -0.303 -0.207 1.00 98.19 258 GLY A N 1
ATOM 2024 C CA . GLY A 1 258 ? -1.844 0.584 0.215 1.00 98.19 258 GLY A CA 1
ATOM 2025 C C . GLY A 1 258 ? -1.375 1.452 -0.951 1.00 98.19 258 GLY A C 1
ATOM 2026 O O . GLY A 1 258 ? -2.194 1.952 -1.729 1.00 98.19 258 GLY A O 1
ATOM 2027 N N . ASP A 1 259 ? -0.066 1.514 -1.138 1.00 97.88 259 ASP A N 1
ATOM 2028 C CA . ASP A 1 259 ? 0.557 2.301 -2.198 1.00 97.88 259 ASP A CA 1
ATOM 2029 C C . ASP A 1 259 ? 0.885 1.500 -3.454 1.00 97.88 259 ASP A C 1
ATOM 2031 O O . ASP A 1 259 ? 1.402 2.044 -4.431 1.00 97.88 259 ASP A O 1
ATOM 2035 N N . SER A 1 260 ? 0.498 0.224 -3.517 1.00 96.12 260 SER A N 1
ATOM 2036 C CA . SER A 1 260 ? 0.549 -0.506 -4.786 1.00 96.12 260 SER A CA 1
ATOM 2037 C C . SER A 1 260 ? -0.381 0.108 -5.836 1.00 96.12 260 SER A C 1
ATOM 2039 O O . SER A 1 260 ? -0.076 0.075 -7.031 1.00 96.12 260 SER A O 1
ATOM 2041 N N . ILE A 1 261 ? -1.517 0.673 -5.414 1.00 96.56 261 ILE A N 1
ATOM 2042 C CA . ILE A 1 261 ? -2.509 1.295 -6.296 1.00 96.56 261 ILE A CA 1
ATOM 2043 C C . ILE A 1 261 ? -3.053 2.552 -5.623 1.00 96.56 261 ILE A C 1
ATOM 2045 O O . ILE A 1 261 ? -3.589 2.473 -4.523 1.00 96.56 261 ILE A O 1
ATOM 2049 N N . LEU A 1 262 ? -2.978 3.692 -6.314 1.00 95.00 262 LEU A N 1
ATOM 2050 C CA . LEU A 1 262 ? -3.537 4.962 -5.844 1.00 95.00 262 LEU A CA 1
ATOM 2051 C C . LEU A 1 262 ? -4.884 5.246 -6.515 1.00 95.00 262 LEU A C 1
ATOM 2053 O O . LEU A 1 262 ? -5.077 4.943 -7.692 1.00 95.00 262 LEU A O 1
ATOM 2057 N N . GLY A 1 263 ? -5.795 5.887 -5.783 1.00 91.44 263 GLY A N 1
ATOM 2058 C CA . GLY A 1 263 ? -7.119 6.275 -6.281 1.00 91.44 263 GLY A CA 1
ATOM 2059 C C . GLY A 1 263 ? -7.077 7.371 -7.340 1.00 91.44 263 GLY A C 1
ATOM 2060 O O . GLY A 1 263 ? -7.990 7.509 -8.150 1.00 91.44 263 GLY A O 1
ATOM 2061 N N . GLN A 1 264 ? -6.004 8.160 -7.347 1.00 87.38 264 GLN A N 1
ATOM 2062 C CA . GLN A 1 264 ? -5.703 9.134 -8.386 1.00 87.38 264 GLN A CA 1
ATOM 2063 C C . GLN A 1 264 ? -4.194 9.132 -8.628 1.00 87.38 264 GLN A C 1
ATOM 2065 O O . GLN A 1 264 ? -3.413 8.972 -7.696 1.00 87.38 264 GLN A O 1
ATOM 2070 N N . ARG A 1 265 ? -3.780 9.385 -9.874 1.00 81.81 265 ARG A N 1
ATOM 2071 C CA . ARG A 1 265 ? -2.372 9.362 -10.313 1.00 81.81 265 ARG A CA 1
ATOM 2072 C C . ARG A 1 265 ? -1.729 7.963 -10.258 1.00 81.81 265 ARG A C 1
ATOM 2074 O O . ARG A 1 265 ? -2.362 6.939 -10.016 1.00 81.81 265 ARG A O 1
ATOM 2081 N N . SER A 1 266 ? -0.452 7.933 -10.618 1.00 80.00 266 SER A N 1
ATOM 2082 C CA . SER A 1 266 ? 0.389 6.741 -10.643 1.00 80.00 266 SER A CA 1
ATOM 2083 C C . SER A 1 266 ? 1.182 6.621 -9.346 1.00 80.00 266 SER A C 1
ATOM 2085 O O . SER A 1 266 ? 1.684 7.635 -8.870 1.00 80.00 266 SER A O 1
ATOM 2087 N N . THR A 1 267 ? 1.385 5.398 -8.857 1.00 88.19 267 THR A N 1
ATOM 2088 C CA . THR A 1 267 ? 2.342 5.126 -7.774 1.00 88.19 267 THR A CA 1
ATOM 2089 C C . THR A 1 267 ? 3.798 5.082 -8.264 1.00 88.19 267 THR A C 1
ATOM 2091 O O . THR A 1 267 ? 4.062 5.053 -9.476 1.00 88.19 267 THR A O 1
ATOM 2094 N N . THR A 1 268 ? 4.730 5.059 -7.312 1.00 87.19 268 THR A N 1
ATOM 2095 C CA . THR A 1 268 ? 6.149 4.718 -7.479 1.00 87.19 268 THR A CA 1
ATOM 2096 C C . THR A 1 268 ? 6.424 3.290 -7.008 1.00 87.19 268 THR A C 1
ATOM 2098 O O . THR A 1 268 ? 5.611 2.699 -6.309 1.00 87.19 268 THR A O 1
ATOM 2101 N N . PHE A 1 269 ? 7.566 2.718 -7.383 1.00 90.06 269 PHE A N 1
ATOM 2102 C CA . PHE A 1 269 ? 7.957 1.371 -6.964 1.00 90.06 269 PHE A CA 1
ATOM 2103 C C . PHE A 1 269 ? 9.481 1.219 -6.929 1.00 90.06 269 PHE A C 1
ATOM 2105 O O . PHE A 1 269 ? 10.201 1.891 -7.676 1.00 90.06 269 PHE A O 1
ATOM 2112 N N . GLU A 1 270 ? 9.957 0.356 -6.036 1.00 91.06 270 GLU A N 1
ATOM 2113 C CA . GLU A 1 270 ? 11.357 -0.051 -5.899 1.00 91.06 270 GLU A CA 1
ATOM 2114 C C . GLU A 1 270 ? 11.734 -1.137 -6.913 1.00 91.06 270 GLU A C 1
ATOM 2116 O O . GLU A 1 270 ? 12.817 -1.071 -7.492 1.00 91.06 270 GLU A O 1
ATOM 2121 N N . ASP A 1 271 ? 10.827 -2.082 -7.183 1.00 92.94 271 ASP A N 1
ATOM 2122 C CA . ASP A 1 271 ? 11.042 -3.183 -8.126 1.00 92.94 271 ASP A CA 1
ATOM 2123 C C . ASP A 1 271 ? 9.821 -3.413 -9.028 1.00 92.94 271 ASP A C 1
ATOM 2125 O O . ASP A 1 271 ? 8.750 -3.825 -8.576 1.00 92.94 271 ASP A O 1
ATOM 2129 N N . LEU A 1 272 ? 9.984 -3.177 -10.334 1.00 94.62 272 LEU A N 1
ATOM 2130 C CA . LEU A 1 272 ? 8.886 -3.297 -11.296 1.00 94.62 272 LEU A CA 1
ATOM 2131 C C . LEU A 1 272 ? 8.475 -4.759 -11.541 1.00 94.62 272 LEU A C 1
ATOM 2133 O O . LEU A 1 272 ? 7.303 -5.020 -11.806 1.00 94.62 272 LEU A O 1
ATOM 2137 N N . SER A 1 273 ? 9.409 -5.712 -11.467 1.00 95.88 273 SER A N 1
ATOM 2138 C CA . SER A 1 273 ? 9.129 -7.137 -11.705 1.00 95.88 273 SER A CA 1
ATOM 2139 C C . SER A 1 273 ? 8.153 -7.683 -10.662 1.00 95.88 273 SER A C 1
ATOM 2141 O O . SER A 1 273 ? 7.082 -8.197 -11.005 1.00 95.88 273 SER A O 1
ATOM 2143 N N . SER A 1 274 ? 8.478 -7.497 -9.382 1.00 96.81 274 SER A N 1
ATOM 2144 C CA . SER A 1 274 ? 7.624 -7.852 -8.247 1.00 96.81 274 SER A CA 1
ATOM 2145 C C . SER A 1 274 ? 6.327 -7.060 -8.267 1.00 96.81 274 SER A C 1
ATOM 2147 O O . SER A 1 274 ? 5.258 -7.649 -8.133 1.00 96.81 274 SER A O 1
ATOM 2149 N N . TYR A 1 275 ? 6.395 -5.757 -8.551 1.00 97.50 275 TYR A N 1
ATOM 2150 C CA . TYR A 1 275 ? 5.212 -4.906 -8.640 1.00 97.50 275 TYR A CA 1
ATOM 2151 C C . TYR A 1 275 ? 4.190 -5.419 -9.668 1.00 97.50 275 TYR A C 1
ATOM 2153 O O . TYR A 1 275 ? 3.005 -5.542 -9.364 1.00 97.50 275 TYR A O 1
ATOM 2161 N N . MET A 1 276 ? 4.635 -5.790 -10.872 1.00 97.56 276 MET A N 1
ATOM 2162 C CA . MET A 1 276 ? 3.745 -6.315 -11.914 1.00 97.56 276 MET A CA 1
ATOM 2163 C C . MET A 1 276 ? 3.147 -7.677 -11.538 1.00 97.56 276 MET A C 1
ATOM 2165 O O . MET A 1 276 ? 1.961 -7.908 -11.780 1.00 97.56 276 MET A O 1
ATOM 2169 N N . LYS A 1 277 ? 3.927 -8.558 -10.894 1.00 98.12 277 LYS A N 1
ATOM 2170 C CA . LYS A 1 277 ? 3.424 -9.832 -10.343 1.00 98.12 277 LYS A CA 1
ATOM 2171 C C . LYS A 1 277 ? 2.358 -9.583 -9.264 1.00 98.12 277 LYS A C 1
ATOM 2173 O O . LYS A 1 277 ? 1.326 -10.251 -9.266 1.00 98.12 277 LYS A O 1
ATOM 2178 N N . SER A 1 278 ? 2.564 -8.585 -8.405 1.00 98.56 278 SER A N 1
A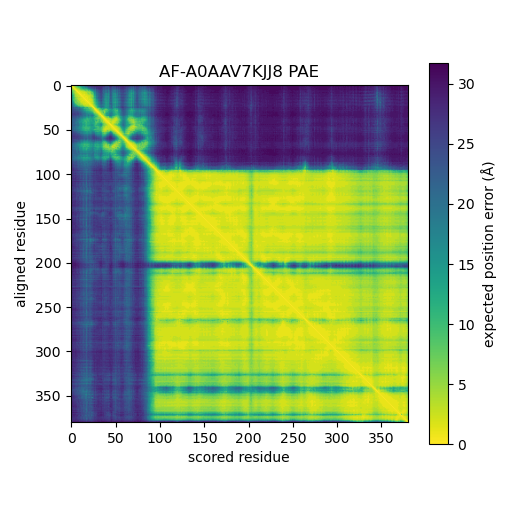TOM 2179 C CA . SER A 1 278 ? 1.618 -8.166 -7.365 1.00 98.56 278 SER A CA 1
ATOM 2180 C C . SER A 1 278 ? 0.311 -7.616 -7.938 1.00 98.56 278 SER A C 1
ATOM 2182 O O . SER A 1 278 ? -0.765 -7.995 -7.477 1.00 98.56 278 SER A O 1
ATOM 2184 N N . LEU A 1 279 ? 0.367 -6.784 -8.985 1.00 98.19 279 LEU A N 1
ATOM 2185 C CA . LEU A 1 279 ? -0.839 -6.292 -9.662 1.00 98.19 279 LEU A CA 1
ATOM 2186 C C . LEU A 1 279 ? -1.649 -7.430 -10.301 1.00 98.19 279 LEU A C 1
ATOM 2188 O O . LEU A 1 279 ? -2.876 -7.456 -10.189 1.00 98.19 279 LEU A O 1
ATOM 2192 N N . GLU A 1 280 ? -0.977 -8.388 -10.944 1.00 98.31 280 GLU A N 1
ATOM 2193 C CA . GLU A 1 280 ? -1.626 -9.576 -11.508 1.00 98.31 280 GLU A CA 1
ATOM 2194 C C . GLU A 1 280 ? -2.251 -10.463 -10.417 1.00 98.31 280 GLU A C 1
ATOM 2196 O O . GLU A 1 280 ? -3.383 -10.931 -10.580 1.00 98.31 280 GLU A O 1
ATOM 2201 N N . LEU A 1 281 ? -1.575 -10.627 -9.272 1.00 98.56 281 LEU A N 1
ATOM 2202 C CA . LEU A 1 281 ? -2.124 -11.318 -8.105 1.00 98.56 281 LEU A CA 1
ATOM 2203 C C . LEU A 1 281 ? -3.397 -10.626 -7.604 1.00 98.56 281 LEU A C 1
ATOM 2205 O O . LEU A 1 281 ? -4.434 -11.282 -7.521 1.00 98.56 281 LEU A O 1
ATOM 2209 N N . ILE A 1 282 ? -3.362 -9.313 -7.348 1.00 98.25 282 ILE A N 1
ATOM 2210 C CA . ILE A 1 282 ? -4.531 -8.528 -6.906 1.00 98.25 282 ILE A CA 1
ATOM 2211 C C . ILE A 1 282 ? -5.686 -8.676 -7.906 1.00 98.25 282 ILE A C 1
ATOM 2213 O O . ILE A 1 282 ? -6.818 -8.965 -7.512 1.00 98.25 282 ILE A O 1
ATOM 2217 N N . LYS A 1 283 ? -5.409 -8.554 -9.210 1.00 98.06 283 LYS A N 1
ATOM 2218 C CA . LYS A 1 283 ? -6.413 -8.721 -10.272 1.00 98.06 283 LYS A CA 1
ATOM 2219 C C . LYS A 1 283 ? -7.027 -10.122 -10.284 1.00 98.06 283 LYS A C 1
ATOM 2221 O O . LYS A 1 283 ? -8.219 -10.253 -10.560 1.00 98.06 283 LYS A O 1
ATOM 2226 N N . SER A 1 284 ? -6.257 -11.164 -9.965 1.00 98.12 284 SER A N 1
ATOM 2227 C CA . SER A 1 284 ? -6.748 -12.549 -9.950 1.00 98.12 284 SER A CA 1
ATOM 2228 C C . SER A 1 284 ? -7.862 -12.795 -8.922 1.00 98.12 284 SER A C 1
ATOM 2230 O O . SER A 1 284 ? -8.734 -13.632 -9.167 1.00 98.12 284 SER A O 1
ATOM 2232 N N . TYR A 1 285 ? -7.900 -12.009 -7.836 1.00 98.12 285 TYR A N 1
ATOM 2233 C CA . TYR A 1 285 ? -8.982 -12.034 -6.843 1.00 98.12 285 TYR A CA 1
ATOM 2234 C C . TYR A 1 285 ? -10.282 -11.399 -7.344 1.00 98.12 285 TYR A C 1
ATOM 2236 O O . TYR A 1 285 ? -11.319 -11.577 -6.715 1.00 98.12 285 TYR A O 1
ATOM 2244 N N . LYS A 1 286 ? -10.248 -10.700 -8.488 1.00 98.00 286 LYS A N 1
ATOM 2245 C CA . LYS A 1 286 ? -11.392 -9.998 -9.086 1.00 98.00 286 LYS A CA 1
ATOM 2246 C C . LYS A 1 286 ? -12.144 -9.139 -8.056 1.00 98.00 286 LYS A C 1
ATOM 2248 O O . LYS A 1 286 ? -13.347 -9.351 -7.880 1.00 98.00 286 LYS A O 1
ATOM 2253 N N . PRO A 1 287 ? -11.452 -8.223 -7.351 1.00 97.44 287 PRO A N 1
ATOM 2254 C CA . PRO A 1 287 ? -12.108 -7.385 -6.361 1.00 97.44 287 PRO A CA 1
ATOM 2255 C C . PRO A 1 287 ? -13.215 -6.547 -7.011 1.00 97.44 287 PRO A C 1
ATOM 2257 O O . PRO A 1 287 ? -13.110 -6.178 -8.182 1.00 97.44 287 PRO A O 1
ATOM 2260 N N . GLU A 1 288 ? -14.269 -6.255 -6.253 1.00 94.94 288 GLU A N 1
ATOM 2261 C CA . GLU A 1 288 ? -15.318 -5.313 -6.646 1.00 94.94 288 GLU A CA 1
ATOM 2262 C C . GLU A 1 288 ? -14.806 -3.878 -6.496 1.00 94.94 288 GLU A C 1
ATOM 2264 O O . GLU A 1 288 ? -14.848 -3.113 -7.454 1.00 94.94 288 GLU A O 1
ATOM 2269 N N . LEU A 1 289 ? -14.231 -3.544 -5.335 1.00 97.44 289 LEU A N 1
ATOM 2270 C CA . LEU A 1 289 ? -13.694 -2.216 -5.025 1.00 97.44 289 LEU A CA 1
ATOM 2271 C C . LEU A 1 289 ? -12.211 -2.279 -4.636 1.00 97.44 289 LEU A C 1
ATOM 2273 O O . LEU A 1 289 ? -11.760 -3.259 -4.035 1.00 97.44 289 LEU A O 1
ATOM 2277 N N . LEU A 1 290 ? -11.472 -1.196 -4.892 1.00 98.62 290 LEU A N 1
ATOM 2278 C CA . LEU A 1 290 ? -10.156 -0.959 -4.285 1.00 98.62 290 LEU A CA 1
ATOM 2279 C C . LEU A 1 290 ? -10.214 0.241 -3.334 1.00 98.62 290 LEU A C 1
ATOM 2281 O O . LEU A 1 290 ? -10.703 1.316 -3.690 1.00 98.62 290 LEU A O 1
ATOM 2285 N N . TYR A 1 291 ? -9.662 0.050 -2.142 1.00 98.81 291 TYR A N 1
ATOM 2286 C CA . TYR A 1 291 ? -9.440 1.051 -1.108 1.00 98.81 291 TYR A CA 1
ATOM 2287 C C . TYR A 1 291 ? -7.938 1.391 -1.068 1.00 98.81 291 TYR A C 1
ATOM 2289 O O . TYR A 1 291 ? -7.154 0.659 -0.457 1.00 98.81 291 TYR A O 1
ATOM 2297 N N . PRO A 1 292 ? -7.493 2.449 -1.764 1.00 98.56 292 PRO A N 1
ATOM 2298 C CA . PRO A 1 292 ? -6.071 2.768 -1.888 1.00 98.56 292 PRO A CA 1
ATOM 2299 C C . PRO A 1 292 ? -5.510 3.439 -0.627 1.00 98.56 292 PRO A C 1
ATOM 2301 O O . PRO A 1 29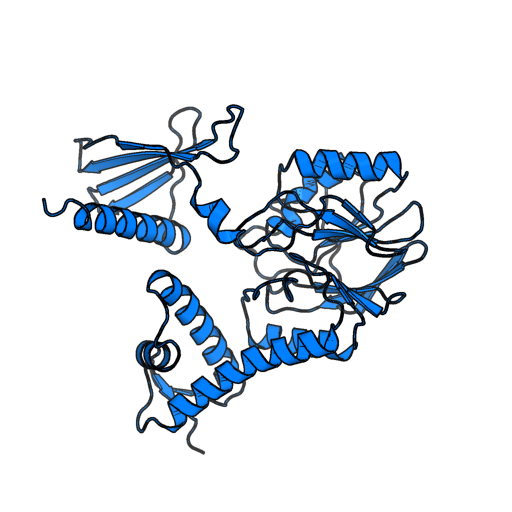2 ? -6.268 4.009 0.161 1.00 98.56 292 PRO A O 1
ATOM 2304 N N . GLY A 1 293 ? -4.186 3.448 -0.478 1.00 98.38 293 GLY A N 1
ATOM 2305 C CA . GLY A 1 293 ? -3.468 4.226 0.539 1.00 98.38 293 GLY A CA 1
ATOM 2306 C C . GLY A 1 293 ? -3.671 5.731 0.374 1.00 98.38 293 GLY A C 1
ATOM 2307 O O . GLY A 1 293 ? -3.822 6.440 1.362 1.00 98.38 293 GLY A O 1
ATOM 2308 N N . HIS A 1 294 ? -3.833 6.206 -0.865 1.00 98.12 294 HIS A N 1
ATOM 2309 C CA . HIS A 1 294 ? -4.133 7.608 -1.170 1.00 98.12 294 HIS A CA 1
ATOM 2310 C C . HIS A 1 294 ? -5.186 7.760 -2.267 1.00 98.12 294 HIS A C 1
ATOM 2312 O O . HIS A 1 294 ? -5.267 6.959 -3.201 1.00 98.12 294 HIS A O 1
ATOM 2318 N N . GLY A 1 295 ? -5.965 8.840 -2.196 1.00 96.75 295 GLY A N 1
ATOM 2319 C CA . GLY A 1 295 ? -6.974 9.182 -3.199 1.00 96.75 295 GLY A CA 1
ATOM 2320 C C . GLY A 1 295 ? -8.328 8.495 -2.990 1.00 96.75 295 GLY A C 1
ATOM 2321 O O . GLY A 1 295 ? -8.646 7.994 -1.909 1.00 96.75 295 GLY A O 1
ATOM 2322 N N . ILE A 1 296 ? -9.170 8.543 -4.021 1.00 96.69 296 ILE A N 1
ATOM 2323 C CA . ILE A 1 296 ? -10.564 8.077 -3.971 1.00 96.69 296 ILE A CA 1
ATOM 2324 C C . ILE A 1 296 ? -10.695 6.551 -4.076 1.00 96.69 296 ILE A C 1
ATOM 2326 O O . ILE A 1 296 ? -9.787 5.863 -4.531 1.00 96.69 296 ILE A O 1
ATOM 2330 N N . VAL A 1 297 ? -11.853 6.022 -3.676 1.00 97.88 297 VAL A N 1
ATOM 2331 C CA . VAL A 1 297 ? -12.205 4.606 -3.876 1.00 97.88 297 VAL A CA 1
ATOM 2332 C C . VAL A 1 297 ? -12.308 4.300 -5.372 1.00 97.88 297 VAL A C 1
ATOM 2334 O O . VAL A 1 297 ? -12.803 5.123 -6.139 1.00 97.88 297 VAL A O 1
ATOM 2337 N N . ILE A 1 298 ? -11.877 3.107 -5.782 1.00 97.12 298 ILE A N 1
ATOM 2338 C CA . ILE A 1 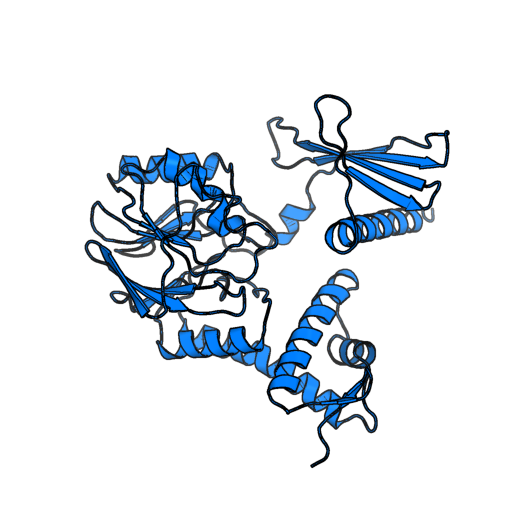298 ? -11.955 2.652 -7.175 1.00 97.12 298 ILE A CA 1
ATOM 2339 C C . ILE A 1 298 ? -13.069 1.606 -7.293 1.00 97.12 298 ILE A C 1
ATOM 2341 O O . ILE A 1 298 ? -12.932 0.510 -6.755 1.00 97.12 298 ILE A O 1
ATOM 2345 N N . GLU A 1 299 ? -14.155 1.927 -8.008 1.00 92.12 299 GLU A N 1
ATOM 2346 C CA . GLU A 1 299 ? -15.351 1.065 -8.098 1.00 92.12 299 GLU A CA 1
ATOM 2347 C C . GLU A 1 299 ? -15.324 0.015 -9.219 1.00 92.12 299 GLU A C 1
ATOM 2349 O O . GLU A 1 299 ? -15.948 -1.032 -9.108 1.00 92.12 299 GLU A O 1
ATOM 2354 N N . ASN A 1 300 ? -14.602 0.267 -10.313 1.00 90.69 300 ASN A N 1
ATOM 2355 C CA . ASN A 1 300 ? -14.464 -0.675 -11.431 1.00 90.69 300 ASN A CA 1
ATOM 2356 C C . ASN A 1 300 ? -13.102 -1.371 -11.367 1.00 90.69 300 ASN A C 1
ATOM 2358 O O . ASN A 1 300 ? -12.301 -1.283 -12.300 1.00 90.69 300 ASN A O 1
ATOM 2362 N N . ALA A 1 301 ? -12.824 -2.018 -10.234 1.00 93.88 301 ALA A N 1
ATOM 2363 C CA . ALA A 1 301 ? -11.482 -2.441 -9.846 1.00 93.88 301 ALA A CA 1
ATOM 2364 C C . ALA A 1 301 ? -10.765 -3.301 -10.902 1.00 93.88 301 ALA A C 1
ATOM 2366 O O . ALA A 1 301 ? -9.614 -3.027 -11.235 1.00 93.88 301 ALA A O 1
ATOM 2367 N N . VAL A 1 302 ? -11.436 -4.302 -11.483 1.00 93.62 302 VAL A N 1
ATOM 2368 C CA . VAL A 1 302 ? -10.827 -5.171 -12.510 1.00 93.62 302 VAL A CA 1
ATOM 2369 C C . VAL A 1 302 ? -10.490 -4.401 -13.787 1.00 93.62 302 VAL A C 1
ATOM 2371 O O . VAL A 1 302 ? -9.398 -4.569 -14.327 1.00 93.62 302 VAL A O 1
ATOM 2374 N N . THR A 1 303 ? -11.398 -3.547 -14.267 1.00 92.38 303 THR A N 1
ATOM 2375 C CA . THR A 1 303 ? -11.159 -2.718 -15.459 1.00 92.38 303 THR A CA 1
ATOM 2376 C C . THR A 1 303 ? -9.997 -1.763 -15.218 1.00 92.38 303 THR A C 1
ATOM 2378 O O . THR A 1 303 ? -9.070 -1.718 -16.023 1.00 92.38 303 THR A O 1
ATOM 2381 N N . PHE A 1 304 ? -9.998 -1.085 -14.067 1.00 93.00 304 PHE A N 1
ATOM 2382 C CA . PHE A 1 304 ? -8.911 -0.203 -13.659 1.00 93.00 304 PHE A CA 1
ATOM 2383 C C . PHE A 1 304 ? -7.571 -0.948 -13.620 1.00 93.00 304 PHE A C 1
ATOM 2385 O O . PHE A 1 304 ? -6.603 -0.490 -14.213 1.00 93.00 304 PHE A O 1
ATOM 2392 N N . LEU A 1 305 ? -7.509 -2.124 -12.985 1.00 93.38 305 LEU A N 1
ATOM 2393 C CA . LEU A 1 305 ? -6.295 -2.945 -12.910 1.00 93.38 305 LEU A CA 1
ATOM 2394 C C . LEU A 1 305 ? -5.777 -3.344 -14.294 1.00 93.38 305 LEU A C 1
ATOM 2396 O O . LEU A 1 305 ? -4.575 -3.273 -14.536 1.00 93.38 305 LEU A O 1
ATOM 2400 N N . CYS A 1 306 ? -6.666 -3.736 -15.212 1.00 93.38 306 CYS A N 1
ATOM 2401 C CA . CYS A 1 306 ? -6.291 -4.040 -16.593 1.00 93.38 306 CYS A CA 1
ATOM 2402 C C . CYS A 1 306 ? -5.639 -2.832 -17.279 1.00 93.38 306 CYS A C 1
ATOM 2404 O O . CYS A 1 306 ? -4.583 -2.981 -17.892 1.00 93.38 306 CYS A O 1
ATOM 2406 N N . GLU A 1 307 ? -6.227 -1.642 -17.149 1.00 88.69 307 GLU A N 1
ATOM 2407 C CA . GLU A 1 307 ? -5.671 -0.404 -17.710 1.00 88.69 307 GLU A CA 1
ATOM 2408 C C . GLU A 1 307 ? -4.339 -0.026 -17.047 1.00 88.69 307 GLU A C 1
ATOM 2410 O O . GLU A 1 307 ? -3.382 0.335 -17.734 1.00 88.69 307 GLU A O 1
ATOM 2415 N N . TYR A 1 308 ? -4.244 -0.173 -15.725 1.00 88.62 308 TYR A N 1
ATOM 2416 C CA . TYR A 1 308 ? -3.052 0.144 -14.938 1.00 88.62 308 TYR A CA 1
ATOM 2417 C C . TYR A 1 308 ? -1.860 -0.746 -15.315 1.00 88.62 308 TYR A C 1
ATOM 2419 O O . TYR A 1 308 ? -0.747 -0.257 -15.522 1.00 88.62 308 TYR A O 1
ATOM 2427 N N . ILE A 1 309 ? -2.107 -2.049 -15.480 1.00 92.25 309 ILE A N 1
ATOM 2428 C CA . ILE A 1 309 ? -1.129 -3.038 -15.951 1.00 92.25 309 ILE A CA 1
ATOM 2429 C C . ILE A 1 309 ? -0.744 -2.750 -17.406 1.00 92.25 309 ILE A C 1
ATOM 2431 O O . ILE A 1 309 ? 0.444 -2.698 -17.737 1.00 92.25 309 ILE A O 1
ATOM 2435 N N . GLN A 1 310 ? -1.727 -2.505 -18.280 1.00 90.88 310 GLN A N 1
ATOM 2436 C CA . GLN A 1 310 ? -1.468 -2.237 -19.694 1.00 90.88 310 GLN A CA 1
ATOM 2437 C C . GLN A 1 310 ? -0.643 -0.966 -19.893 1.00 90.88 310 GLN A C 1
ATOM 2439 O O . GLN A 1 310 ? 0.230 -0.929 -20.757 1.00 90.88 310 GLN A O 1
ATOM 2444 N N . HIS A 1 311 ? -0.860 0.062 -19.073 1.00 84.88 311 HIS A N 1
ATOM 2445 C CA . HIS A 1 311 ? -0.057 1.276 -19.113 1.00 84.88 311 HIS A CA 1
ATOM 2446 C C . HIS A 1 311 ? 1.440 0.982 -18.900 1.00 84.88 311 HIS A C 1
ATOM 2448 O O . HIS A 1 311 ? 2.277 1.536 -19.614 1.00 84.88 311 HIS A O 1
ATOM 2454 N N . ARG A 1 312 ? 1.799 0.059 -17.997 1.00 88.56 312 ARG A N 1
ATOM 2455 C CA . ARG A 1 312 ? 3.198 -0.368 -17.800 1.00 88.56 312 ARG A CA 1
ATOM 2456 C C . ARG A 1 312 ? 3.710 -1.237 -18.938 1.00 88.56 312 ARG A C 1
ATOM 2458 O O . ARG A 1 312 ? 4.800 -0.976 -19.442 1.00 88.56 312 ARG A O 1
ATOM 2465 N N . ASN A 1 313 ? 2.911 -2.197 -19.394 1.00 91.25 313 ASN A N 1
ATOM 2466 C CA . ASN A 1 313 ? 3.273 -3.046 -20.531 1.00 91.25 313 ASN A CA 1
ATOM 2467 C C . ASN A 1 313 ? 3.514 -2.223 -21.804 1.00 91.25 313 ASN A C 1
ATOM 2469 O O . ASN A 1 313 ? 4.451 -2.503 -22.544 1.00 91.25 313 ASN A O 1
ATOM 2473 N N . SER A 1 314 ? 2.750 -1.148 -22.018 1.00 89.94 314 SER A N 1
ATOM 2474 C CA . SER A 1 314 ? 2.961 -0.253 -23.161 1.00 89.94 314 SER A CA 1
ATOM 2475 C C . SER A 1 314 ? 4.347 0.400 -23.150 1.00 89.94 314 SER A C 1
ATOM 2477 O O . SER A 1 314 ? 4.931 0.644 -24.205 1.00 89.94 314 SER A O 1
ATOM 2479 N N . ARG A 1 315 ? 4.920 0.646 -21.963 1.00 91.19 315 ARG A N 1
ATOM 2480 C CA . ARG A 1 315 ? 6.278 1.183 -21.846 1.00 91.19 315 ARG A CA 1
ATOM 2481 C C . ARG A 1 315 ? 7.333 0.119 -22.149 1.00 91.19 315 ARG A C 1
ATOM 2483 O O . ARG A 1 315 ? 8.296 0.432 -22.844 1.00 91.19 315 ARG A O 1
ATOM 2490 N N . ASP A 1 316 ? 7.127 -1.123 -21.707 1.00 94.75 316 ASP A N 1
ATOM 2491 C CA . ASP A 1 316 ? 7.973 -2.263 -22.100 1.00 94.75 316 ASP A CA 1
ATOM 2492 C C . ASP A 1 316 ? 7.991 -2.431 -23.628 1.00 94.75 316 ASP A C 1
ATOM 2494 O O . ASP A 1 316 ? 9.052 -2.588 -24.232 1.00 94.75 316 ASP A O 1
ATOM 2498 N N . GLU A 1 317 ? 6.820 -2.365 -24.267 1.00 95.31 317 GLU A N 1
ATOM 2499 C CA . GLU A 1 317 ? 6.675 -2.463 -25.723 1.00 95.31 317 GLU A CA 1
ATOM 2500 C C . GLU A 1 317 ? 7.450 -1.354 -26.445 1.00 95.31 317 GLU A C 1
ATOM 2502 O O . GLU A 1 317 ? 8.231 -1.650 -27.349 1.00 95.31 317 GLU A O 1
ATOM 2507 N N . GLN A 1 318 ? 7.331 -0.101 -25.997 1.00 93.69 318 GLN A N 1
ATOM 2508 C CA . GLN A 1 318 ? 8.084 1.025 -26.563 1.00 93.69 318 GLN A CA 1
ATOM 2509 C C . GLN A 1 318 ? 9.604 0.846 -26.451 1.00 93.69 318 GLN A C 1
ATOM 2511 O O . GLN A 1 318 ? 10.327 1.142 -27.406 1.00 93.69 318 GLN A O 1
ATOM 2516 N N . ILE A 1 319 ? 10.101 0.350 -25.312 1.00 96.00 319 ILE A N 1
ATOM 2517 C CA . ILE A 1 319 ? 11.532 0.069 -25.118 1.00 96.00 319 ILE A CA 1
ATOM 2518 C C . ILE A 1 319 ? 11.995 -0.987 -26.120 1.00 96.00 319 ILE A C 1
ATOM 2520 O O . ILE A 1 319 ? 12.968 -0.780 -26.846 1.00 96.00 319 ILE A O 1
ATOM 2524 N N . LEU A 1 320 ? 11.270 -2.101 -26.203 1.00 96.75 320 LEU A N 1
ATOM 2525 C CA . LEU A 1 320 ? 11.618 -3.206 -27.092 1.00 96.75 320 LEU A CA 1
ATOM 2526 C C . LEU A 1 320 ? 11.556 -2.805 -28.564 1.00 96.75 320 LEU A C 1
ATOM 2528 O O . LEU A 1 320 ? 12.414 -3.212 -29.341 1.00 96.75 320 LEU A O 1
ATOM 2532 N N . GLU A 1 321 ? 10.564 -2.014 -28.968 1.00 96.25 321 GLU A N 1
ATOM 2533 C CA . GLU A 1 321 ? 10.483 -1.484 -30.329 1.00 96.25 321 GLU A CA 1
ATOM 2534 C C . GLU A 1 321 ? 11.635 -0.535 -30.657 1.00 96.25 321 GLU A C 1
ATOM 2536 O O . GLU A 1 321 ? 12.155 -0.578 -31.771 1.00 96.25 321 GLU A O 1
ATOM 2541 N N . THR A 1 322 ? 12.037 0.306 -29.701 1.00 96.25 322 THR A N 1
ATOM 2542 C CA . THR A 1 322 ? 13.162 1.235 -29.868 1.00 96.25 322 THR A CA 1
ATOM 2543 C C . THR A 1 322 ? 14.466 0.469 -30.071 1.00 96.25 322 THR A C 1
ATOM 2545 O O . THR A 1 322 ? 15.195 0.751 -31.019 1.00 96.25 322 THR A O 1
ATOM 2548 N N . LEU A 1 323 ? 14.718 -0.555 -29.250 1.00 96.38 323 LEU A N 1
ATOM 2549 C CA . LEU A 1 323 ? 15.893 -1.418 -29.378 1.00 96.38 323 LEU A CA 1
ATOM 2550 C C . LEU A 1 323 ? 15.891 -2.193 -30.703 1.00 96.38 323 LEU A C 1
ATOM 2552 O O . LEU A 1 323 ? 16.882 -2.168 -31.419 1.00 96.38 323 LEU A O 1
ATOM 2556 N N . LYS A 1 324 ? 14.758 -2.794 -31.094 1.00 95.50 324 LYS A N 1
ATOM 2557 C CA . LYS A 1 324 ? 14.629 -3.540 -32.364 1.00 95.50 324 LYS A CA 1
ATOM 2558 C C . LYS A 1 324 ? 14.883 -2.698 -33.615 1.00 95.50 324 LYS A C 1
ATOM 2560 O O . LYS A 1 324 ? 15.255 -3.249 -34.646 1.00 95.50 324 LYS A O 1
ATOM 2565 N N . LYS A 1 325 ? 14.596 -1.394 -33.565 1.00 95.06 325 LYS A N 1
ATOM 2566 C CA . LYS A 1 325 ? 14.822 -0.465 -34.684 1.00 95.06 325 LYS A CA 1
ATOM 2567 C C . LYS A 1 325 ? 16.272 0.012 -34.767 1.00 95.06 325 LYS A C 1
ATOM 2569 O O . LYS A 1 325 ? 16.644 0.588 -35.786 1.00 95.06 325 LYS A O 1
ATOM 2574 N N . SER A 1 326 ? 17.065 -0.189 -33.717 1.00 93.75 326 SER A N 1
ATOM 2575 C CA . SER A 1 326 ? 18.468 0.200 -33.693 1.00 93.75 326 SER A CA 1
ATOM 2576 C C . SER A 1 326 ? 19.347 -0.887 -34.306 1.00 93.75 326 SER A C 1
ATOM 2578 O O . SER A 1 326 ? 19.181 -2.067 -34.018 1.00 93.75 326 SER A O 1
ATOM 2580 N N . GLU A 1 327 ? 20.318 -0.491 -35.129 1.00 90.75 327 GLU A N 1
ATOM 2581 C CA . GLU A 1 327 ? 21.344 -1.408 -35.649 1.00 90.75 327 GLU A CA 1
ATOM 2582 C C . GLU A 1 327 ? 22.450 -1.700 -34.620 1.00 90.75 327 GLU A C 1
ATOM 2584 O O . GLU A 1 327 ? 23.202 -2.658 -34.778 1.00 90.75 327 GLU A O 1
ATOM 2589 N N . ASN A 1 328 ? 22.575 -0.863 -33.585 1.00 93.69 328 ASN A N 1
ATOM 2590 C CA . ASN A 1 328 ? 23.611 -0.963 -32.558 1.00 93.69 328 ASN A CA 1
ATOM 2591 C C . ASN A 1 328 ? 22.996 -0.913 -31.147 1.00 93.69 328 ASN A C 1
ATOM 2593 O O . ASN A 1 328 ? 21.977 -0.240 -30.962 1.00 93.69 328 ASN A O 1
ATOM 2597 N N . PRO A 1 329 ? 23.648 -1.506 -30.129 1.00 95.56 329 PRO A N 1
ATOM 2598 C CA . PRO A 1 329 ? 23.239 -1.345 -28.736 1.00 95.56 329 PRO A CA 1
ATOM 2599 C C . PRO A 1 329 ? 23.140 0.137 -28.328 1.00 95.56 329 PRO A C 1
ATOM 2601 O O . PRO A 1 329 ? 24.011 0.939 -28.688 1.00 95.56 329 PRO A O 1
ATOM 2604 N N . LEU A 1 330 ? 22.117 0.487 -27.541 1.00 96.44 330 LEU A N 1
ATOM 2605 C CA . LEU A 1 330 ? 21.797 1.864 -27.141 1.00 96.44 330 LEU A CA 1
ATOM 2606 C C . LEU A 1 330 ? 22.190 2.172 -25.689 1.00 96.44 330 LEU A C 1
ATOM 2608 O O . LEU A 1 330 ? 21.970 1.371 -24.783 1.00 96.44 330 LEU A O 1
ATOM 2612 N N . LEU A 1 331 ? 22.727 3.364 -25.443 1.00 96.31 331 LEU A N 1
ATOM 2613 C CA . LEU A 1 331 ? 22.896 3.935 -24.106 1.00 96.31 331 LEU A CA 1
ATOM 2614 C C . LEU A 1 331 ? 21.540 4.314 -23.498 1.00 96.31 331 LEU A C 1
ATOM 2616 O O . LEU A 1 331 ? 20.554 4.555 -24.198 1.00 96.31 331 LEU A O 1
ATOM 2620 N N . ILE A 1 332 ? 21.493 4.428 -22.169 1.00 94.31 332 ILE A N 1
ATOM 2621 C CA . ILE A 1 332 ? 20.261 4.826 -21.479 1.00 94.31 332 ILE A CA 1
ATOM 2622 C C . ILE A 1 332 ? 19.801 6.234 -21.872 1.00 94.31 332 ILE A C 1
ATOM 2624 O O . ILE A 1 332 ? 18.605 6.471 -21.976 1.00 94.31 332 ILE A O 1
ATOM 2628 N N . GLU A 1 333 ? 20.720 7.159 -22.133 1.00 93.00 333 GLU A N 1
ATOM 2629 C CA . GLU A 1 333 ? 20.418 8.520 -22.581 1.00 93.00 333 GLU A CA 1
ATOM 2630 C C . GLU A 1 333 ? 19.765 8.530 -23.971 1.00 93.00 333 GLU A C 1
ATOM 2632 O O . GLU A 1 333 ? 18.849 9.315 -24.212 1.00 93.00 333 GLU A O 1
ATOM 2637 N N . GLU A 1 334 ? 20.183 7.624 -24.860 1.00 94.25 334 GLU A N 1
ATOM 2638 C CA . GLU A 1 334 ? 19.604 7.463 -26.200 1.00 94.25 334 GLU A CA 1
ATOM 2639 C C . GLU A 1 334 ? 18.178 6.901 -26.105 1.00 94.25 334 GLU A C 1
ATOM 2641 O O . GLU A 1 334 ? 17.254 7.438 -26.717 1.00 94.25 334 GLU A O 1
ATOM 2646 N N . LEU A 1 335 ? 17.972 5.882 -25.261 1.00 93.94 335 LEU A N 1
ATOM 2647 C CA . LEU A 1 335 ? 16.642 5.340 -24.965 1.00 93.94 335 LEU A CA 1
ATOM 2648 C C . LEU A 1 335 ? 15.731 6.378 -24.303 1.00 93.94 335 LEU A C 1
ATOM 2650 O O . LEU A 1 335 ? 14.570 6.512 -24.684 1.00 93.94 335 LEU A O 1
ATOM 2654 N N . LEU A 1 336 ? 16.249 7.131 -23.331 1.00 92.44 336 LEU A N 1
ATOM 2655 C CA . LEU A 1 336 ? 15.508 8.181 -22.639 1.00 92.44 336 LEU A CA 1
ATOM 2656 C C . LEU A 1 336 ? 15.027 9.236 -23.638 1.00 92.44 336 LEU A C 1
ATOM 2658 O O . LEU A 1 336 ? 13.841 9.553 -23.652 1.00 92.44 336 LEU A O 1
ATOM 2662 N N . SER A 1 337 ? 15.917 9.719 -24.510 1.00 90.50 337 SER A N 1
ATOM 2663 C CA . SER A 1 337 ? 15.576 10.715 -25.530 1.00 90.50 337 SER A CA 1
ATOM 2664 C C . SER A 1 337 ? 14.562 10.198 -26.553 1.00 90.50 337 SER A C 1
ATOM 2666 O O . SER A 1 337 ? 13.743 10.981 -27.029 1.00 90.50 337 SER A O 1
ATOM 2668 N N . ALA A 1 338 ? 14.608 8.911 -26.907 1.00 90.62 338 ALA A N 1
ATOM 2669 C CA . ALA A 1 338 ? 13.677 8.315 -27.865 1.00 90.62 338 ALA A CA 1
ATOM 2670 C C . ALA A 1 338 ? 12.275 8.085 -27.272 1.00 90.62 338 ALA A C 1
ATOM 2672 O O . ALA A 1 338 ? 11.273 8.229 -27.967 1.00 90.62 338 ALA A O 1
ATOM 2673 N N . ILE A 1 339 ? 12.203 7.720 -25.990 1.00 88.88 339 ILE A N 1
ATOM 2674 C CA . ILE A 1 339 ? 10.972 7.269 -25.321 1.00 88.88 339 ILE A CA 1
ATOM 2675 C C . ILE A 1 339 ? 10.253 8.418 -24.591 1.00 88.88 339 ILE A C 1
ATOM 2677 O O . ILE A 1 339 ? 9.035 8.372 -24.389 1.00 88.88 339 ILE A O 1
ATOM 2681 N N . TYR A 1 340 ? 10.997 9.452 -24.195 1.00 86.06 340 TYR A N 1
ATOM 2682 C CA . TYR A 1 340 ? 10.519 10.607 -23.437 1.00 86.06 340 TYR A CA 1
ATOM 2683 C C . TYR A 1 340 ? 10.823 11.925 -24.171 1.00 86.06 340 TYR A C 1
ATOM 2685 O O . TYR A 1 340 ? 11.395 12.844 -23.591 1.00 86.06 340 TYR A O 1
ATOM 2693 N N . SER A 1 341 ? 10.435 12.022 -25.447 1.00 77.75 341 SER A N 1
ATOM 2694 C CA . SER A 1 341 ? 10.752 13.161 -26.329 1.00 77.75 341 SER A CA 1
ATOM 2695 C C . SER A 1 341 ? 10.220 14.521 -25.858 1.00 77.75 341 SER A C 1
ATOM 2697 O O . SER A 1 341 ? 10.806 15.543 -26.198 1.00 77.75 341 SER A O 1
ATOM 2699 N N . ASP A 1 342 ? 9.140 14.541 -25.071 1.00 75.44 342 ASP A N 1
ATOM 2700 C CA . ASP A 1 342 ? 8.389 15.761 -24.729 1.00 75.44 342 ASP A CA 1
ATOM 2701 C C . ASP A 1 342 ? 8.254 15.995 -23.213 1.00 75.44 342 ASP A C 1
ATOM 2703 O O . ASP A 1 342 ? 7.274 16.586 -22.750 1.00 75.44 342 ASP A O 1
ATOM 2707 N N . ILE A 1 343 ? 9.207 15.509 -22.407 1.00 75.94 343 ILE A N 1
ATOM 2708 C CA . ILE A 1 343 ? 9.173 15.723 -20.952 1.00 75.94 343 ILE A CA 1
ATOM 2709 C C . ILE A 1 343 ? 9.995 16.940 -20.535 1.00 75.94 343 ILE A C 1
ATOM 2711 O O . ILE A 1 343 ? 11.075 17.198 -21.058 1.00 75.94 343 ILE A O 1
ATOM 2715 N N . SER A 1 344 ? 9.486 17.689 -19.561 1.00 74.12 344 SER A N 1
ATOM 2716 C CA . SER A 1 344 ? 10.184 18.835 -18.987 1.00 74.12 344 SER A CA 1
ATOM 2717 C C . SER A 1 344 ? 11.419 18.407 -18.183 1.00 74.12 344 SER A C 1
ATOM 2719 O O . SER A 1 344 ? 11.433 17.336 -17.574 1.00 74.12 344 SER A O 1
ATOM 2721 N N . ASP A 1 345 ? 12.438 19.271 -18.119 1.00 73.75 345 ASP A N 1
ATOM 2722 C CA . ASP A 1 345 ? 13.739 18.952 -17.504 1.00 73.75 345 ASP A CA 1
ATOM 2723 C C . ASP A 1 345 ? 13.637 18.454 -16.053 1.00 73.75 345 ASP A C 1
ATOM 2725 O O . ASP A 1 345 ? 14.370 17.562 -15.625 1.00 73.75 345 ASP A O 1
ATOM 2729 N N . ASN A 1 346 ? 12.680 18.988 -15.293 1.00 69.38 346 ASN A N 1
ATOM 2730 C CA . ASN A 1 346 ? 12.414 18.593 -13.909 1.00 69.38 346 ASN A CA 1
ATOM 2731 C C . ASN A 1 346 ? 11.872 17.157 -13.758 1.00 69.38 346 ASN A C 1
ATOM 2733 O O . ASN A 1 346 ? 11.893 16.625 -12.651 1.00 69.38 346 ASN A O 1
ATOM 2737 N N . LEU A 1 347 ? 11.394 16.526 -14.836 1.00 75.12 347 LEU A N 1
ATOM 2738 C CA . LEU A 1 347 ? 10.898 15.146 -14.843 1.00 75.12 347 LEU A CA 1
ATOM 2739 C C . LEU A 1 347 ? 11.913 14.147 -15.414 1.00 75.12 347 LEU A C 1
ATOM 2741 O O . LEU A 1 347 ? 11.709 12.941 -15.269 1.00 75.12 347 LEU A O 1
ATOM 2745 N N . LEU A 1 348 ? 13.022 14.612 -16.003 1.00 78.62 348 LEU A N 1
ATOM 2746 C CA . LEU A 1 348 ? 14.034 13.745 -16.622 1.00 78.62 348 LEU A CA 1
ATOM 2747 C C . LEU A 1 348 ? 14.622 12.731 -15.637 1.00 78.62 348 LEU A C 1
ATOM 2749 O O . LEU A 1 348 ? 14.819 11.571 -15.991 1.00 78.62 348 LEU A O 1
ATOM 2753 N N . ILE A 1 349 ? 14.866 13.140 -14.390 1.00 82.38 349 ILE A N 1
ATOM 2754 C CA . ILE A 1 349 ? 15.424 12.249 -13.362 1.00 82.38 349 ILE A CA 1
ATOM 2755 C C . ILE A 1 349 ? 14.437 11.120 -13.035 1.00 82.38 349 ILE A C 1
ATOM 2757 O O . ILE A 1 349 ? 14.819 9.949 -12.999 1.00 82.38 349 ILE A O 1
ATOM 2761 N N . ALA A 1 350 ? 13.157 11.456 -12.850 1.00 78.25 350 ALA A N 1
ATOM 2762 C CA . ALA A 1 350 ? 12.107 10.478 -12.579 1.00 78.25 350 ALA A CA 1
ATOM 2763 C C . ALA A 1 350 ? 11.893 9.532 -13.772 1.00 78.25 350 ALA A C 1
ATOM 2765 O O . ALA A 1 350 ? 11.770 8.322 -13.586 1.00 78.25 350 ALA A O 1
ATOM 2766 N N . ALA A 1 351 ? 11.924 10.062 -14.997 1.00 84.62 351 ALA A N 1
ATOM 2767 C CA . ALA A 1 351 ? 11.823 9.271 -16.217 1.00 84.62 351 ALA A CA 1
ATOM 2768 C C . ALA A 1 351 ? 13.018 8.325 -16.399 1.00 84.62 351 ALA A C 1
ATOM 2770 O O . ALA A 1 351 ? 12.819 7.154 -16.715 1.00 84.62 351 ALA A O 1
ATOM 2771 N N . LYS A 1 352 ? 14.248 8.784 -16.127 1.00 89.88 352 LYS A N 1
ATOM 2772 C CA . LYS A 1 352 ? 15.449 7.935 -16.156 1.00 89.88 352 LYS A CA 1
ATOM 2773 C C . LYS A 1 352 ? 15.366 6.816 -15.121 1.00 89.88 352 LYS A C 1
ATOM 2775 O O . LYS A 1 352 ? 15.661 5.671 -15.452 1.00 89.88 352 LYS A O 1
ATOM 2780 N N . ARG A 1 353 ? 14.918 7.114 -13.895 1.00 88.06 353 ARG A N 1
ATOM 2781 C CA . ARG A 1 353 ? 14.678 6.090 -12.863 1.00 88.06 353 ARG A CA 1
ATOM 2782 C C . ARG A 1 353 ? 13.623 5.082 -13.315 1.00 88.06 353 ARG A C 1
ATOM 2784 O O . ARG A 1 353 ? 13.849 3.884 -13.199 1.00 88.06 353 ARG A O 1
ATOM 2791 N N . ASN A 1 354 ? 12.500 5.544 -13.863 1.00 88.31 354 ASN A N 1
ATOM 2792 C CA . ASN A 1 354 ? 11.463 4.652 -14.376 1.00 88.31 354 ASN A CA 1
ATOM 2793 C C . ASN A 1 354 ? 11.990 3.762 -15.515 1.00 88.31 354 ASN A C 1
ATOM 2795 O O . ASN A 1 354 ? 11.785 2.553 -15.484 1.00 88.31 354 ASN A O 1
ATOM 2799 N N . LEU A 1 355 ? 12.732 4.332 -16.467 1.00 93.25 355 LEU A N 1
ATOM 2800 C CA . LEU A 1 355 ? 13.356 3.584 -17.557 1.00 93.25 355 LEU A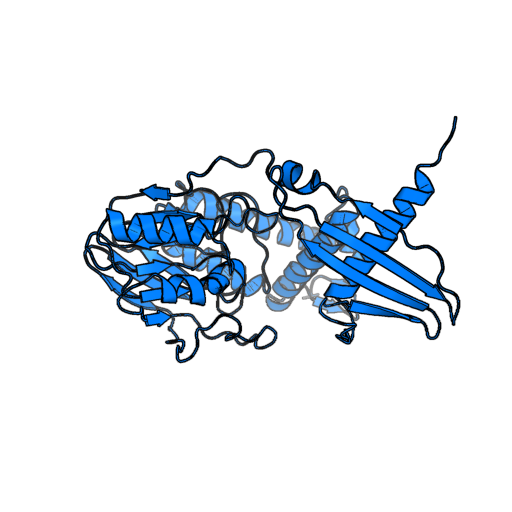 CA 1
ATOM 2801 C C . LEU A 1 355 ? 14.310 2.499 -17.035 1.00 93.25 355 LEU A C 1
ATOM 2803 O O . LEU A 1 355 ? 14.258 1.376 -17.521 1.00 93.25 355 LEU A O 1
ATOM 2807 N N . LEU A 1 356 ? 15.126 2.795 -16.016 1.00 94.00 356 LEU A N 1
ATOM 2808 C CA . LEU A 1 356 ? 15.996 1.797 -15.378 1.00 94.00 356 LEU A CA 1
ATOM 2809 C C . LEU A 1 356 ? 15.211 0.617 -14.794 1.00 94.00 356 LEU A C 1
ATOM 2811 O O . LEU A 1 356 ? 15.638 -0.522 -14.956 1.00 94.00 356 LEU A O 1
ATOM 2815 N N . LEU A 1 357 ? 14.065 0.872 -14.157 1.00 94.38 357 LEU A N 1
ATOM 2816 C CA . LEU A 1 357 ? 13.213 -0.183 -13.594 1.00 94.38 357 LEU A CA 1
ATOM 2817 C C . LEU A 1 357 ? 12.629 -1.086 -14.690 1.00 94.38 357 LEU A C 1
ATOM 2819 O O . LEU A 1 357 ? 12.610 -2.307 -14.544 1.00 94.38 357 LEU A O 1
ATOM 2823 N N . HIS A 1 358 ? 12.203 -0.497 -15.811 1.00 95.81 358 HIS A N 1
ATOM 2824 C CA . HIS A 1 358 ? 11.751 -1.256 -16.977 1.00 95.81 358 HIS A CA 1
ATOM 2825 C C . HIS A 1 358 ? 12.873 -2.094 -17.600 1.00 95.81 358 HIS A C 1
ATOM 2827 O O . HIS A 1 358 ? 12.670 -3.271 -17.893 1.00 95.81 358 HIS A O 1
ATOM 2833 N N . LEU A 1 359 ? 14.067 -1.519 -17.764 1.00 96.06 359 LEU A N 1
ATOM 2834 C CA . LEU A 1 359 ? 15.226 -2.240 -18.291 1.00 96.06 359 LEU A CA 1
ATOM 2835 C C . LEU A 1 359 ? 15.616 -3.411 -17.380 1.00 96.06 359 LEU A C 1
ATOM 2837 O O . LEU A 1 359 ? 15.783 -4.521 -17.874 1.00 96.06 359 LEU A O 1
ATOM 2841 N N . GLY A 1 360 ? 15.665 -3.200 -16.060 1.00 95.19 360 GLY A N 1
ATOM 2842 C CA . GLY A 1 360 ? 15.948 -4.264 -15.092 1.00 95.19 360 GLY A CA 1
ATOM 2843 C C . GLY A 1 360 ? 14.946 -5.421 -15.171 1.00 95.19 360 GLY A C 1
ATOM 2844 O O . GLY A 1 360 ? 15.351 -6.578 -15.264 1.00 95.19 360 GLY A O 1
ATOM 2845 N N . LYS A 1 361 ? 13.639 -5.121 -15.236 1.00 96.56 361 LYS A N 1
ATOM 2846 C CA . LYS A 1 361 ? 12.596 -6.144 -15.434 1.00 96.56 361 LYS A CA 1
ATOM 2847 C C . LYS A 1 361 ? 12.781 -6.908 -16.751 1.00 96.56 361 LYS A C 1
ATOM 2849 O O . LYS A 1 361 ? 12.730 -8.135 -16.767 1.00 96.56 361 LYS A O 1
ATOM 2854 N N . LEU A 1 362 ? 12.972 -6.202 -17.865 1.00 97.00 362 LEU A N 1
ATOM 2855 C CA . LEU A 1 362 ? 13.122 -6.827 -19.184 1.00 97.00 362 LEU A CA 1
ATOM 2856 C C . LEU A 1 362 ? 14.398 -7.678 -19.289 1.00 97.00 362 LEU A C 1
ATOM 2858 O O . LEU A 1 362 ? 14.410 -8.676 -20.015 1.00 97.00 362 LEU A O 1
ATOM 2862 N N . GLU A 1 363 ? 15.460 -7.291 -18.581 1.00 96.00 363 GLU A N 1
ATOM 2863 C CA . GLU A 1 363 ? 16.704 -8.053 -18.467 1.00 96.00 363 GLU A CA 1
ATOM 2864 C C . GLU A 1 363 ? 16.499 -9.340 -17.653 1.00 96.00 363 GLU A C 1
ATOM 2866 O O . GLU A 1 363 ? 16.899 -10.411 -18.109 1.00 96.00 363 GLU A O 1
ATOM 2871 N N . GLU A 1 364 ? 15.805 -9.274 -16.508 1.00 95.06 364 GLU A N 1
ATOM 2872 C CA . GLU A 1 364 ? 15.418 -10.456 -15.712 1.00 95.06 364 GLU A CA 1
ATOM 2873 C C . GLU A 1 364 ? 14.593 -11.449 -16.552 1.00 95.06 364 GLU A C 1
ATOM 2875 O O . GLU A 1 364 ? 14.826 -12.660 -16.524 1.00 95.06 364 GLU A O 1
ATOM 2880 N N . GLU A 1 365 ? 13.672 -10.930 -17.370 1.00 95.06 365 GLU A N 1
ATOM 2881 C CA . GLU A 1 365 ? 12.855 -11.700 -18.317 1.00 95.06 365 GLU A CA 1
ATOM 2882 C C . GLU A 1 365 ? 13.642 -12.222 -19.534 1.00 95.06 365 GLU A C 1
ATOM 2884 O O . GLU A 1 365 ? 13.077 -12.937 -20.366 1.00 95.06 365 GLU A O 1
ATOM 2889 N N . LYS A 1 366 ? 14.933 -11.881 -19.664 1.00 95.88 366 LYS A N 1
ATOM 2890 C CA . LYS A 1 366 ? 15.808 -12.220 -20.802 1.00 95.88 366 LYS A CA 1
ATOM 2891 C C . LYS A 1 366 ? 15.279 -11.729 -22.153 1.00 95.88 366 LYS A C 1
ATOM 2893 O O . LYS A 1 366 ? 15.531 -12.346 -23.187 1.00 95.88 366 LYS A O 1
ATOM 2898 N N . ARG A 1 367 ? 14.522 -10.631 -22.159 1.00 96.31 367 ARG A N 1
ATOM 2899 C CA . ARG A 1 367 ? 13.966 -10.012 -23.377 1.00 96.31 367 ARG A CA 1
ATOM 2900 C C . ARG A 1 367 ? 14.891 -8.955 -23.967 1.00 96.31 367 ARG A C 1
ATOM 2902 O O . ARG A 1 367 ? 14.788 -8.657 -25.154 1.00 96.31 367 ARG A O 1
ATOM 2909 N N . ILE A 1 368 ? 15.773 -8.414 -23.134 1.00 96.81 368 ILE A N 1
ATOM 2910 C CA . ILE A 1 368 ? 16.890 -7.545 -23.501 1.00 96.81 368 ILE A CA 1
ATOM 2911 C C . ILE A 1 368 ? 18.166 -8.086 -22.850 1.00 96.81 368 ILE A C 1
ATOM 2913 O O . ILE A 1 368 ? 18.100 -8.901 -21.928 1.00 96.81 368 ILE A O 1
ATOM 2917 N N . CYS A 1 369 ? 19.321 -7.626 -23.308 1.00 95.44 369 CYS A N 1
ATOM 2918 C CA . CYS A 1 369 ? 20.600 -7.865 -22.655 1.00 95.44 369 CYS A CA 1
ATOM 2919 C C . CYS A 1 369 ? 21.398 -6.567 -22.535 1.00 95.44 369 CYS A C 1
ATOM 2921 O O . CYS A 1 369 ? 21.211 -5.620 -23.306 1.00 95.44 369 CYS A O 1
ATOM 2923 N N . LYS A 1 370 ? 22.305 -6.536 -21.558 1.00 94.19 370 LYS A N 1
ATOM 2924 C CA . LYS A 1 370 ? 23.266 -5.455 -21.385 1.00 94.19 370 LYS A CA 1
ATOM 2925 C C . LYS A 1 370 ? 24.634 -5.866 -21.930 1.00 94.19 370 LYS A C 1
ATOM 2927 O O . LYS A 1 370 ? 25.185 -6.891 -21.533 1.00 94.19 370 LYS A O 1
ATOM 2932 N N . ILE A 1 371 ? 25.185 -5.055 -22.828 1.00 91.88 371 ILE A N 1
ATOM 2933 C CA . ILE A 1 371 ? 26.519 -5.219 -23.420 1.00 91.88 371 ILE A CA 1
ATOM 2934 C C . ILE A 1 371 ? 27.335 -3.986 -23.032 1.00 91.88 371 ILE A C 1
ATOM 2936 O O . ILE A 1 371 ? 27.021 -2.865 -23.438 1.00 91.88 371 ILE A O 1
ATOM 2940 N N . ASP A 1 372 ? 28.352 -4.183 -22.193 1.00 88.44 372 ASP A N 1
ATOM 2941 C CA . ASP A 1 372 ? 29.076 -3.125 -21.481 1.00 88.44 372 ASP A CA 1
ATOM 2942 C C . ASP A 1 372 ? 28.123 -2.215 -20.674 1.00 88.44 372 ASP A C 1
ATOM 2944 O O . ASP A 1 372 ? 27.692 -2.558 -19.574 1.00 88.44 372 ASP A O 1
ATOM 2948 N N . ASN A 1 373 ? 27.749 -1.063 -21.238 1.00 90.75 373 ASN A N 1
ATOM 2949 C CA . ASN A 1 373 ? 26.812 -0.089 -20.662 1.00 90.75 373 ASN A CA 1
ATOM 2950 C C . ASN A 1 373 ? 25.649 0.255 -21.601 1.00 90.75 373 ASN A C 1
ATOM 2952 O O . ASN A 1 373 ? 24.950 1.248 -21.394 1.00 90.75 373 ASN A O 1
ATOM 2956 N N . LYS A 1 374 ? 25.457 -0.556 -22.638 1.00 94.62 374 LYS A N 1
ATOM 2957 C CA . LYS A 1 374 ? 24.422 -0.391 -23.649 1.00 94.62 374 LYS A CA 1
ATOM 2958 C C . LYS A 1 374 ? 23.428 -1.543 -23.578 1.00 94.62 374 LYS A C 1
ATOM 2960 O O . LYS A 1 374 ? 23.758 -2.621 -23.090 1.00 94.62 374 LYS A O 1
ATOM 2965 N N . TRP A 1 375 ? 22.229 -1.302 -24.074 1.00 96.56 375 TRP A N 1
ATOM 2966 C CA . TRP A 1 375 ? 21.117 -2.241 -24.087 1.00 96.56 375 TRP A CA 1
ATOM 2967 C C . TRP A 1 375 ? 20.824 -2.679 -25.514 1.00 96.56 375 TRP A C 1
ATOM 2969 O O . TRP A 1 375 ? 20.877 -1.858 -26.431 1.00 96.56 375 TRP A O 1
ATOM 2979 N N . ASP A 1 376 ? 20.513 -3.958 -25.687 1.00 96.19 376 ASP A N 1
ATOM 2980 C CA . ASP A 1 376 ? 20.167 -4.546 -26.981 1.00 96.19 376 ASP A CA 1
ATOM 2981 C C . ASP A 1 376 ? 19.165 -5.704 -26.820 1.00 96.19 376 ASP A C 1
ATOM 2983 O O . ASP A 1 376 ? 18.856 -6.138 -25.706 1.00 96.19 376 ASP A O 1
ATOM 2987 N N . ILE A 1 377 ? 18.639 -6.205 -27.936 1.00 94.81 377 ILE A N 1
ATOM 2988 C CA . ILE A 1 377 ? 17.877 -7.453 -28.001 1.00 94.81 377 ILE A CA 1
ATOM 2989 C C . ILE A 1 377 ? 18.865 -8.634 -28.060 1.00 94.81 377 ILE A C 1
ATOM 2991 O O . ILE A 1 377 ? 19.834 -8.575 -28.819 1.00 94.81 377 ILE A O 1
ATOM 2995 N N . PRO A 1 378 ? 18.638 -9.740 -27.322 1.00 90.12 378 PRO A N 1
ATOM 2996 C CA . PRO A 1 378 ? 19.494 -10.915 -27.414 1.00 90.12 378 PRO A CA 1
ATOM 2997 C C . PRO A 1 378 ? 19.504 -11.465 -28.845 1.00 90.12 378 PRO A C 1
ATOM 2999 O O . PRO A 1 378 ? 18.447 -11.690 -29.438 1.00 90.12 378 PRO A O 1
ATOM 3002 N N . GLN A 1 379 ? 20.692 -11.705 -29.399 1.00 79.69 379 GLN A N 1
ATOM 3003 C CA . GLN A 1 379 ? 20.819 -12.462 -30.643 1.00 79.69 379 GLN A CA 1
ATOM 3004 C C . GLN A 1 379 ? 20.572 -13.943 -30.325 1.00 79.69 379 GLN A C 1
ATOM 3006 O O . GLN A 1 379 ? 21.229 -14.494 -29.441 1.00 79.69 379 GLN A O 1
ATOM 3011 N N . ASN A 1 380 ? 19.580 -14.542 -30.992 1.00 59.50 380 ASN A N 1
ATOM 3012 C CA . ASN A 1 380 ? 19.242 -15.965 -30.853 1.00 59.50 380 ASN A CA 1
ATOM 3013 C C . ASN A 1 380 ? 20.384 -16.890 -31.273 1.00 59.50 380 ASN A C 1
ATOM 3015 O O . ASN A 1 380 ? 21.037 -16.580 -32.297 1.00 59.50 380 ASN A O 1
#

Secondary structure (DSSP, 8-state):
---SHHHHHHHHHHHHHHHHHHHHSS--EEEEETTEEEEEEEEETTEEEEEEEEE---SS-S-EEEEEEEEEETTEEEEEEEEEEE-TTHHHHTTTPPP--SEEE-SSSEEEEE-S--BTTTBT-BEEEEE-SSSEEEEE---STT-HHHHHHHHHHHHHHT-EEEEEE-S-S-HHHHTTHHHHHHH-SSPPEEEEPPPS--TT-TTTTPPTT--EEE--TT-EEEETTEEEEEEE-TTSSTT-EEEEETTTTEEEEETTS-SSSPPP-S-HHHHHHHHHHHHHT--S-EEESBSS-BSSHHHHHHHHHHHHHHHHHHHHHHHHH-SS-B-HHHHHHHH-TT--GGGHHHHHHHHHHHHHHHHHTTSSEEETTEEEPPP-

Mean predicted aligned error: 12.99 Å

Organism: NCBI:txid111878

Solvent-accessible surface area (backbone atoms only — not comparable to full-atom values): 20867 Å² total; per-residue (Å²): 135,89,77,82,59,67,64,53,52,52,51,54,50,54,50,53,50,49,58,51,39,70,76,71,57,80,89,76,57,83,52,76,69,78,96,51,70,35,45,52,49,77,79,49,99,55,32,40,40,40,39,36,74,49,82,59,90,66,99,71,74,89,67,34,49,42,44,45,46,41,44,33,54,67,95,49,78,54,68,82,50,84,48,83,45,72,58,67,64,62,65,58,70,56,58,91,60,80,89,74,67,59,66,40,76,78,50,89,36,37,34,38,37,37,24,70,48,58,40,92,87,31,44,76,10,26,46,20,35,43,40,21,61,48,49,46,22,39,31,34,40,45,12,40,55,89,39,64,66,29,54,52,51,54,47,51,52,28,66,77,68,60,42,29,41,54,31,38,41,36,32,39,82,53,56,49,34,38,24,11,40,46,58,49,53,71,67,37,62,63,74,51,50,39,32,29,46,73,58,88,68,61,88,78,40,87,58,73,40,58,43,92,93,63,68,78,47,68,56,58,73,66,44,74,50,76,45,46,82,35,43,38,32,37,35,74,33,28,10,43,40,79,21,18,31,28,35,37,33,63,84,70,40,26,29,38,32,25,60,73,41,40,43,59,78,82,62,70,63,77,35,52,55,47,29,53,54,27,54,53,53,57,47,71,68,56,33,46,31,34,44,22,25,24,57,49,75,36,70,59,29,49,63,51,48,53,52,60,51,46,58,54,51,52,52,53,50,53,51,52,53,54,40,71,73,43,96,60,66,39,40,66,68,57,50,44,53,70,76,50,75,84,65,57,78,92,46,48,64,60,50,52,54,51,50,51,39,52,51,53,36,35,39,76,70,63,63,31,42,76,57,97,80,20,40,34,63,68,82,130

Radius of gyration: 23.73 Å; Cα contacts (8 Å, |Δi|>4): 716; chains: 1; bounding box: 59×63×61 Å

Sequence (380 aa):
MIGYSDQMYKFVFIFILLIFLIFCFSSVESCTLGEYPYHTVILSEDTFVTYTGCESSNGELVNNYLLHLEISRGTDSVKTSRLYMASKVGSQFLQNLESIESVSKLSKRVIRILGMNPGPMTLQGTNTYLVGTGAKRLLIDTGSPDIAEYQSILRGVLEQTGISIERILLTHWHRDHVGGLRDVFNIAKPTPLLHKFISNNTSEGDNTFLPDGASYQYVSDGDEFQVEGATLRVLHTPGHTDDHMSILLKEENSMFCGDSILGQRSTTFEDLSSYMKSLELIKSYKPELLYPGHGIVIENAVTFLCEYIQHRNSRDEQILETLKKSENPLLIEELLSAIYSDISDNLLIAAKRNLLLHLGKLEEEKRICKIDNKWDIPQN

Foldseek 3Di:
DDDPPPVVVVVVVVVVVVVVCVVPDDDWDWDDDPPFTKTWDDPDPFWIKIWTWDFDDDDPAGDWTFIWIWIGGHPDTDDTDTDTDRPPVLVVLLPPADDDDQWDDPDLFWIWHFLCDDDNAQRNGFTWIWGANDQETAIEFFFAAPSVVSLVVVLVVCVVVNHAYAAYEFQDQDRGRLHRLQSCQVRGPPRHAYEWADAPPCPVNSCPRPDPPHDYPYDDQQDWDDDHPWIWGWHQQAWQGNGGIKIATPNQLEIAREQLDEQDDHGDTPAPQSSLVSLVVNLVSVGQWYNYRHGDIRRNSNVVSVVNSVVLVVLLVLLLVVQVPDPDFAALVRSLCSSVVPDDPVCSVVSSVSSVNSQVNCVVVLQWDDDPRTIHGDDD

pLDDT: mean 80.03, std 24.46, range [25.41, 98.94]

InterPro domains:
  IPR001279 Metallo-beta-lactamase [PF00753] (124-294)
  IPR001279 Metallo-beta-lactamase [SM00849] (125-294)
  IPR036388 Winged helix-like DNA-binding domain superfamily [G3DSA:1.10.10.10] (300-377)
  IPR036866 Ribonuclease Z/Hydroxyacylglutathione hydrolase-like [G3DSA:3.60.15.10] (96-299)
  IPR036866 Ribonuclease Z/Hydroxyacylglutathione hydrolase-like [SSF56281] (104-368)
  IPR041516 LACTB2, winged helix domain [PF17778] (332-375)
  IPR047921 LACTB2-like, MBL-fold metallo hydrolase domain [cd07722] (109-298)
  IPR050662 Secondary metabolite biosynthesis-associated thioesterase [PTHR23131] (95-370)

Nearest PDB structures (foldseek):
  4ad9-assembly2_E  TM=9.506E-01  e=1.697E-35  Homo sapiens
  4ad9-assembly1_B  TM=9.290E-01  e=7.792E-36  Homo sapiens
  4ad9-assembly2_F  TM=9.261E-01  e=2.005E-35  Homo sapiens
  5ve5-assembly2_B  TM=7.856E-01  e=4.245E-10  Paraburkholderia phytofirmans PsJN
  2xf4-assembly1_A-2  TM=7.333E-01  e=2.515E-09  Salmonella enterica